Protein AF-A0A9E2R9G7-F1 (afdb_monomer_lite)

Secondary structure (DSSP, 8-state):
-TTT--EEEE----SSHHHHHHHHHHH-TTTS--HHHHHHH--SSTTT---SS-SSTTTT-PPPEEPTT--HHHHTTSSEEE-TTS-SSHHHHHHHHHTTSPPPTTTS-TT--SBPEEEEETTEEEEE-S-TTS-B-EEEEEEEEPPP-S-EEEEETTEEEEE----TTEEEEEEEEEPTT-SSS--EEEEEEEE-SSEEEETT--SEEEEEEEEES-EEEEEEEE-TT-EEEEESSB----EEEEEETTEEEEEEPP-S-TTS-SB--SS---TTPPTT-HHHHHHHHHHHHHHHHHHHTT-HHHHHTTB-TT-B-TT--BHHHHHHHHHHHHHHEEEEEEEEEEEEEE-TTGGGTEEEEEEEEEEEEEE--SSSS----EEEE--SGGGEEEEEEEE-TTS-EEEEEEES-SS-HHHHHHHTS-TTS---GGGG--SGGGGTTTSS-PPP-PPP-

Sequence (457 aa):
VLAQARVAYQLKECKTLHEYDGLLQDLDLEVAHGYLERAAYGVLLPHLMKEMIPDTGGRYYFIPLLPVGTPAAVTRRFARIIRPGECASPEAYRRLLDRYDSPTENTEDPRATNRACVLKCGRAIAVLQSRENLFEKQAYAVDLPRWVTGLRARAGAAGLGLEWERDPEARSFRIWRRIPGATVYPEWQLVKAGVHGSACTLPGVDQGTFGVTAITRATKRLEGTVNFTDYLLFNADESPILEQAVVTRGGSRTEKISWTDESLPAKQEVWRIFEGVQPGSEKDAEQVLARFGGLIRAFEAGDLDRLMAFYDPAYRDSNGYSVEYVRRAWLWWFQRTVIPYVVAQVRTWDTSRAAEGEISLTTWNRFRGTIVWDEPFGDHGRVRIPRHEGDRVTWTWKRNASGEWKVIRTTPALPNFGEMLWIGRGHDVPHTMSEFADTPASRTNHLDLQPEASHVR

pLDDT: mean 85.98, std 14.9, range [32.25, 98.44]

Structure (mmCIF, N/CA/C/O backbone):
data_AF-A0A9E2R9G7-F1
#
_entry.id   AF-A0A9E2R9G7-F1
#
loop_
_atom_site.group_PDB
_atom_site.id
_atom_site.type_symbol
_atom_site.label_atom_id
_atom_site.label_alt_id
_atom_site.label_comp_id
_atom_site.label_asym_id
_atom_site.label_entity_id
_atom_site.label_seq_id
_atom_site.pdbx_PDB_ins_code
_atom_site.Cartn_x
_atom_site.Cartn_y
_atom_site.Cartn_z
_atom_site.occupancy
_atom_site.B_iso_or_equiv
_atom_site.auth_seq_id
_atom_site.auth_comp_id
_atom_site.auth_asym_id
_atom_site.auth_atom_id
_atom_site.pdbx_PDB_model_num
ATOM 1 N N . VAL A 1 1 ? -3.825 -8.658 -20.901 1.00 59.47 1 VAL A N 1
ATOM 2 C CA . VAL A 1 1 ? -4.765 -9.284 -19.938 1.00 59.47 1 VAL A CA 1
ATOM 3 C C . VAL A 1 1 ? -4.887 -10.791 -20.153 1.00 59.47 1 VAL A C 1
ATOM 5 O O . VAL A 1 1 ? -4.186 -11.504 -19.460 1.00 59.47 1 VAL A O 1
ATOM 8 N N . LEU A 1 2 ? -5.649 -11.311 -21.130 1.00 61.84 2 LEU A N 1
ATOM 9 C CA . LEU A 1 2 ? -5.875 -12.773 -21.272 1.00 61.84 2 LEU A CA 1
ATOM 10 C C . LEU A 1 2 ? -4.620 -13.622 -21.546 1.00 61.84 2 LEU A C 1
ATOM 12 O O . LEU A 1 2 ? -4.628 -14.812 -21.274 1.00 61.84 2 LEU A O 1
ATOM 16 N N . ALA A 1 3 ? -3.555 -13.036 -22.097 1.00 69.88 3 ALA A N 1
ATOM 17 C CA . ALA A 1 3 ? -2.278 -13.732 -22.280 1.00 69.88 3 ALA A CA 1
ATOM 18 C C . ALA A 1 3 ? -1.444 -13.832 -20.985 1.00 69.88 3 ALA A C 1
ATOM 20 O O . ALA A 1 3 ? -0.496 -14.604 -20.938 1.00 69.88 3 ALA A O 1
ATOM 21 N N . GLN A 1 4 ? -1.770 -13.032 -19.965 1.00 77.44 4 GLN A N 1
ATOM 22 C CA . GLN A 1 4 ? -1.039 -12.960 -18.694 1.00 77.44 4 GLN A CA 1
ATOM 23 C C . GLN A 1 4 ? -1.837 -13.541 -17.528 1.00 77.44 4 GLN A C 1
ATOM 25 O O . GLN A 1 4 ? -1.252 -14.149 -16.644 1.00 77.44 4 GLN A O 1
ATOM 30 N N . ALA A 1 5 ? -3.165 -13.405 -17.542 1.00 85.06 5 ALA A N 1
ATOM 31 C CA . ALA A 1 5 ? -4.033 -14.009 -16.542 1.00 85.06 5 ALA A CA 1
ATOM 32 C C . ALA A 1 5 ? -4.105 -15.529 -16.756 1.00 85.06 5 ALA A C 1
ATOM 34 O O . ALA A 1 5 ? -4.771 -16.002 -17.679 1.00 85.06 5 ALA A O 1
ATOM 35 N N . ARG A 1 6 ? -3.414 -16.298 -15.910 1.00 91.38 6 ARG A N 1
ATOM 36 C CA . ARG A 1 6 ? -3.430 -17.771 -15.956 1.00 91.38 6 ARG A CA 1
ATOM 37 C C . ARG A 1 6 ? -4.617 -18.364 -15.207 1.00 91.38 6 ARG A C 1
ATOM 39 O O . ARG A 1 6 ? -5.080 -19.450 -15.557 1.00 91.38 6 ARG A O 1
ATOM 46 N N . VAL A 1 7 ? -5.111 -17.647 -14.207 1.00 95.62 7 VAL A N 1
ATOM 47 C CA . VAL A 1 7 ? -6.221 -18.050 -13.348 1.00 95.62 7 VAL A CA 1
ATOM 48 C C . VAL A 1 7 ? -7.381 -17.074 -13.524 1.00 95.62 7 VAL A C 1
ATOM 50 O O . VAL A 1 7 ? -7.169 -15.877 -13.702 1.00 95.62 7 VAL A O 1
ATOM 53 N N . ALA A 1 8 ? -8.606 -17.584 -13.473 1.00 96.38 8 ALA A N 1
ATOM 54 C CA . ALA A 1 8 ? -9.820 -16.781 -13.378 1.00 96.38 8 ALA A CA 1
ATOM 55 C C . ALA A 1 8 ? -10.766 -17.371 -12.333 1.00 96.38 8 ALA A C 1
ATOM 57 O O . ALA A 1 8 ? -10.681 -18.555 -12.009 1.00 96.38 8 ALA A O 1
ATOM 58 N N . TYR A 1 9 ? -11.690 -16.560 -11.835 1.00 96.62 9 TYR A N 1
ATOM 59 C CA . TYR A 1 9 ? -12.744 -16.989 -10.924 1.00 96.62 9 TYR A CA 1
ATOM 60 C C . TYR A 1 9 ? -14.078 -16.970 -11.664 1.00 96.62 9 TYR A C 1
ATOM 62 O O . TYR A 1 9 ? -14.436 -15.949 -12.245 1.00 96.62 9 TYR A O 1
ATOM 70 N N . GLN A 1 10 ? -14.817 -18.080 -11.682 1.00 96.12 10 GLN A N 1
ATOM 71 C CA . GLN A 1 10 ? -16.116 -18.127 -12.357 1.00 96.12 10 GLN A CA 1
ATOM 72 C C . GLN A 1 10 ? -17.256 -18.056 -11.349 1.00 96.12 10 GLN A C 1
ATOM 74 O O . GLN A 1 10 ? -17.409 -18.950 -10.518 1.00 96.12 10 GLN A O 1
ATOM 79 N N . LEU A 1 11 ? -18.085 -17.020 -11.487 1.00 94.88 11 LEU A N 1
ATOM 80 C CA . LEU A 1 11 ? -19.289 -16.821 -10.690 1.00 94.88 11 LEU A CA 1
ATOM 81 C C . LEU A 1 11 ? -20.249 -18.013 -10.849 1.00 94.88 11 LEU A C 1
ATOM 83 O O . LEU A 1 11 ? -20.286 -18.674 -11.894 1.00 94.88 11 LEU A O 1
ATOM 87 N N . LYS A 1 12 ? -21.059 -18.260 -9.819 1.00 92.00 12 LYS A N 1
ATOM 88 C CA . LYS A 1 12 ? -22.131 -19.263 -9.812 1.00 92.00 12 LYS A CA 1
ATOM 89 C C . LYS A 1 12 ? -23.481 -18.551 -9.715 1.00 92.00 12 LYS A C 1
ATOM 91 O O . LYS A 1 12 ? -23.599 -17.532 -9.040 1.00 92.00 12 LYS A O 1
ATOM 96 N N . GLU A 1 13 ? -24.495 -19.087 -10.385 1.00 91.69 13 GLU A N 1
ATOM 97 C CA . GLU A 1 13 ? -25.876 -18.662 -10.159 1.00 91.69 13 GLU A CA 1
ATOM 98 C C . GLU A 1 13 ? -26.283 -19.030 -8.727 1.00 91.69 13 GLU A C 1
ATOM 100 O O . GLU A 1 13 ? -26.163 -20.188 -8.320 1.00 91.69 13 GLU A O 1
ATOM 105 N N . CYS A 1 14 ? -26.722 -18.032 -7.965 1.00 87.00 14 CYS A N 1
ATOM 106 C CA . CYS A 1 14 ? -27.122 -18.192 -6.574 1.00 87.00 14 CYS A CA 1
ATOM 107 C C . CYS A 1 14 ? -28.648 -18.193 -6.510 1.00 87.00 14 CYS A C 1
ATOM 109 O O . CYS A 1 14 ? -29.288 -17.215 -6.889 1.00 87.00 14 CYS A O 1
ATOM 111 N N . LYS A 1 15 ? -29.233 -19.298 -6.049 1.00 85.12 15 LYS A N 1
ATOM 112 C CA . LYS A 1 15 ? -30.684 -19.457 -5.876 1.00 85.12 15 LYS A CA 1
ATOM 113 C C . LYS A 1 15 ? -31.147 -19.067 -4.478 1.00 85.12 15 LYS A C 1
ATOM 115 O O . LYS A 1 15 ? -32.343 -18.932 -4.245 1.00 85.12 15 LYS A O 1
ATOM 120 N N . THR A 1 16 ? -30.211 -18.924 -3.542 1.00 77.62 16 THR A N 1
ATOM 121 C CA . THR A 1 16 ? -30.477 -18.544 -2.154 1.00 77.62 16 THR A CA 1
ATOM 122 C C . THR A 1 16 ? -29.457 -17.518 -1.672 1.00 77.62 16 THR A C 1
ATOM 124 O O . THR A 1 16 ? -28.350 -17.428 -2.208 1.00 77.62 16 THR A O 1
ATOM 127 N N . LEU A 1 17 ? -29.812 -16.778 -0.617 1.00 72.75 17 LEU A N 1
ATOM 128 C CA . LEU A 1 17 ? -28.887 -15.864 0.059 1.00 72.75 17 LEU A CA 1
ATOM 129 C C . LEU A 1 17 ? -27.670 -16.597 0.633 1.00 72.75 17 LEU A C 1
ATOM 131 O O . LEU A 1 17 ? -26.574 -16.062 0.590 1.00 72.75 17 LEU A O 1
ATOM 135 N N . HIS A 1 18 ? -27.833 -17.840 1.096 1.00 72.81 18 HIS A N 1
ATOM 136 C CA . HIS A 1 18 ? -26.716 -18.641 1.598 1.00 72.81 18 HIS A CA 1
ATOM 137 C C . HIS A 1 18 ? -25.705 -18.994 0.494 1.00 72.81 18 HIS A C 1
ATOM 139 O O . HIS A 1 18 ? -24.498 -18.965 0.715 1.00 72.81 18 HIS A O 1
ATOM 145 N N . GLU A 1 19 ? -26.178 -19.286 -0.723 1.00 80.38 19 GLU A N 1
ATOM 146 C CA . GLU A 1 19 ? -25.281 -19.502 -1.865 1.00 80.38 19 GLU A CA 1
ATOM 147 C C . GLU A 1 19 ? -24.558 -18.217 -2.287 1.00 80.38 19 GLU A C 1
ATOM 149 O O . GLU A 1 19 ? -23.400 -18.282 -2.699 1.00 80.38 19 GLU A O 1
ATOM 154 N N . TYR A 1 20 ? -25.227 -17.066 -2.169 1.00 83.88 20 TYR A N 1
ATOM 155 C CA . TYR A 1 20 ? -24.627 -15.758 -2.425 1.00 83.88 20 TYR A CA 1
ATOM 156 C C . TYR A 1 20 ? -23.593 -15.380 -1.357 1.00 83.88 20 TYR A C 1
ATOM 158 O O . TYR A 1 20 ? -22.508 -14.926 -1.701 1.00 83.88 20 TYR A O 1
ATOM 166 N N . ASP A 1 21 ? -23.865 -15.651 -0.080 1.00 79.50 21 ASP A N 1
ATOM 167 C CA . ASP A 1 21 ? -22.902 -15.459 1.008 1.00 79.50 21 ASP A CA 1
ATOM 168 C C . ASP A 1 21 ? -21.611 -16.254 0.755 1.00 79.50 21 ASP A C 1
ATOM 170 O O . ASP A 1 21 ? -20.519 -15.696 0.812 1.00 79.50 21 ASP A O 1
ATOM 174 N N . GLY A 1 22 ? -21.718 -17.517 0.324 1.00 83.06 22 GLY A N 1
ATOM 175 C CA . GLY A 1 22 ? -20.549 -18.322 -0.054 1.00 83.06 22 GLY A CA 1
ATOM 176 C C . GLY A 1 22 ? -19.683 -17.703 -1.164 1.00 83.06 22 GLY A C 1
ATOM 177 O O . GLY A 1 22 ? -18.467 -17.883 -1.159 1.00 83.06 22 GLY A O 1
ATOM 178 N N . LEU A 1 23 ? -20.280 -16.945 -2.093 1.00 89.25 23 LEU A N 1
ATOM 179 C CA . LEU A 1 23 ? -19.554 -16.174 -3.111 1.00 89.25 23 LEU A CA 1
ATOM 180 C C . LEU A 1 23 ? -18.819 -14.974 -2.488 1.00 89.25 23 LEU A C 1
ATOM 182 O O . LEU A 1 23 ? -17.662 -14.714 -2.826 1.00 89.25 23 LEU A O 1
ATOM 186 N N . LEU A 1 24 ? -19.479 -14.257 -1.574 1.00 87.19 24 LEU A N 1
ATOM 187 C CA . LEU A 1 24 ? -18.900 -13.111 -0.869 1.00 87.19 24 LEU A CA 1
ATOM 188 C C . LEU A 1 24 ? -17.716 -13.528 0.010 1.00 87.19 24 LEU A C 1
ATOM 190 O O . LEU A 1 24 ? -16.709 -12.822 0.033 1.00 87.19 24 LEU A O 1
ATOM 194 N N . GLN A 1 25 ? -17.769 -14.704 0.649 1.00 89.19 25 GLN A N 1
ATOM 195 C CA . GLN A 1 25 ? -16.654 -15.219 1.458 1.00 89.19 25 GLN A CA 1
ATOM 196 C C . GLN A 1 25 ? -15.326 -15.281 0.689 1.00 89.19 25 GLN A C 1
ATOM 198 O O . GLN A 1 25 ? -14.260 -15.069 1.273 1.00 89.19 25 GLN A O 1
ATOM 203 N N . ASP A 1 26 ? -15.372 -15.501 -0.625 1.00 92.69 26 ASP A N 1
ATOM 204 C CA . ASP A 1 26 ? -14.184 -15.481 -1.475 1.00 92.69 26 ASP A CA 1
ATOM 205 C C . ASP A 1 26 ? -13.807 -14.074 -1.949 1.00 92.69 26 ASP A C 1
ATOM 207 O O . ASP A 1 26 ? -12.621 -13.731 -1.966 1.00 92.69 26 ASP A O 1
ATOM 211 N N . LEU A 1 27 ? -14.797 -13.295 -2.394 1.00 90.44 27 LEU A N 1
ATOM 212 C CA . LEU A 1 27 ? -14.591 -12.124 -3.252 1.00 90.44 27 LEU A CA 1
ATOM 213 C C . LEU A 1 27 ? -14.709 -10.776 -2.549 1.00 90.44 27 LEU A C 1
ATOM 215 O O . LEU A 1 27 ? -14.307 -9.774 -3.134 1.00 90.44 27 LEU A O 1
ATOM 219 N N . ASP A 1 28 ? -15.287 -10.740 -1.354 1.00 84.31 28 ASP A N 1
ATOM 220 C CA . ASP A 1 28 ? -15.671 -9.495 -0.711 1.00 84.31 28 ASP A CA 1
ATOM 221 C C . ASP A 1 28 ? -14.990 -9.357 0.653 1.00 84.31 28 ASP A C 1
ATOM 223 O O . ASP A 1 28 ? -15.365 -9.988 1.641 1.00 84.31 28 ASP A O 1
ATOM 227 N N . LEU A 1 29 ? -13.949 -8.524 0.705 1.00 77.12 29 LEU A N 1
ATOM 228 C CA . LEU A 1 29 ? -13.285 -8.141 1.956 1.00 77.12 29 LEU A CA 1
ATOM 229 C C . LEU A 1 29 ? -14.146 -7.265 2.862 1.00 77.12 29 LEU A C 1
ATOM 231 O O . LEU A 1 29 ? -13.751 -6.984 3.998 1.00 77.12 29 LEU A O 1
ATOM 235 N N . GLU A 1 30 ? -15.229 -6.708 2.330 1.00 70.38 30 GLU A N 1
ATOM 236 C CA . GLU A 1 30 ? -15.971 -5.647 2.970 1.00 70.38 30 GLU A CA 1
ATOM 237 C C . GLU A 1 30 ? -17.096 -6.125 3.861 1.00 70.38 30 GLU A C 1
ATOM 239 O O . GLU A 1 30 ? -17.249 -5.577 4.960 1.00 70.38 30 GLU A O 1
ATOM 244 N N . VAL A 1 31 ? -17.857 -7.092 3.360 1.00 67.81 31 VAL A N 1
ATOM 245 C CA . VAL A 1 31 ? -19.025 -7.677 4.027 1.00 67.81 31 VAL A CA 1
ATOM 246 C C . VAL A 1 31 ? -18.832 -9.155 4.363 1.00 67.81 31 VAL A C 1
ATOM 248 O O . VAL A 1 31 ? -19.694 -9.752 5.001 1.00 67.81 31 VAL A O 1
ATOM 251 N N . ALA A 1 32 ? -17.697 -9.741 3.975 1.00 79.00 32 ALA A N 1
ATOM 252 C CA . ALA A 1 32 ? -17.361 -11.138 4.212 1.00 79.00 32 ALA A CA 1
ATOM 253 C C . ALA A 1 32 ? -15.846 -11.313 4.450 1.00 79.00 32 ALA A C 1
ATOM 255 O O . ALA A 1 32 ? -15.127 -10.364 4.779 1.00 79.00 32 ALA A O 1
ATOM 256 N N . HIS A 1 33 ? -15.337 -12.544 4.351 1.00 83.62 33 HIS A N 1
ATOM 257 C CA . HIS A 1 33 ? -13.920 -12.808 4.599 1.00 83.62 33 HIS A CA 1
ATOM 258 C C . HIS A 1 33 ? -12.975 -12.371 3.462 1.00 83.62 33 HIS A C 1
ATOM 260 O O . HIS A 1 33 ? -11.805 -12.067 3.742 1.00 83.62 33 HIS A O 1
ATOM 266 N N . GLY A 1 34 ? -13.447 -12.339 2.210 1.00 88.81 34 GLY A N 1
ATOM 267 C CA . GLY A 1 34 ? -12.668 -11.980 1.020 1.00 88.81 34 GLY A CA 1
ATOM 268 C C . GLY A 1 34 ? -11.412 -12.834 0.820 1.00 88.81 34 GLY A C 1
ATOM 269 O O . GLY A 1 34 ? -10.333 -12.305 0.544 1.00 88.81 34 GLY A O 1
ATOM 270 N N . TYR A 1 35 ? -11.504 -14.152 1.028 1.00 93.06 35 TYR A N 1
ATOM 271 C CA . TYR A 1 35 ? -10.334 -15.034 1.087 1.00 93.06 35 TYR A CA 1
ATOM 272 C C . TYR A 1 35 ? -9.442 -14.981 -0.161 1.00 93.06 35 TYR A C 1
ATOM 274 O O . TYR A 1 35 ? -8.214 -14.971 -0.026 1.00 93.06 35 TYR A O 1
ATOM 282 N N . LEU A 1 36 ? -10.027 -14.924 -1.362 1.00 94.25 36 LEU A N 1
ATOM 283 C CA . LEU A 1 36 ? -9.263 -14.834 -2.607 1.00 94.25 36 LEU A CA 1
ATOM 284 C C . LEU A 1 36 ? -8.594 -13.464 -2.743 1.00 94.25 36 LEU A C 1
ATOM 286 O O . LEU A 1 36 ? -7.426 -13.394 -3.122 1.00 94.25 36 LEU A O 1
ATOM 290 N N . GLU A 1 37 ? -9.302 -12.389 -2.393 1.00 89.69 37 GLU A N 1
ATOM 291 C CA . GLU A 1 37 ? -8.773 -11.023 -2.446 1.00 89.69 37 GLU A CA 1
ATOM 292 C C . GLU A 1 37 ? -7.550 -10.876 -1.518 1.00 89.69 37 GLU A C 1
ATOM 294 O O . GLU A 1 37 ? -6.489 -10.420 -1.950 1.00 89.69 37 GLU A O 1
ATOM 299 N N . ARG A 1 38 ? -7.625 -11.393 -0.278 1.00 89.62 38 ARG A N 1
ATOM 300 C CA . ARG A 1 38 ? -6.481 -11.437 0.662 1.00 89.62 38 ARG A CA 1
ATOM 301 C C . ARG A 1 38 ? -5.303 -12.231 0.112 1.00 89.62 38 ARG A C 1
ATOM 303 O O . ARG A 1 38 ? -4.146 -11.844 0.293 1.00 89.62 38 ARG A O 1
ATOM 310 N N . ALA A 1 39 ? -5.587 -13.364 -0.525 1.00 92.25 39 ALA A N 1
ATOM 311 C CA . ALA A 1 39 ? -4.561 -14.241 -1.065 1.00 92.25 39 ALA A CA 1
ATOM 312 C C . ALA A 1 39 ? -3.804 -13.587 -2.227 1.00 92.25 39 ALA A C 1
ATOM 314 O O . ALA A 1 39 ? -2.567 -13.617 -2.223 1.00 92.25 39 ALA A O 1
ATOM 315 N N . ALA A 1 40 ? -4.555 -13.012 -3.172 1.00 91.31 40 ALA A N 1
ATOM 316 C CA . ALA A 1 40 ? -4.078 -12.524 -4.460 1.00 91.31 40 ALA A CA 1
ATOM 317 C C . ALA A 1 40 ? -3.556 -11.088 -4.433 1.00 91.31 40 ALA A C 1
ATOM 319 O O . ALA A 1 40 ? -2.687 -10.770 -5.237 1.00 91.31 40 ALA A O 1
ATOM 320 N N . TYR A 1 41 ? -4.074 -10.233 -3.551 1.00 89.12 41 TYR A N 1
ATOM 321 C CA . TYR A 1 41 ? -3.713 -8.814 -3.540 1.00 89.12 41 TYR A CA 1
ATOM 322 C C . TYR A 1 41 ? -3.092 -8.355 -2.233 1.00 89.12 41 TYR A C 1
ATOM 324 O O . TYR A 1 41 ? -2.438 -7.325 -2.227 1.00 89.12 41 TYR A O 1
ATOM 332 N N . GLY A 1 42 ? -3.208 -9.128 -1.152 1.00 86.38 42 GLY A N 1
ATOM 333 C CA . GLY A 1 42 ? -2.718 -8.695 0.152 1.00 86.38 42 GLY A CA 1
ATOM 334 C C . GLY A 1 42 ? -3.590 -7.578 0.725 1.00 86.38 42 GLY A C 1
ATOM 335 O O . GLY A 1 42 ? -4.158 -6.759 0.014 1.00 86.38 42 GLY A O 1
ATOM 336 N N . VAL A 1 43 ? -3.780 -7.608 2.038 1.00 75.94 43 VAL A N 1
ATOM 337 C CA . VAL A 1 43 ? -4.712 -6.716 2.726 1.00 75.94 43 VAL A CA 1
ATOM 338 C C . VAL A 1 43 ? -4.143 -6.452 4.110 1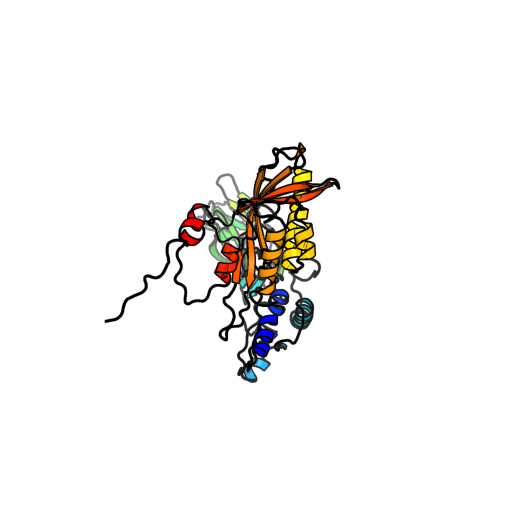.00 75.94 43 VAL A C 1
ATOM 340 O O . VAL A 1 43 ? -4.300 -7.291 4.999 1.00 75.94 43 VAL A O 1
ATOM 343 N N . LEU A 1 44 ? -3.443 -5.328 4.292 1.00 68.81 44 LEU A N 1
ATOM 344 C CA . LEU A 1 44 ? -2.910 -4.967 5.612 1.00 68.81 44 LEU A CA 1
ATOM 345 C C . LEU A 1 44 ? -3.890 -4.153 6.441 1.00 68.81 44 LEU A C 1
ATOM 347 O O . LEU A 1 44 ? -4.095 -4.463 7.611 1.00 68.81 44 LEU A O 1
ATOM 351 N N . LEU A 1 45 ? -4.495 -3.125 5.845 1.00 68.50 45 LEU A N 1
ATOM 352 C CA . LEU A 1 45 ? -5.395 -2.201 6.535 1.00 68.50 45 LEU A CA 1
ATOM 353 C C . LEU A 1 45 ? -6.740 -2.112 5.796 1.00 68.50 45 LEU A C 1
ATOM 355 O O . LEU A 1 45 ? -7.102 -1.028 5.339 1.00 68.50 45 LEU A O 1
ATOM 359 N N . PRO A 1 46 ? -7.500 -3.226 5.697 1.00 58.78 46 PRO A N 1
ATOM 360 C CA . PRO A 1 46 ? -8.663 -3.373 4.806 1.00 58.78 46 PRO A CA 1
ATOM 361 C C . PRO A 1 46 ? -9.720 -2.277 4.924 1.00 58.78 46 PRO A C 1
ATOM 363 O O . PRO A 1 46 ? -10.551 -2.112 4.035 1.00 58.78 46 PRO A O 1
ATOM 366 N N . HIS A 1 47 ? -9.735 -1.562 6.046 1.00 56.41 47 HIS A N 1
ATOM 367 C CA . HIS A 1 47 ? -10.801 -0.640 6.380 1.00 56.41 47 HIS A CA 1
ATOM 368 C C . HIS A 1 47 ? -10.329 0.778 6.738 1.00 56.41 47 HIS A C 1
ATOM 370 O O . HIS A 1 47 ? -11.187 1.632 6.985 1.00 56.41 47 HIS A O 1
ATOM 376 N N . LEU A 1 48 ? -9.007 1.043 6.737 1.00 61.47 48 LEU A N 1
ATOM 377 C CA . LEU A 1 48 ? -8.477 2.416 6.746 1.00 61.47 48 LEU A CA 1
ATOM 378 C C . LEU A 1 48 ? -8.793 3.064 5.396 1.00 61.47 48 LEU A C 1
ATOM 380 O O . LEU A 1 48 ? -9.455 4.096 5.358 1.00 61.47 48 LEU A O 1
ATOM 384 N N . MET A 1 49 ? -8.396 2.389 4.316 1.00 63.00 49 MET A N 1
ATOM 385 C CA . MET A 1 49 ? -8.793 2.623 2.931 1.00 63.00 49 MET A CA 1
ATOM 386 C C . MET A 1 49 ? -8.477 1.358 2.128 1.00 63.00 49 MET A C 1
ATOM 388 O O . MET A 1 49 ? -7.522 0.650 2.442 1.00 63.00 49 MET A O 1
ATOM 392 N N . LYS A 1 50 ? -9.279 1.075 1.099 1.00 66.94 50 LYS A N 1
ATOM 393 C CA . LYS A 1 50 ? -8.977 -0.006 0.161 1.00 66.94 50 LYS A CA 1
ATOM 394 C C . LYS A 1 50 ? -7.765 0.406 -0.675 1.00 66.94 50 LYS A C 1
ATOM 396 O O . LYS A 1 50 ? -7.837 1.400 -1.391 1.00 66.94 50 LYS A O 1
ATOM 401 N N . GLU A 1 51 ? -6.676 -0.343 -0.551 1.00 76.88 51 GLU A N 1
ATOM 402 C CA . GLU A 1 51 ? -5.532 -0.246 -1.460 1.00 76.88 51 GLU A CA 1
ATOM 403 C C . GLU A 1 51 ? -5.964 -0.852 -2.809 1.00 76.88 51 GLU A C 1
ATOM 405 O O . GLU A 1 51 ? -6.515 -1.953 -2.878 1.00 76.88 51 GLU A O 1
ATOM 410 N N . MET A 1 52 ? -5.802 -0.087 -3.882 1.00 83.25 52 MET A N 1
ATOM 411 C CA . MET A 1 52 ? -5.985 -0.507 -5.266 1.00 83.25 52 MET A CA 1
ATOM 412 C C . MET A 1 52 ? -4.764 -1.263 -5.799 1.00 83.25 52 MET A C 1
ATOM 414 O O . MET A 1 52 ? -4.898 -2.077 -6.717 1.00 83.25 52 MET A O 1
ATOM 418 N N . ILE A 1 53 ? -3.575 -0.976 -5.266 1.00 89.50 53 ILE A N 1
ATOM 419 C CA . ILE A 1 53 ? -2.311 -1.551 -5.726 1.00 89.50 53 ILE A CA 1
ATOM 420 C C . ILE A 1 53 ? -2.022 -2.844 -4.943 1.00 89.50 53 ILE A C 1
ATOM 422 O O . ILE A 1 53 ? -1.884 -2.797 -3.723 1.00 89.50 53 ILE A O 1
ATOM 426 N N . PRO A 1 54 ? -1.875 -4.007 -5.614 1.00 89.38 54 PRO A N 1
ATOM 427 C CA . PRO A 1 54 ? -1.608 -5.271 -4.929 1.00 89.38 54 PRO A CA 1
ATOM 428 C C . PRO A 1 54 ? -0.315 -5.260 -4.101 1.00 89.38 54 PRO A C 1
ATOM 430 O O . PRO A 1 54 ? 0.767 -5.008 -4.625 1.00 89.38 54 PRO A O 1
ATOM 433 N N . ASP A 1 55 ? -0.405 -5.664 -2.841 1.00 87.75 55 ASP A N 1
ATOM 434 C CA . ASP A 1 55 ? 0.701 -5.793 -1.888 1.00 87.75 55 ASP A CA 1
ATOM 435 C C . ASP A 1 55 ? 1.403 -7.168 -1.931 1.00 87.75 55 ASP A C 1
ATOM 437 O O . ASP A 1 55 ? 2.289 -7.492 -1.144 1.00 87.75 55 ASP A O 1
ATOM 441 N N . THR A 1 56 ? 1.032 -8.022 -2.881 1.00 88.19 56 THR A N 1
ATOM 442 C CA . THR A 1 56 ? 1.679 -9.324 -3.129 1.00 88.19 56 THR A CA 1
ATOM 443 C C . THR A 1 56 ? 2.746 -9.229 -4.225 1.00 88.19 56 THR A C 1
ATOM 445 O O . THR A 1 56 ? 2.930 -10.158 -5.017 1.00 88.19 56 THR A O 1
ATOM 448 N N . GLY A 1 57 ? 3.404 -8.070 -4.334 1.00 87.50 57 GLY A N 1
ATOM 449 C CA . GLY A 1 57 ? 4.477 -7.812 -5.298 1.00 87.50 57 GLY A CA 1
ATOM 450 C C . GLY A 1 57 ? 4.053 -7.838 -6.772 1.00 87.50 57 GLY A C 1
ATOM 451 O O . GLY A 1 57 ? 4.920 -7.913 -7.641 1.00 87.50 57 GLY A O 1
ATOM 452 N N . GLY A 1 58 ? 2.745 -7.802 -7.063 1.00 88.69 58 GLY A N 1
ATOM 453 C CA . GLY A 1 58 ? 2.183 -7.859 -8.422 1.00 88.69 58 GLY A CA 1
ATOM 454 C C . GLY A 1 58 ? 2.122 -9.256 -9.062 1.00 88.69 58 GLY A C 1
ATOM 455 O O . GLY A 1 58 ? 1.719 -9.375 -10.217 1.00 88.69 58 GLY A O 1
ATOM 456 N N . ARG A 1 59 ? 2.481 -10.323 -8.330 1.00 89.88 59 ARG A N 1
ATOM 457 C CA . ARG A 1 59 ? 2.691 -11.680 -8.882 1.00 89.88 59 ARG A CA 1
ATOM 458 C C . ARG A 1 59 ? 1.500 -12.266 -9.646 1.00 89.88 59 ARG A C 1
ATOM 460 O O . ARG A 1 59 ? 1.696 -12.881 -10.688 1.00 89.88 59 ARG A O 1
ATOM 467 N N . TYR A 1 60 ? 0.288 -12.104 -9.123 1.00 90.44 60 TYR A N 1
ATOM 468 C CA . TYR A 1 60 ? -0.903 -12.779 -9.654 1.00 90.44 60 TYR A CA 1
ATOM 469 C C . TYR A 1 60 ? -1.666 -11.952 -10.695 1.00 90.44 60 TYR A C 1
ATOM 471 O O . TYR A 1 60 ? -2.622 -12.454 -11.286 1.00 90.44 60 TYR A O 1
ATOM 479 N N . TYR A 1 61 ? -1.252 -10.697 -10.935 1.00 89.06 61 TYR A N 1
ATOM 480 C CA . TYR A 1 61 ? -2.038 -9.705 -11.680 1.00 89.06 61 TYR A CA 1
ATOM 481 C C . TYR A 1 61 ? -3.489 -9.622 -11.161 1.00 89.06 61 TYR A C 1
ATOM 483 O O . TYR A 1 61 ? -3.820 -10.158 -10.108 1.00 89.06 61 TYR A O 1
ATOM 491 N N . PHE A 1 62 ? -4.372 -8.930 -11.881 1.00 90.50 62 PHE A N 1
ATOM 492 C CA . PHE A 1 62 ? -5.801 -8.937 -11.573 1.00 90.50 62 PHE A CA 1
ATOM 493 C C . PHE A 1 62 ? -6.459 -10.218 -12.098 1.00 90.50 62 PHE A C 1
ATOM 495 O O . PHE A 1 62 ? -6.471 -10.468 -13.307 1.00 90.50 62 PHE A O 1
ATOM 502 N N . ILE A 1 63 ? -7.027 -11.008 -11.185 1.00 93.69 63 ILE A N 1
ATOM 503 C CA . ILE A 1 63 ? -7.767 -12.238 -11.478 1.00 93.69 63 ILE A CA 1
ATOM 504 C C . ILE A 1 63 ? -9.131 -11.863 -12.078 1.00 93.69 63 ILE A C 1
ATOM 506 O O . ILE A 1 63 ? -9.936 -11.220 -11.401 1.00 93.69 63 ILE A O 1
ATOM 510 N N . PRO A 1 64 ? -9.438 -12.261 -13.326 1.00 94.50 64 PRO A N 1
ATOM 511 C CA . PRO A 1 64 ? -10.718 -11.937 -13.941 1.00 94.50 64 PRO A CA 1
ATOM 512 C C . PRO A 1 64 ? -11.883 -12.665 -13.265 1.00 94.50 64 PRO A C 1
ATOM 514 O O . PRO A 1 64 ? -11.808 -13.873 -13.021 1.00 94.50 64 PRO A O 1
ATOM 517 N N . LEU A 1 65 ? -12.989 -11.946 -13.061 1.00 94.94 65 LEU A N 1
ATOM 518 C CA . LEU A 1 65 ? -14.281 -12.528 -12.704 1.00 94.94 65 LEU A CA 1
ATOM 519 C C . LEU A 1 65 ? -15.052 -12.877 -13.981 1.00 94.94 65 LEU A C 1
ATOM 521 O O . LEU A 1 65 ? -15.316 -12.018 -14.822 1.00 94.94 65 LEU A O 1
ATOM 525 N N . LEU A 1 66 ? -15.399 -14.151 -14.136 1.00 95.25 66 LEU A N 1
ATOM 526 C CA . LEU A 1 66 ? -16.121 -14.673 -15.290 1.00 95.25 66 LEU A CA 1
ATOM 527 C C . LEU A 1 66 ? -17.602 -14.876 -14.942 1.00 95.25 66 LEU A C 1
ATOM 529 O O . LEU A 1 66 ? -17.898 -15.550 -13.951 1.00 95.25 66 LEU A O 1
ATOM 533 N N . PRO A 1 67 ? -18.544 -14.382 -15.764 1.00 95.00 67 PRO A N 1
ATOM 534 C CA . PRO A 1 67 ? -19.968 -14.662 -15.591 1.00 95.00 67 PRO A CA 1
ATOM 535 C C . PRO A 1 67 ? -20.303 -16.163 -15.593 1.00 95.00 67 PRO A C 1
ATOM 537 O O . PRO A 1 67 ? -19.598 -16.972 -16.208 1.00 95.00 67 PRO A O 1
ATOM 540 N N . VAL A 1 68 ? -21.435 -16.532 -14.983 1.00 92.94 68 VAL A N 1
ATOM 541 C CA . VAL A 1 68 ? -21.915 -17.927 -14.886 1.00 92.94 68 VAL A CA 1
ATOM 542 C C . VAL A 1 68 ? -21.946 -18.615 -16.256 1.00 92.94 68 VAL A C 1
ATOM 544 O O . VAL A 1 68 ? -21.408 -19.707 -16.416 1.00 92.94 68 VAL A O 1
ATOM 547 N N . GLY A 1 69 ? -22.485 -17.937 -17.273 1.00 91.94 69 GLY A N 1
ATOM 548 C CA . GLY A 1 69 ? -22.624 -18.450 -18.640 1.00 91.94 69 GLY A CA 1
ATOM 549 C C . GLY A 1 69 ? -21.389 -18.308 -19.534 1.00 91.94 69 GLY A C 1
ATOM 550 O O . GLY A 1 69 ? -21.523 -18.378 -20.753 1.00 91.94 69 GLY A O 1
ATOM 551 N N . THR A 1 70 ? -20.197 -18.061 -18.977 1.00 94.50 70 THR A N 1
ATOM 552 C CA . THR A 1 70 ? -18.986 -17.868 -19.792 1.00 94.50 70 THR A CA 1
ATOM 553 C C . THR A 1 70 ? -18.729 -19.086 -20.695 1.00 94.50 70 THR A C 1
ATOM 555 O O . THR A 1 70 ? -18.578 -20.197 -20.176 1.00 94.50 70 THR A O 1
ATOM 558 N N . PRO A 1 71 ? -18.640 -18.912 -22.033 1.00 94.88 71 PRO A N 1
ATOM 559 C CA . PRO A 1 71 ? -18.490 -20.027 -22.963 1.00 94.88 71 PRO A CA 1
ATOM 560 C C . PRO A 1 71 ? -17.234 -20.862 -22.705 1.00 94.88 71 PRO A C 1
ATOM 562 O O . PRO A 1 71 ? -16.171 -20.328 -22.382 1.00 94.88 71 PRO A O 1
ATOM 565 N N . ALA A 1 72 ? -17.319 -22.168 -22.973 1.00 92.81 72 ALA A N 1
ATOM 566 C CA . ALA A 1 72 ? -16.196 -23.094 -22.808 1.00 92.81 72 ALA A CA 1
ATOM 567 C C . ALA A 1 72 ? -14.944 -22.677 -23.604 1.00 92.81 72 ALA A C 1
ATOM 569 O O . ALA A 1 72 ? -13.819 -22.891 -23.163 1.00 92.81 72 ALA A O 1
ATOM 570 N N . ALA A 1 73 ? -15.126 -22.045 -24.768 1.00 93.19 73 ALA A N 1
ATOM 571 C CA . ALA A 1 73 ? -14.022 -21.520 -25.569 1.00 93.19 73 ALA A CA 1
ATOM 572 C C . ALA A 1 73 ? -13.220 -20.426 -24.837 1.00 93.19 73 ALA A C 1
ATOM 574 O O . ALA A 1 73 ? -12.015 -20.313 -25.044 1.00 93.19 73 ALA A O 1
ATOM 575 N N . VAL A 1 74 ? -13.867 -19.641 -23.969 1.00 91.00 74 VAL A N 1
ATOM 576 C CA . VAL A 1 74 ? -13.215 -18.604 -23.159 1.00 91.00 74 VAL A CA 1
ATOM 577 C C . VAL A 1 74 ? -12.586 -19.219 -21.914 1.00 91.00 74 VAL A C 1
ATOM 579 O O . VAL A 1 74 ? -11.424 -18.940 -21.631 1.00 91.00 74 VAL A O 1
ATOM 582 N N . THR A 1 75 ? -13.298 -20.094 -21.198 1.00 92.38 75 THR A N 1
ATOM 583 C CA . THR A 1 75 ? -12.769 -20.710 -19.967 1.00 92.38 75 THR A CA 1
ATOM 584 C C . THR A 1 75 ? -11.536 -21.578 -20.227 1.00 92.38 75 THR A C 1
ATOM 586 O O . THR A 1 75 ? -10.609 -21.562 -19.424 1.00 92.38 75 THR A O 1
ATOM 589 N N . ARG A 1 76 ? -11.456 -22.249 -21.387 1.00 92.62 76 ARG A N 1
ATOM 590 C CA . ARG A 1 76 ? -10.277 -23.027 -21.823 1.00 92.62 76 ARG A CA 1
ATOM 591 C C . ARG A 1 76 ? -9.009 -22.195 -22.045 1.00 92.62 76 ARG A C 1
ATOM 593 O O . ARG A 1 76 ? -7.942 -22.775 -22.211 1.00 92.62 76 ARG A O 1
ATOM 600 N N . ARG A 1 77 ? -9.104 -20.861 -22.082 1.00 92.25 77 ARG A N 1
ATOM 601 C CA . ARG A 1 77 ? -7.934 -19.973 -22.213 1.00 92.25 77 ARG A CA 1
ATOM 602 C C . ARG A 1 77 ? -7.177 -19.799 -20.900 1.00 92.25 77 ARG A C 1
ATOM 604 O O . ARG A 1 77 ? -6.033 -19.360 -20.932 1.00 92.25 77 ARG A O 1
ATOM 611 N N . PHE A 1 78 ? -7.805 -20.125 -19.774 1.00 94.62 78 PHE A N 1
ATOM 612 C CA . PHE A 1 78 ? -7.190 -20.065 -18.456 1.00 94.62 78 PHE A CA 1
ATOM 613 C C . PHE A 1 78 ? -6.649 -21.442 -18.076 1.00 94.62 78 PHE A C 1
ATOM 615 O O . PHE A 1 78 ? -7.284 -22.465 -18.331 1.00 94.62 78 PHE A O 1
ATOM 622 N N . ALA A 1 79 ? -5.490 -21.469 -17.423 1.00 94.75 79 ALA A N 1
ATOM 623 C CA . ALA A 1 79 ? -4.931 -22.691 -16.855 1.00 94.75 79 ALA A CA 1
ATOM 624 C C . ALA A 1 79 ? -5.776 -23.200 -15.676 1.00 94.75 79 ALA A C 1
ATOM 626 O O . ALA A 1 79 ? -5.839 -24.406 -15.435 1.00 94.75 79 ALA A O 1
ATOM 627 N N . ARG A 1 80 ? -6.450 -22.289 -14.959 1.00 95.94 80 ARG A N 1
ATOM 628 C CA . ARG A 1 80 ? -7.360 -22.626 -13.864 1.00 95.94 80 ARG A CA 1
ATOM 629 C C . ARG A 1 80 ? -8.582 -21.723 -13.828 1.00 95.94 80 ARG A C 1
ATOM 631 O O . ARG A 1 80 ? -8.462 -20.504 -13.870 1.00 95.94 80 ARG A O 1
ATOM 638 N N . ILE A 1 81 ? -9.742 -22.348 -13.646 1.00 96.69 81 ILE A N 1
ATOM 639 C CA . ILE A 1 81 ? -10.976 -21.682 -13.235 1.00 96.69 81 ILE A CA 1
ATOM 640 C C . ILE A 1 81 ? -11.251 -22.049 -11.778 1.00 96.69 81 ILE A C 1
ATOM 642 O O . ILE A 1 81 ? -11.479 -23.219 -11.471 1.00 96.69 81 ILE A O 1
ATOM 646 N N . ILE A 1 82 ? -11.199 -21.059 -10.895 1.00 96.56 82 ILE A N 1
ATOM 647 C CA . ILE A 1 82 ? -11.599 -21.175 -9.493 1.00 96.56 82 ILE A CA 1
ATOM 648 C C . ILE A 1 82 ? -13.126 -21.167 -9.417 1.00 96.56 82 ILE A C 1
ATOM 650 O O . ILE A 1 82 ? -13.791 -20.422 -10.147 1.00 96.56 82 ILE A O 1
ATOM 654 N N . ARG A 1 83 ? -13.672 -22.018 -8.547 1.00 94.19 83 ARG A N 1
ATOM 655 C CA . ARG A 1 83 ? -15.102 -22.058 -8.224 1.00 94.19 83 ARG A CA 1
ATOM 656 C C . ARG A 1 83 ? -15.368 -21.463 -6.840 1.00 94.19 83 ARG A C 1
ATOM 658 O O . ARG A 1 83 ? -14.476 -21.532 -5.997 1.00 94.19 83 ARG A O 1
ATOM 665 N N . PRO A 1 84 ? -16.583 -20.942 -6.593 1.00 92.69 84 PRO A N 1
ATOM 666 C CA . PRO A 1 84 ? -16.932 -20.441 -5.274 1.00 92.69 84 PRO A CA 1
ATOM 667 C C . PRO A 1 84 ? -16.782 -21.488 -4.175 1.00 92.69 84 PRO A C 1
ATOM 669 O O . PRO A 1 84 ? -17.183 -22.639 -4.366 1.00 92.69 84 PRO A O 1
ATOM 672 N N . GLY A 1 85 ? -16.190 -21.082 -3.052 1.00 90.69 85 GLY A N 1
ATOM 673 C CA . GLY A 1 85 ? -15.957 -21.914 -1.873 1.00 90.69 85 GLY A CA 1
ATOM 674 C C . GLY A 1 85 ? -14.901 -23.008 -2.055 1.00 90.69 85 GLY A C 1
ATOM 675 O O . GLY A 1 85 ? -14.820 -23.919 -1.234 1.00 90.69 85 GLY A O 1
ATOM 676 N N . GLU A 1 86 ? -14.091 -22.967 -3.119 1.00 94.31 86 GLU A N 1
ATOM 677 C CA . GLU A 1 86 ? -13.076 -23.999 -3.373 1.00 94.31 86 GLU A CA 1
ATOM 678 C C . GLU A 1 86 ? -11.970 -24.018 -2.302 1.00 94.31 86 GLU A C 1
ATOM 680 O O . GLU A 1 86 ? -11.368 -25.062 -2.043 1.00 94.31 86 GLU A O 1
ATOM 685 N N . CYS A 1 87 ? -11.689 -22.875 -1.676 1.00 95.94 87 CYS A N 1
ATOM 686 C CA . CYS A 1 87 ? -10.740 -22.759 -0.574 1.00 95.94 87 CYS A CA 1
ATOM 687 C C . CYS A 1 87 ? -11.387 -22.035 0.611 1.00 95.94 87 CYS A C 1
ATOM 689 O O . CYS A 1 87 ? -12.048 -21.020 0.440 1.00 95.94 87 CYS A O 1
ATOM 691 N N . ALA A 1 88 ? -11.133 -22.531 1.823 1.00 92.69 88 ALA A N 1
ATOM 692 C CA . ALA A 1 88 ? -11.693 -21.985 3.062 1.00 92.69 88 ALA A CA 1
ATOM 693 C C . ALA A 1 88 ? -10.749 -21.004 3.790 1.00 92.69 88 ALA A C 1
ATOM 695 O O . ALA A 1 88 ? -10.953 -20.705 4.963 1.00 92.69 88 ALA A O 1
ATOM 696 N N . SER A 1 89 ? -9.657 -20.569 3.147 1.00 93.56 89 SER A N 1
ATOM 697 C CA . SER A 1 89 ? -8.727 -19.598 3.737 1.00 93.56 89 SER A CA 1
ATOM 698 C C . SER A 1 89 ? -7.868 -18.881 2.685 1.00 93.56 89 SER A C 1
ATOM 700 O O . SER A 1 89 ? -7.664 -19.417 1.584 1.00 93.56 89 SER A O 1
ATOM 702 N N . PRO A 1 90 ? -7.286 -17.709 3.017 1.00 92.75 90 PRO A N 1
ATOM 703 C CA . PRO A 1 90 ? -6.347 -17.010 2.140 1.00 92.75 90 PRO A CA 1
ATOM 704 C C . PRO A 1 90 ? -5.098 -17.838 1.813 1.00 92.75 90 PRO A C 1
ATOM 706 O O . PRO A 1 90 ? -4.603 -17.813 0.689 1.00 92.75 90 PRO A O 1
ATOM 709 N N . GLU A 1 91 ? -4.582 -18.616 2.765 1.00 94.25 91 GLU A N 1
ATOM 710 C CA . GLU A 1 91 ? -3.391 -19.452 2.575 1.00 94.25 91 GLU A CA 1
ATOM 711 C C . GLU A 1 91 ? -3.669 -20.599 1.601 1.00 94.25 91 GLU A C 1
ATOM 713 O O . GLU A 1 91 ? -2.801 -20.968 0.808 1.00 94.25 91 GLU A O 1
ATOM 718 N N . ALA A 1 92 ? -4.875 -21.171 1.651 1.00 96.25 92 ALA A N 1
ATOM 719 C CA . ALA A 1 92 ? -5.301 -22.200 0.711 1.00 96.25 92 ALA A CA 1
ATOM 720 C C . ALA A 1 92 ? -5.416 -21.638 -0.714 1.00 96.25 92 ALA A C 1
ATOM 722 O O . ALA A 1 92 ? -4.870 -22.242 -1.642 1.00 96.25 92 ALA A O 1
ATOM 723 N N . TYR A 1 93 ? -6.016 -20.454 -0.874 1.00 96.44 93 TYR A N 1
ATOM 724 C CA . TYR A 1 93 ? -6.039 -19.761 -2.162 1.00 96.44 93 TYR A CA 1
ATOM 725 C C . TYR A 1 93 ? -4.637 -19.401 -2.650 1.00 96.44 93 TYR A C 1
ATOM 727 O O . TYR A 1 93 ? -4.325 -19.641 -3.813 1.00 96.44 93 TYR A O 1
ATOM 735 N N . ARG A 1 94 ? -3.752 -18.908 -1.779 1.00 94.06 94 ARG A N 1
ATOM 736 C CA . ARG A 1 94 ? -2.375 -18.566 -2.158 1.00 94.06 94 ARG A CA 1
ATOM 737 C C . ARG A 1 94 ? -1.623 -19.784 -2.689 1.00 94.06 94 ARG A C 1
ATOM 739 O O . ARG A 1 94 ? -1.111 -19.731 -3.801 1.00 94.06 94 ARG A O 1
ATOM 746 N N . ARG A 1 95 ? -1.691 -20.922 -1.985 1.00 94.81 95 ARG A N 1
ATOM 747 C CA . ARG A 1 95 ? -1.134 -22.198 -2.471 1.00 94.81 95 ARG A CA 1
ATOM 748 C C . ARG A 1 95 ? -1.748 -22.658 -3.792 1.00 94.81 95 ARG A C 1
ATOM 750 O O . ARG A 1 95 ? -1.093 -23.377 -4.544 1.00 94.81 95 ARG A O 1
ATOM 757 N N . LEU A 1 96 ? -3.015 -22.334 -4.058 1.00 96.50 96 LEU A N 1
ATOM 758 C CA . LEU A 1 96 ? -3.651 -22.622 -5.342 1.00 96.50 96 LEU A CA 1
ATOM 759 C C . LEU A 1 96 ? -3.062 -21.753 -6.450 1.00 96.50 96 LEU A C 1
ATOM 761 O O . LEU A 1 96 ? -2.672 -22.306 -7.476 1.00 96.50 96 LEU A O 1
ATOM 765 N N . LEU A 1 97 ? -2.974 -20.440 -6.238 1.00 95.25 97 LEU A N 1
ATOM 766 C CA . LEU A 1 97 ? -2.420 -19.486 -7.201 1.00 95.25 97 LEU A CA 1
ATOM 767 C C . LEU A 1 97 ? -0.937 -19.766 -7.486 1.00 95.25 97 LEU A C 1
ATOM 769 O O . LEU A 1 97 ? -0.528 -19.782 -8.644 1.00 95.25 97 LEU A O 1
ATOM 773 N N . ASP A 1 98 ? -0.162 -20.118 -6.457 1.00 93.69 98 ASP A N 1
ATOM 774 C CA . ASP A 1 98 ? 1.258 -20.476 -6.555 1.00 93.69 98 ASP A CA 1
ATOM 775 C C . ASP A 1 98 ? 1.546 -21.602 -7.563 1.00 93.69 98 ASP A C 1
ATOM 777 O O . ASP A 1 98 ? 2.630 -21.648 -8.144 1.00 93.69 98 ASP A O 1
ATOM 781 N N . ARG A 1 99 ? 0.586 -22.512 -7.795 1.00 94.94 99 ARG A N 1
ATOM 782 C CA . ARG A 1 99 ? 0.728 -23.600 -8.782 1.00 94.94 99 ARG A CA 1
ATOM 783 C C . ARG A 1 99 ? 0.675 -23.111 -10.226 1.00 94.94 99 ARG A C 1
ATOM 785 O O . ARG A 1 99 ? 1.141 -23.818 -11.119 1.00 94.94 99 ARG A O 1
ATOM 792 N N . TYR A 1 100 ? 0.068 -21.954 -10.461 1.00 94.06 100 TYR A N 1
ATOM 793 C CA . TYR A 1 100 ? -0.153 -21.414 -11.796 1.00 94.06 100 TYR A CA 1
ATOM 794 C C . TYR A 1 100 ? 0.733 -20.206 -12.068 1.00 94.06 100 TYR A C 1
ATOM 796 O O . TYR A 1 100 ? 1.213 -20.079 -13.186 1.00 94.06 100 TYR A O 1
ATOM 804 N N . ASP A 1 101 ? 1.035 -19.374 -11.079 1.00 90.44 101 ASP A N 1
ATOM 805 C CA . ASP A 1 101 ? 1.847 -18.174 -11.271 1.00 90.44 101 ASP A CA 1
ATOM 806 C C . ASP A 1 101 ? 3.212 -18.342 -10.605 1.00 90.44 101 ASP A C 1
ATOM 808 O O . ASP A 1 101 ? 3.326 -18.379 -9.381 1.00 90.44 101 ASP A O 1
ATOM 812 N N . SER A 1 102 ? 4.270 -18.470 -11.409 1.00 89.06 102 SER A N 1
ATOM 813 C CA . SER A 1 102 ? 5.641 -18.613 -10.906 1.00 89.06 102 SER A CA 1
ATOM 814 C C . SER A 1 102 ? 6.104 -17.350 -10.167 1.00 89.06 102 SER A C 1
ATOM 816 O O . SER A 1 102 ? 5.643 -16.254 -10.498 1.00 89.06 102 SER A O 1
ATOM 818 N N . PRO A 1 103 ? 7.014 -17.470 -9.183 1.00 89.94 103 PRO A N 1
ATOM 819 C CA . PRO A 1 103 ? 7.676 -16.308 -8.604 1.00 89.94 103 PRO A CA 1
ATOM 820 C C . PRO A 1 103 ? 8.337 -15.444 -9.685 1.00 89.94 103 PRO A C 1
ATOM 822 O O . PRO A 1 103 ? 8.891 -15.956 -10.659 1.00 89.94 103 PRO A O 1
ATOM 825 N N . THR A 1 104 ? 8.256 -14.131 -9.505 1.00 89.56 104 THR A N 1
ATOM 826 C CA . THR A 1 104 ? 8.984 -13.126 -10.293 1.00 89.56 104 THR A CA 1
ATOM 827 C C . THR A 1 104 ? 10.276 -12.757 -9.581 1.00 89.56 104 THR A C 1
ATOM 829 O O . THR A 1 104 ? 10.416 -13.041 -8.395 1.00 89.56 104 THR A O 1
ATOM 832 N N . GLU A 1 105 ? 11.172 -12.024 -10.238 1.00 90.50 105 GLU A N 1
ATOM 833 C CA . GLU A 1 105 ? 12.382 -11.504 -9.593 1.00 90.50 105 GLU A CA 1
ATOM 834 C C . GLU A 1 105 ? 12.091 -10.695 -8.312 1.00 90.50 105 GLU A C 1
ATOM 836 O O . GLU A 1 105 ? 12.869 -10.700 -7.364 1.00 90.50 105 GLU A O 1
ATOM 841 N N . ASN A 1 106 ? 10.923 -10.050 -8.256 1.00 92.38 106 ASN A N 1
ATOM 842 C CA . ASN A 1 106 ? 10.458 -9.265 -7.119 1.00 92.38 106 ASN A CA 1
ATOM 843 C C . ASN A 1 106 ? 9.891 -10.123 -5.970 1.00 92.38 106 ASN A C 1
ATOM 845 O O . ASN A 1 106 ? 9.721 -9.637 -4.854 1.00 92.38 106 ASN A O 1
ATOM 849 N N . THR A 1 107 ? 9.562 -11.388 -6.246 1.00 87.88 107 THR A N 1
ATOM 850 C CA . THR A 1 107 ? 8.864 -12.309 -5.331 1.00 87.88 107 THR A CA 1
ATOM 851 C C . THR A 1 107 ? 9.570 -13.663 -5.169 1.00 87.88 107 THR A C 1
ATOM 853 O O . THR A 1 107 ? 8.984 -14.592 -4.618 1.00 87.88 107 THR A O 1
ATOM 856 N N . GLU A 1 108 ? 10.829 -13.780 -5.617 1.00 84.06 108 GLU A N 1
ATOM 857 C CA . GLU A 1 108 ? 11.674 -14.982 -5.487 1.00 84.06 108 GLU A CA 1
ATOM 858 C C . GLU A 1 108 ? 11.843 -15.417 -4.021 1.00 84.06 108 GLU A C 1
ATOM 860 O O . GLU A 1 108 ? 11.836 -16.614 -3.732 1.00 84.06 108 GLU A O 1
ATOM 865 N N . ASP A 1 109 ? 11.961 -14.459 -3.094 1.00 79.69 109 ASP A N 1
ATOM 866 C CA . ASP A 1 109 ? 12.018 -14.728 -1.657 1.00 79.69 109 ASP A CA 1
ATOM 867 C C . ASP A 1 109 ? 10.617 -14.635 -1.023 1.00 79.69 109 ASP A C 1
ATOM 869 O O . ASP A 1 109 ? 10.120 -13.528 -0.795 1.00 79.69 109 ASP A O 1
ATOM 873 N N . PRO A 1 110 ? 9.982 -15.766 -0.663 1.00 70.31 110 PRO A N 1
ATOM 874 C CA . PRO A 1 110 ? 8.665 -15.764 -0.031 1.00 70.31 110 PRO A CA 1
ATOM 875 C C . PRO A 1 110 ? 8.684 -15.210 1.403 1.00 70.31 110 PRO A C 1
ATOM 877 O O . PRO A 1 110 ? 7.619 -14.970 1.970 1.00 70.31 110 PRO A O 1
ATOM 880 N N . ARG A 1 111 ? 9.866 -15.028 2.014 1.00 68.00 111 ARG A N 1
ATOM 881 C CA . ARG A 1 111 ? 10.021 -14.390 3.332 1.00 68.00 111 ARG A CA 1
ATOM 882 C C . ARG A 1 111 ? 10.084 -12.872 3.233 1.00 68.00 111 ARG A C 1
ATOM 884 O O . ARG A 1 111 ? 9.878 -12.203 4.245 1.00 68.00 111 ARG A O 1
ATOM 891 N N . ALA A 1 112 ? 10.368 -12.329 2.050 1.00 68.06 112 ALA A N 1
ATOM 892 C CA . ALA A 1 112 ? 10.417 -10.896 1.841 1.00 68.06 112 ALA A CA 1
ATOM 893 C C . ALA A 1 112 ? 8.993 -10.326 1.834 1.00 68.06 112 ALA A C 1
ATOM 895 O O . ALA A 1 112 ? 8.303 -10.300 0.818 1.00 68.06 112 ALA A O 1
ATOM 896 N N . THR A 1 113 ? 8.551 -9.873 3.002 1.00 72.12 113 THR A N 1
ATOM 897 C CA . THR A 1 113 ? 7.321 -9.095 3.164 1.00 72.12 113 THR A CA 1
ATOM 898 C C . THR A 1 113 ? 7.556 -7.640 2.754 1.00 72.12 113 THR A C 1
ATOM 900 O O . THR A 1 113 ? 8.690 -7.170 2.824 1.00 72.12 113 THR A O 1
ATOM 903 N N . ASN A 1 114 ? 6.494 -6.904 2.406 1.00 84.31 114 ASN A N 1
ATOM 904 C CA . ASN A 1 114 ? 6.556 -5.467 2.096 1.00 84.31 114 ASN A CA 1
ATOM 905 C C . ASN A 1 114 ? 7.382 -5.123 0.834 1.00 84.31 114 ASN A C 1
ATOM 907 O O . ASN A 1 114 ? 8.310 -4.309 0.857 1.00 84.31 114 ASN A O 1
ATOM 911 N N . ARG A 1 115 ? 7.058 -5.789 -0.277 1.00 91.38 115 ARG A N 1
ATOM 912 C CA . ARG A 1 115 ? 7.636 -5.523 -1.601 1.00 91.38 115 ARG A CA 1
ATOM 913 C C . ARG A 1 115 ? 6.720 -4.600 -2.391 1.00 91.38 115 ARG A C 1
ATOM 915 O O . ARG A 1 115 ? 5.505 -4.758 -2.340 1.00 91.38 115 ARG A O 1
ATOM 922 N N . ALA A 1 116 ? 7.314 -3.715 -3.184 1.00 94.62 116 ALA A N 1
ATOM 923 C CA . ALA A 1 116 ? 6.559 -2.896 -4.123 1.00 94.62 116 ALA A CA 1
ATOM 924 C C . ALA A 1 116 ? 5.846 -3.788 -5.148 1.00 94.62 116 ALA A C 1
ATOM 926 O O . ALA A 1 116 ? 6.310 -4.887 -5.465 1.00 94.62 116 ALA A O 1
ATOM 927 N N . CYS A 1 117 ? 4.746 -3.314 -5.714 1.00 94.31 117 CYS A N 1
ATOM 928 C CA . CYS A 1 117 ? 4.055 -4.000 -6.793 1.00 94.31 117 CYS A CA 1
ATOM 929 C C . CYS A 1 117 ? 4.821 -3.824 -8.110 1.00 94.31 117 CYS A C 1
ATOM 931 O O . CYS A 1 117 ? 5.047 -2.697 -8.549 1.00 94.31 117 CYS A O 1
ATOM 933 N N . VAL A 1 118 ? 5.209 -4.929 -8.759 1.00 95.31 118 VAL A N 1
ATOM 934 C CA . VAL A 1 118 ? 5.865 -4.901 -10.075 1.00 95.31 118 VAL A CA 1
ATOM 935 C C . VAL A 1 118 ? 4.966 -5.576 -11.104 1.00 95.31 118 VAL A C 1
ATOM 937 O O . VAL A 1 118 ? 4.711 -6.777 -11.027 1.00 95.31 118 VAL A O 1
ATOM 940 N N . LEU A 1 119 ? 4.505 -4.810 -12.093 1.00 93.44 119 LEU A N 1
ATOM 941 C CA . LEU A 1 119 ? 3.614 -5.279 -13.154 1.00 93.44 119 LEU A CA 1
ATOM 942 C C . LEU A 1 119 ? 4.292 -5.137 -14.516 1.00 93.44 119 LEU A C 1
ATOM 944 O O . LEU A 1 119 ? 4.632 -4.034 -14.940 1.00 93.44 119 LEU A O 1
ATOM 948 N N . LYS A 1 120 ? 4.448 -6.248 -15.240 1.00 91.88 120 LYS A N 1
ATOM 949 C CA . LYS A 1 120 ? 4.953 -6.250 -16.620 1.00 91.88 120 LYS A CA 1
ATOM 950 C C . LYS A 1 120 ? 3.764 -6.367 -17.564 1.00 91.88 120 LYS A C 1
ATOM 952 O O . LYS A 1 120 ? 3.186 -7.436 -17.675 1.00 91.88 120 LYS A O 1
ATOM 957 N N . CYS A 1 121 ? 3.391 -5.302 -18.262 1.00 89.44 121 CYS A N 1
ATOM 958 C CA . CYS A 1 121 ? 2.223 -5.239 -19.143 1.00 89.44 121 CYS A CA 1
ATOM 959 C C . CYS A 1 121 ? 2.657 -5.003 -20.597 1.00 89.44 121 CYS A C 1
ATOM 961 O O . CYS A 1 121 ? 2.795 -3.869 -21.060 1.00 89.44 121 CYS A O 1
ATOM 963 N N . GLY A 1 122 ? 2.871 -6.090 -21.345 1.00 88.81 122 GLY A N 1
ATOM 964 C CA . GLY A 1 122 ? 3.412 -6.001 -22.702 1.00 88.81 122 GLY A CA 1
ATOM 965 C C . GLY A 1 122 ? 4.833 -5.433 -22.683 1.00 88.81 122 GLY A C 1
ATOM 966 O O . GLY A 1 122 ? 5.734 -6.071 -22.152 1.00 88.81 122 GLY A O 1
ATOM 967 N N . ARG A 1 123 ? 5.025 -4.242 -23.262 1.00 92.25 123 ARG A N 1
ATOM 968 C CA . ARG A 1 123 ? 6.317 -3.530 -23.259 1.00 92.25 123 ARG A CA 1
ATOM 969 C C . ARG A 1 123 ? 6.493 -2.569 -22.084 1.00 92.25 123 ARG A C 1
ATOM 971 O O . ARG A 1 123 ? 7.586 -2.049 -21.910 1.00 92.25 123 ARG A O 1
ATOM 978 N N . ALA A 1 124 ? 5.439 -2.300 -21.320 1.00 94.12 124 ALA A N 1
ATOM 979 C CA . ALA A 1 124 ? 5.505 -1.426 -20.158 1.00 94.12 124 ALA A CA 1
ATOM 980 C C . ALA A 1 124 ? 5.809 -2.248 -18.905 1.00 94.12 124 ALA A C 1
ATOM 982 O O . ALA A 1 124 ? 5.251 -3.330 -18.723 1.00 94.12 124 ALA A O 1
ATOM 983 N N . ILE A 1 125 ? 6.666 -1.729 -18.036 1.00 95.56 125 ILE A N 1
ATOM 984 C CA . ILE A 1 125 ? 6.957 -2.322 -16.734 1.00 95.56 125 ILE A CA 1
ATOM 985 C C . ILE A 1 125 ? 6.747 -1.236 -15.686 1.00 95.56 125 ILE A C 1
ATOM 987 O O . ILE A 1 125 ? 7.432 -0.219 -15.720 1.00 95.56 125 ILE A O 1
ATOM 991 N N . ALA A 1 126 ? 5.783 -1.433 -14.793 1.00 95.56 126 ALA A N 1
ATOM 992 C CA . ALA A 1 126 ? 5.459 -0.496 -13.728 1.00 95.56 126 ALA A CA 1
ATOM 993 C C . ALA A 1 126 ? 5.960 -1.035 -12.387 1.00 95.56 126 ALA A C 1
ATOM 995 O O . ALA A 1 126 ? 5.730 -2.203 -12.069 1.00 95.56 126 ALA A O 1
ATOM 996 N N . VAL A 1 127 ? 6.613 -0.176 -11.610 1.00 96.06 127 VAL A N 1
ATOM 997 C CA . VAL A 1 127 ? 6.927 -0.399 -10.198 1.00 96.06 127 VAL A CA 1
ATOM 998 C C . VAL A 1 127 ? 6.125 0.615 -9.401 1.00 96.06 127 VAL A C 1
ATOM 1000 O O . VAL A 1 127 ? 6.228 1.813 -9.651 1.00 96.06 127 VAL A O 1
ATOM 1003 N N . LEU A 1 128 ? 5.308 0.132 -8.478 1.00 94.69 128 LEU A N 1
ATOM 1004 C CA . LEU A 1 128 ? 4.343 0.929 -7.737 1.00 94.69 128 LEU A CA 1
ATOM 1005 C C . LEU A 1 128 ? 4.487 0.626 -6.254 1.00 94.69 128 LEU A C 1
ATOM 1007 O O . LEU A 1 128 ? 4.539 -0.541 -5.864 1.00 94.69 128 LEU A O 1
ATOM 1011 N N . GLN A 1 129 ? 4.514 1.660 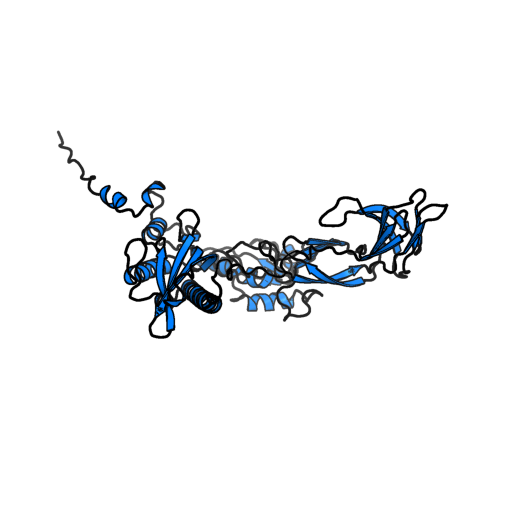-5.428 1.00 93.19 129 GLN A N 1
ATOM 1012 C CA . GLN A 1 129 ? 4.367 1.475 -3.994 1.00 93.19 129 GLN A CA 1
ATOM 1013 C C . GLN A 1 129 ? 2.909 1.078 -3.681 1.00 93.19 129 GLN A C 1
ATOM 1015 O O . GLN A 1 129 ? 1.981 1.647 -4.250 1.00 93.19 129 GLN A O 1
ATOM 1020 N N . SER A 1 130 ? 2.699 0.048 -2.855 1.00 89.81 130 SER A N 1
ATOM 1021 C CA . SER A 1 130 ? 1.364 -0.496 -2.555 1.00 89.81 130 SER A CA 1
ATOM 1022 C C . SER A 1 130 ? 0.664 0.184 -1.372 1.00 89.81 130 SER A C 1
ATOM 1024 O O . SER A 1 130 ? -0.554 0.079 -1.265 1.00 89.81 130 SER A O 1
ATOM 1026 N N . ARG A 1 131 ? 1.375 0.926 -0.502 1.00 87.44 131 ARG A N 1
ATOM 1027 C CA . ARG A 1 131 ? 0.748 1.703 0.593 1.00 87.44 131 ARG A CA 1
ATOM 1028 C C . ARG A 1 131 ? 0.337 3.091 0.152 1.00 87.44 131 ARG A C 1
ATOM 1030 O O . ARG A 1 131 ? 0.950 4.098 0.509 1.00 87.44 131 ARG A O 1
ATOM 1037 N N . GLU A 1 132 ? -0.790 3.145 -0.529 1.00 84.44 132 GLU A N 1
ATOM 1038 C CA . GLU A 1 132 ? -1.317 4.372 -1.131 1.00 84.44 132 GLU A CA 1
ATOM 1039 C C . GLU A 1 132 ? -1.629 5.502 -0.138 1.00 84.44 132 GLU A C 1
ATOM 1041 O O . GLU A 1 132 ? -1.860 6.631 -0.556 1.00 84.44 132 GLU A O 1
ATOM 1046 N N . ASN A 1 133 ? -1.639 5.226 1.170 1.00 80.94 133 ASN A N 1
ATOM 1047 C CA . ASN A 1 133 ? -2.059 6.176 2.203 1.00 80.94 133 ASN A CA 1
ATOM 1048 C C . ASN A 1 133 ? -1.013 6.421 3.294 1.00 80.94 133 ASN A C 1
ATOM 1050 O O . ASN A 1 133 ? -1.297 7.137 4.254 1.00 80.94 133 ASN A O 1
ATOM 1054 N N . LEU A 1 134 ? 0.161 5.794 3.198 1.00 84.12 134 LEU A N 1
ATOM 1055 C CA . LEU A 1 134 ? 1.180 5.840 4.241 1.00 84.12 134 LEU A CA 1
ATOM 1056 C C . LEU A 1 134 ? 2.569 5.918 3.630 1.00 84.12 134 LEU A C 1
ATOM 1058 O O . LEU A 1 134 ? 2.853 5.284 2.614 1.00 84.12 134 LEU A O 1
ATOM 1062 N N . PHE A 1 135 ? 3.464 6.622 4.320 1.00 88.12 135 PHE A N 1
ATOM 1063 C CA . PHE A 1 135 ? 4.886 6.436 4.079 1.00 88.12 135 PHE A CA 1
ATOM 1064 C C . PHE A 1 135 ? 5.261 4.999 4.427 1.00 88.12 135 PHE A C 1
ATOM 1066 O O . PHE A 1 135 ? 5.138 4.564 5.570 1.00 88.12 135 PHE A O 1
ATOM 1073 N N . GLU A 1 136 ? 5.711 4.254 3.434 1.00 89.88 136 GLU A N 1
ATOM 1074 C CA . GLU A 1 136 ? 6.297 2.938 3.614 1.00 89.88 136 GLU A CA 1
ATOM 1075 C C . GLU A 1 136 ? 7.228 2.699 2.439 1.00 89.88 136 GLU A C 1
ATOM 1077 O O . GLU A 1 136 ? 6.798 2.573 1.290 1.00 89.88 136 GLU A O 1
ATOM 1082 N N . LYS A 1 137 ? 8.522 2.672 2.749 1.00 92.81 137 LYS A N 1
ATOM 1083 C CA . LYS A 1 137 ? 9.581 2.397 1.795 1.00 92.81 137 LYS A CA 1
ATOM 1084 C C . LYS A 1 137 ? 9.555 0.910 1.470 1.00 92.81 137 LYS A C 1
ATOM 1086 O O . LYS A 1 137 ? 9.796 0.071 2.338 1.00 92.81 137 LYS A O 1
ATOM 1091 N N . GLN A 1 138 ? 9.281 0.594 0.213 1.00 93.31 138 GLN A N 1
ATOM 1092 C CA . GLN A 1 138 ? 9.157 -0.769 -0.276 1.00 93.31 138 GLN A CA 1
ATOM 1093 C C . GLN A 1 138 ? 10.264 -1.083 -1.263 1.00 93.31 138 GLN A C 1
ATOM 1095 O O . GLN A 1 138 ? 10.509 -0.332 -2.207 1.00 93.31 138 GLN A O 1
ATOM 1100 N N . ALA A 1 139 ? 10.933 -2.210 -1.046 1.00 94.38 139 ALA A N 1
ATOM 1101 C CA . ALA A 1 139 ? 11.962 -2.680 -1.957 1.00 94.38 139 ALA A CA 1
ATOM 1102 C C . ALA A 1 139 ? 11.337 -3.285 -3.217 1.00 94.38 139 ALA A C 1
ATOM 1104 O O . A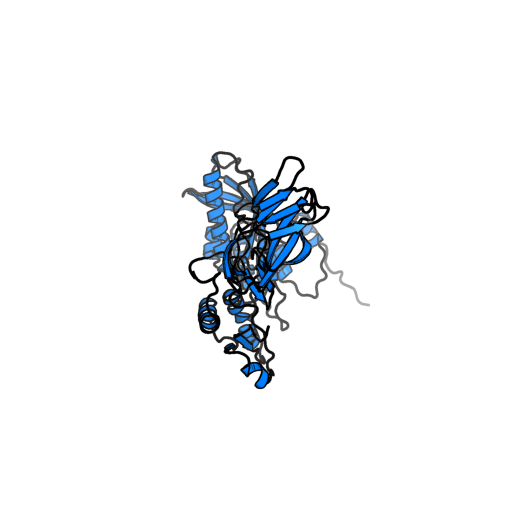LA A 1 139 ? 10.306 -3.959 -3.145 1.00 94.38 139 ALA A O 1
ATOM 1105 N N . TYR A 1 140 ? 12.014 -3.113 -4.349 1.00 95.38 140 TYR A N 1
ATOM 1106 C CA . TYR A 1 140 ? 11.688 -3.784 -5.599 1.00 95.38 140 TYR A CA 1
ATOM 1107 C C . TYR A 1 140 ? 12.928 -4.412 -6.233 1.00 95.38 140 TYR A C 1
ATOM 1109 O O . TYR A 1 140 ? 14.049 -3.934 -6.050 1.00 95.38 140 TYR A O 1
ATOM 1117 N N . ALA A 1 141 ? 12.704 -5.467 -7.009 1.00 95.38 141 ALA A N 1
ATOM 1118 C CA . ALA A 1 141 ? 13.668 -6.002 -7.961 1.00 95.38 141 ALA A CA 1
ATOM 1119 C C . ALA A 1 141 ? 12.977 -6.177 -9.316 1.00 95.38 141 ALA A C 1
ATOM 1121 O O . ALA A 1 141 ? 11.836 -6.638 -9.376 1.00 95.38 141 ALA A O 1
ATOM 1122 N N . VAL A 1 142 ? 13.643 -5.777 -10.398 1.00 96.00 142 VAL A N 1
ATOM 1123 C CA . VAL A 1 142 ? 13.099 -5.875 -11.756 1.00 96.00 142 VAL A CA 1
ATOM 1124 C C . VAL A 1 142 ? 14.209 -6.065 -12.786 1.00 96.00 142 VAL A C 1
ATOM 1126 O O . VAL A 1 142 ? 15.216 -5.359 -12.777 1.00 96.00 142 VAL A O 1
ATOM 1129 N N . ASP A 1 143 ? 14.025 -7.008 -13.704 1.00 96.12 143 ASP A N 1
ATOM 1130 C CA . ASP A 1 143 ? 14.931 -7.197 -14.834 1.00 96.12 143 ASP A CA 1
ATOM 1131 C C . ASP A 1 143 ? 14.536 -6.245 -15.973 1.00 96.12 143 ASP A C 1
ATOM 1133 O O . ASP A 1 143 ? 13.437 -6.336 -16.530 1.00 96.12 143 ASP A O 1
ATOM 1137 N N . LEU A 1 144 ? 15.438 -5.324 -16.321 1.00 97.06 144 LEU A N 1
ATOM 1138 C CA . LEU A 1 144 ? 15.238 -4.289 -17.343 1.00 97.06 144 LEU A CA 1
ATOM 1139 C C . LEU A 1 144 ? 16.276 -4.414 -18.459 1.00 97.06 144 LEU A C 1
ATOM 1141 O O . LEU A 1 144 ? 17.317 -5.040 -18.242 1.00 97.06 144 LEU A O 1
ATOM 1145 N N . PRO A 1 145 ? 16.060 -3.799 -19.637 1.00 97.62 145 PRO A N 1
ATOM 1146 C CA . PRO A 1 145 ? 17.108 -3.697 -20.645 1.00 97.62 145 PRO A CA 1
ATOM 1147 C C . PRO A 1 145 ? 18.367 -3.059 -20.052 1.00 97.62 145 PRO A C 1
ATOM 1149 O O . PRO A 1 145 ? 18.296 -2.064 -19.324 1.00 97.62 145 PRO A O 1
ATOM 1152 N N . ARG A 1 146 ? 19.522 -3.658 -20.348 1.00 96.81 146 ARG A N 1
ATOM 1153 C CA . ARG A 1 146 ? 20.823 -3.264 -19.807 1.00 96.81 146 ARG A CA 1
ATOM 1154 C C . ARG A 1 146 ? 21.067 -1.787 -20.111 1.00 96.81 146 ARG A C 1
ATOM 1156 O O . ARG A 1 146 ? 21.069 -1.369 -21.266 1.00 96.81 146 ARG A O 1
ATOM 1163 N N . TRP A 1 147 ? 21.241 -1.000 -19.057 1.00 95.75 147 TRP A N 1
ATOM 1164 C CA . TRP A 1 147 ? 21.449 0.438 -19.167 1.00 95.75 147 TRP A CA 1
ATOM 1165 C C . TRP A 1 147 ? 22.885 0.797 -19.502 1.00 95.75 147 TRP A C 1
ATOM 1167 O O . TRP A 1 147 ? 23.824 0.050 -19.226 1.00 95.75 147 TRP A O 1
ATOM 1177 N N . VAL A 1 148 ? 23.021 1.978 -20.095 1.00 96.56 148 VAL A N 1
ATOM 1178 C CA . VAL A 1 148 ? 24.301 2.569 -20.467 1.00 96.56 148 VAL A CA 1
ATOM 1179 C C . VAL A 1 148 ? 25.039 3.047 -19.216 1.00 96.56 148 VAL A C 1
ATOM 1181 O O . VAL A 1 148 ? 24.438 3.647 -18.324 1.00 96.56 148 VAL A O 1
ATOM 1184 N N . THR A 1 149 ? 26.343 2.788 -19.175 1.00 95.56 149 THR A N 1
ATOM 1185 C CA . THR A 1 149 ? 27.266 3.191 -18.106 1.00 95.56 149 THR A CA 1
ATOM 1186 C C . THR A 1 149 ? 28.495 3.893 -18.675 1.00 95.56 149 THR A C 1
ATOM 1188 O O . THR A 1 149 ? 28.764 3.852 -19.881 1.00 95.56 149 THR A O 1
ATOM 1191 N N . GLY A 1 150 ? 29.239 4.575 -17.804 1.00 95.75 150 GLY A N 1
ATOM 1192 C CA . GLY A 1 150 ? 30.483 5.252 -18.163 1.00 95.75 150 GLY A CA 1
ATOM 1193 C C . GLY A 1 150 ? 30.265 6.449 -19.085 1.00 95.75 150 GLY A C 1
ATOM 1194 O O . GLY A 1 150 ? 31.136 6.755 -19.901 1.00 95.75 150 GLY A O 1
ATOM 1195 N N . LEU A 1 151 ? 29.111 7.117 -18.971 1.00 96.88 151 LEU A N 1
ATOM 1196 C CA . LEU A 1 151 ? 28.775 8.273 -19.797 1.00 96.88 151 LEU A CA 1
ATOM 1197 C C . LEU A 1 151 ? 29.743 9.431 -19.516 1.00 96.88 151 LEU A C 1
ATOM 1199 O O . LEU A 1 151 ? 29.933 9.833 -18.369 1.00 96.88 151 LEU A O 1
ATOM 1203 N N . ARG A 1 152 ? 30.339 9.990 -20.568 1.00 96.38 152 ARG A N 1
ATOM 1204 C CA . ARG A 1 152 ? 31.285 11.110 -20.528 1.00 96.38 152 ARG A CA 1
ATOM 1205 C C . ARG A 1 152 ? 30.899 12.158 -21.555 1.00 96.38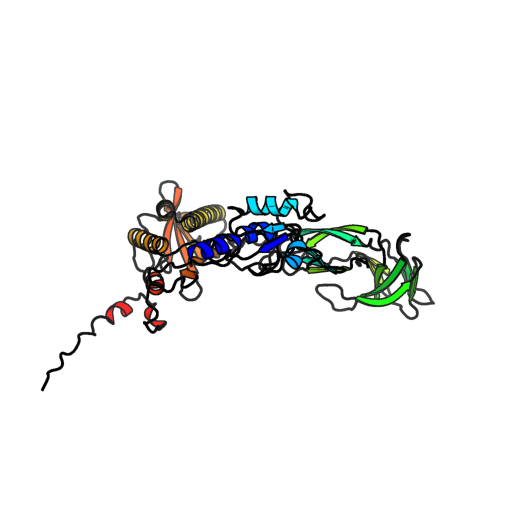 152 ARG A C 1
ATOM 1207 O O . ARG A 1 152 ? 30.394 11.842 -22.629 1.00 96.38 152 ARG A O 1
ATOM 1214 N N . ALA A 1 153 ? 31.181 13.412 -21.227 1.00 95.50 153 ALA A N 1
ATOM 1215 C CA . ALA A 1 153 ? 30.903 14.550 -22.086 1.00 95.50 153 ALA A CA 1
ATOM 1216 C C . ALA A 1 153 ? 32.142 15.419 -22.266 1.00 95.50 153 ALA A C 1
ATOM 1218 O O . ALA A 1 153 ? 32.850 15.698 -21.299 1.00 95.50 153 ALA A O 1
ATOM 1219 N N . ARG A 1 154 ? 32.377 15.896 -23.488 1.00 91.69 154 ARG A N 1
ATOM 1220 C CA . ARG A 1 154 ? 33.489 16.785 -23.817 1.00 91.69 154 ARG A CA 1
ATOM 1221 C C . ARG A 1 154 ? 33.025 17.872 -24.774 1.00 91.69 154 ARG A C 1
ATOM 1223 O O . ARG A 1 154 ? 32.611 17.582 -25.893 1.00 91.69 154 ARG A O 1
ATOM 1230 N N . ALA A 1 155 ? 33.106 19.124 -24.338 1.00 87.06 155 ALA A N 1
ATOM 1231 C CA . ALA A 1 155 ? 32.903 20.257 -25.229 1.00 87.06 155 ALA A CA 1
ATOM 1232 C C . ALA A 1 155 ? 34.078 20.350 -26.217 1.00 87.06 155 ALA A C 1
ATOM 1234 O O . ALA A 1 155 ? 35.238 20.195 -25.827 1.00 87.06 155 ALA A O 1
ATOM 1235 N N . GLY A 1 156 ? 33.782 20.591 -27.492 1.00 81.56 156 GLY A N 1
ATOM 1236 C CA . GLY A 1 156 ? 34.777 20.788 -28.540 1.00 81.56 156 GLY A CA 1
ATOM 1237 C C . GLY A 1 156 ? 34.311 21.809 -29.575 1.00 81.56 156 GLY A C 1
ATOM 1238 O O . GLY A 1 156 ? 33.166 22.253 -29.562 1.00 81.56 156 GLY A O 1
ATOM 1239 N N . ALA A 1 157 ? 35.200 22.165 -30.505 1.00 80.88 157 ALA A N 1
ATOM 1240 C CA . ALA A 1 157 ? 34.919 23.171 -31.535 1.00 80.88 157 ALA A CA 1
ATOM 1241 C C . ALA A 1 157 ? 33.725 22.809 -32.446 1.00 80.88 157 ALA A C 1
ATOM 1243 O O . ALA A 1 157 ? 33.064 23.696 -32.974 1.00 80.88 157 ALA A O 1
ATOM 1244 N N . ALA A 1 158 ? 33.425 21.515 -32.604 1.00 83.38 158 ALA A N 1
ATOM 1245 C CA . ALA A 1 158 ? 32.311 21.006 -33.409 1.00 83.38 158 ALA A CA 1
ATOM 1246 C C . ALA A 1 158 ? 30.989 20.833 -32.622 1.00 83.38 158 ALA A C 1
ATOM 1248 O O . ALA A 1 158 ? 29.999 20.363 -33.185 1.00 83.38 158 ALA A O 1
ATOM 1249 N N . GLY A 1 159 ? 30.966 21.182 -31.331 1.00 91.25 159 GLY A N 1
ATOM 1250 C CA . GLY A 1 159 ? 29.842 20.962 -30.416 1.00 91.25 159 GLY A CA 1
ATOM 1251 C C . GLY A 1 159 ? 30.179 19.989 -29.284 1.00 91.25 159 GLY A C 1
ATOM 1252 O O . GLY A 1 159 ? 31.347 19.741 -28.975 1.00 91.25 159 GLY A O 1
ATOM 1253 N N . LEU A 1 160 ? 29.147 19.432 -28.653 1.00 94.62 160 LEU A N 1
ATOM 1254 C CA . LEU A 1 160 ? 29.291 18.535 -27.510 1.00 94.62 160 LEU A CA 1
ATOM 1255 C C . LEU A 1 160 ? 29.503 17.085 -27.963 1.00 94.62 160 LEU A C 1
ATOM 1257 O O . LEU A 1 160 ? 28.615 16.486 -28.566 1.00 94.62 160 LEU A O 1
ATOM 1261 N N . GLY A 1 161 ? 30.658 16.504 -27.647 1.00 95.62 161 GLY A N 1
ATOM 1262 C CA . GLY A 1 161 ? 30.910 15.070 -27.774 1.00 95.62 161 GLY A CA 1
ATOM 1263 C C . GLY A 1 161 ? 30.414 14.310 -26.546 1.00 95.62 161 GLY A C 1
ATOM 1264 O O . GLY A 1 161 ? 30.727 14.689 -25.419 1.00 95.62 161 GLY A O 1
ATOM 1265 N N . LEU A 1 162 ? 29.657 13.239 -26.764 1.00 97.31 162 LEU A N 1
ATOM 1266 C CA . LEU A 1 162 ? 29.235 12.275 -25.752 1.00 97.31 162 LEU A CA 1
ATOM 1267 C C . LEU A 1 162 ? 29.842 10.911 -26.079 1.00 97.31 162 LEU A C 1
ATOM 1269 O O . LEU A 1 162 ? 29.802 10.490 -27.233 1.00 97.31 162 LEU A O 1
ATOM 1273 N N . GLU A 1 163 ? 30.359 10.222 -25.068 1.00 97.69 163 GLU A N 1
ATOM 1274 C CA . GLU A 1 163 ? 30.935 8.876 -25.161 1.00 97.69 163 GLU A CA 1
ATOM 1275 C C . GLU A 1 163 ? 30.424 8.020 -24.002 1.00 97.69 163 GLU A C 1
ATOM 1277 O O .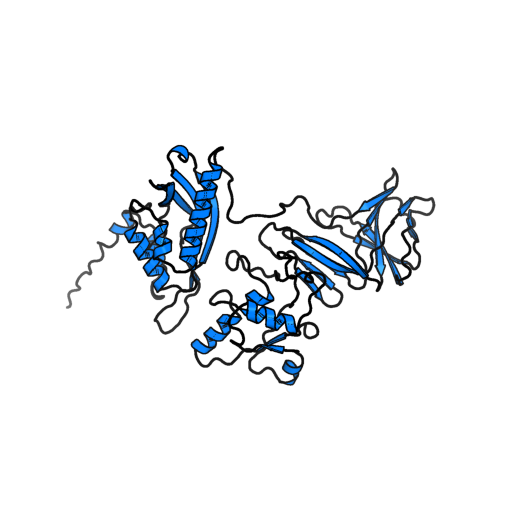 GLU A 1 163 ? 30.167 8.542 -22.919 1.00 97.69 163 GLU A O 1
ATOM 1282 N N . TRP A 1 164 ? 30.263 6.719 -24.212 1.00 97.75 164 TRP A N 1
ATOM 1283 C CA . TRP A 1 164 ? 29.814 5.780 -23.181 1.00 97.75 164 TRP A CA 1
ATOM 1284 C C . TRP A 1 164 ? 30.432 4.396 -23.377 1.00 97.75 164 TRP A C 1
ATOM 1286 O O . TRP A 1 164 ? 31.092 4.127 -24.384 1.00 97.75 164 TRP A O 1
ATOM 1296 N N . GLU A 1 165 ? 30.240 3.501 -22.408 1.00 96.44 165 GLU A N 1
ATOM 1297 C CA . GLU A 1 165 ? 30.700 2.120 -22.527 1.00 96.44 165 GLU A CA 1
ATOM 1298 C C . GLU A 1 165 ? 29.938 1.378 -23.627 1.00 96.44 165 GLU A C 1
ATOM 1300 O O . GLU A 1 165 ? 28.716 1.467 -23.763 1.00 96.44 165 GLU A O 1
ATOM 1305 N N . ARG A 1 166 ? 30.675 0.625 -24.444 1.00 90.88 166 ARG A N 1
ATOM 1306 C CA . ARG A 1 166 ? 30.093 -0.136 -25.545 1.00 90.88 166 ARG A CA 1
ATOM 1307 C C . ARG A 1 166 ? 29.319 -1.339 -25.007 1.00 90.88 166 ARG A C 1
ATOM 1309 O O . ARG A 1 166 ? 29.911 -2.223 -24.398 1.00 90.88 166 ARG A O 1
ATOM 1316 N N . ASP A 1 167 ? 28.037 -1.425 -25.351 1.00 90.50 167 ASP A N 1
ATOM 1317 C CA . ASP A 1 167 ? 27.244 -2.648 -25.204 1.00 90.50 167 ASP A CA 1
ATOM 1318 C C . ASP A 1 167 ? 27.182 -3.384 -26.556 1.00 90.50 167 ASP A C 1
ATOM 1320 O O . ASP A 1 167 ? 26.575 -2.865 -27.497 1.00 90.50 167 ASP A O 1
ATOM 1324 N N . PRO A 1 168 ? 27.822 -4.560 -26.706 1.00 90.62 168 PRO A N 1
ATOM 1325 C CA . PRO A 1 168 ? 27.816 -5.304 -27.965 1.00 90.62 168 PRO A CA 1
ATOM 1326 C C . PRO A 1 168 ? 26.430 -5.852 -28.337 1.00 90.62 168 PRO A C 1
ATOM 1328 O O . PRO A 1 168 ? 26.209 -6.181 -29.500 1.00 90.62 168 PRO A O 1
ATOM 1331 N N . GLU A 1 169 ? 25.504 -5.950 -27.380 1.00 94.31 169 GLU A N 1
ATOM 1332 C CA . GLU A 1 169 ? 24.147 -6.462 -27.602 1.00 94.31 169 GLU A CA 1
ATOM 1333 C C . GLU A 1 169 ? 23.137 -5.346 -27.936 1.00 94.31 169 GLU A C 1
ATOM 1335 O O . GLU A 1 169 ? 22.007 -5.625 -28.358 1.00 94.31 169 GLU A O 1
ATOM 1340 N N . ALA A 1 170 ? 23.540 -4.078 -27.792 1.00 96.44 170 ALA A N 1
ATOM 1341 C CA . ALA A 1 170 ? 22.709 -2.931 -28.130 1.00 96.44 170 ALA A CA 1
ATOM 1342 C C . ALA A 1 170 ? 22.591 -2.758 -29.651 1.00 96.44 170 ALA A C 1
ATOM 1344 O O . ALA A 1 170 ? 23.575 -2.694 -30.386 1.00 96.44 170 ALA A O 1
ATOM 1345 N N . ARG A 1 171 ? 21.352 -2.628 -30.134 1.00 96.75 171 ARG A N 1
ATOM 1346 C CA . ARG A 1 171 ? 21.046 -2.416 -31.561 1.00 96.75 171 ARG A CA 1
ATOM 1347 C C . ARG A 1 171 ? 21.256 -0.967 -31.983 1.00 96.75 171 ARG A C 1
ATOM 1349 O O . ARG A 1 171 ? 21.677 -0.685 -33.104 1.00 96.75 171 ARG A O 1
ATOM 1356 N N . SER A 1 172 ? 20.901 -0.050 -31.091 1.00 97.56 172 SER A N 1
ATOM 1357 C CA . SER A 1 172 ? 21.039 1.390 -31.278 1.00 97.56 172 SER A CA 1
ATOM 1358 C C . SER A 1 172 ? 20.914 2.108 -29.942 1.00 97.56 172 SER A C 1
ATOM 1360 O O . SER A 1 172 ? 20.273 1.593 -29.028 1.00 97.56 172 SER A O 1
ATOM 1362 N N . PHE A 1 173 ? 21.413 3.334 -29.876 1.00 98.25 173 PHE A N 1
ATOM 1363 C CA . PHE A 1 173 ? 21.279 4.224 -28.732 1.00 98.25 173 PHE A CA 1
ATOM 1364 C C . PHE A 1 173 ? 20.404 5.434 -29.069 1.00 98.25 173 PHE A C 1
ATOM 1366 O O . PHE A 1 173 ? 20.299 5.855 -30.233 1.00 98.25 173 PHE A O 1
ATOM 1373 N N . ARG A 1 174 ? 19.787 6.003 -28.034 1.00 98.25 174 ARG A N 1
ATOM 1374 C CA . ARG A 1 174 ? 19.075 7.282 -28.082 1.00 98.25 174 ARG A CA 1
ATOM 1375 C C . ARG A 1 174 ? 19.693 8.242 -27.079 1.00 98.25 174 ARG A C 1
ATOM 1377 O O . ARG A 1 174 ? 20.066 7.850 -25.978 1.00 98.25 174 ARG A O 1
ATOM 1384 N N . ILE A 1 175 ? 19.812 9.497 -27.489 1.00 97.94 175 ILE A N 1
ATOM 1385 C CA . ILE A 1 175 ? 20.378 10.576 -26.690 1.00 97.94 175 ILE A CA 1
ATOM 1386 C C . ILE A 1 175 ? 19.247 11.498 -26.288 1.00 97.94 175 ILE A C 1
ATOM 1388 O O . ILE A 1 175 ? 18.491 11.987 -27.132 1.00 97.94 175 ILE A O 1
ATOM 1392 N N . TRP A 1 176 ? 19.184 11.754 -24.994 1.00 97.50 176 TRP A N 1
ATOM 1393 C CA . TRP A 1 176 ? 18.148 12.531 -24.352 1.00 97.50 176 TRP A CA 1
ATOM 1394 C C . TRP A 1 176 ? 18.760 13.756 -23.692 1.00 97.50 176 TRP A C 1
ATOM 1396 O O . TRP A 1 176 ? 19.852 13.686 -23.130 1.00 97.50 176 TRP A O 1
ATOM 1406 N N . ARG A 1 177 ? 18.049 14.878 -23.735 1.00 96.00 177 ARG A N 1
ATOM 1407 C CA . ARG A 1 177 ? 18.372 16.086 -22.976 1.00 96.00 177 ARG A CA 1
ATOM 1408 C C . ARG A 1 177 ? 17.362 16.232 -21.853 1.00 96.00 177 ARG A C 1
ATOM 1410 O O . ARG A 1 177 ? 16.162 16.157 -22.102 1.00 96.00 177 ARG A O 1
ATOM 1417 N N . ARG A 1 178 ? 17.842 16.453 -20.633 1.00 93.62 178 ARG A N 1
ATOM 1418 C CA . ARG A 1 178 ? 16.974 16.705 -19.485 1.00 93.62 178 ARG A CA 1
ATOM 1419 C C . ARG A 1 178 ? 16.259 18.042 -19.666 1.00 93.62 178 ARG A C 1
ATOM 1421 O O . ARG A 1 178 ? 16.903 19.046 -19.981 1.00 93.62 178 ARG A O 1
ATOM 1428 N N . ILE A 1 179 ? 14.951 18.048 -19.449 1.00 91.56 179 ILE A N 1
ATOM 1429 C CA . ILE A 1 179 ? 14.126 19.255 -19.433 1.00 91.56 179 ILE A CA 1
ATOM 1430 C C . ILE A 1 179 ? 14.343 19.952 -18.074 1.00 91.56 179 ILE A C 1
ATOM 1432 O O . ILE A 1 179 ? 14.187 19.313 -17.028 1.00 91.56 179 ILE A O 1
ATOM 1436 N N . PRO A 1 180 ? 14.772 21.230 -18.043 1.00 86.12 180 PRO A N 1
ATOM 1437 C CA . PRO A 1 180 ? 14.964 21.961 -16.791 1.00 86.12 180 PRO A CA 1
ATOM 1438 C C . PRO A 1 180 ? 13.647 22.176 -16.033 1.00 86.12 180 PRO A C 1
ATOM 1440 O O . PRO A 1 180 ? 12.605 22.365 -16.649 1.00 86.12 180 PRO A O 1
ATOM 1443 N N . GLY A 1 181 ? 13.711 22.231 -14.700 1.00 78.56 181 GLY A N 1
ATOM 1444 C CA . GLY A 1 181 ? 12.573 22.618 -13.852 1.00 78.56 181 GLY A CA 1
ATOM 1445 C C . GLY A 1 181 ? 11.702 21.470 -13.335 1.00 78.56 181 GLY A C 1
ATOM 1446 O O . GLY A 1 181 ? 10.855 21.715 -12.484 1.00 78.56 181 GLY A O 1
ATOM 1447 N N . ALA A 1 182 ? 11.931 20.228 -13.771 1.00 69.88 182 ALA A N 1
ATOM 1448 C CA . ALA A 1 182 ? 11.252 19.069 -13.196 1.00 69.88 182 ALA A CA 1
ATOM 1449 C C . ALA A 1 182 ? 11.764 18.795 -11.767 1.00 69.88 182 ALA A C 1
ATOM 1451 O O . ALA A 1 182 ? 12.967 18.602 -11.559 1.00 69.88 182 ALA A O 1
ATOM 1452 N N . THR A 1 183 ? 10.855 18.822 -10.790 1.00 60.94 183 THR A N 1
ATOM 1453 C CA . THR A 1 183 ? 11.174 18.793 -9.353 1.00 60.94 183 THR A CA 1
ATOM 1454 C C . THR A 1 183 ? 11.166 17.394 -8.742 1.00 60.94 183 THR A C 1
ATOM 1456 O O . THR A 1 183 ? 11.922 17.167 -7.805 1.00 60.94 183 THR A O 1
ATOM 1459 N N . VAL A 1 184 ? 10.360 16.467 -9.274 1.00 60.50 184 VAL A N 1
ATOM 1460 C CA . VAL A 1 184 ? 10.188 15.116 -8.699 1.00 60.50 184 VAL A CA 1
ATOM 1461 C C . VAL A 1 184 ? 10.858 14.045 -9.565 1.00 60.50 184 VAL A C 1
ATOM 1463 O O . VAL A 1 184 ? 11.764 13.361 -9.101 1.00 60.50 184 VAL A O 1
ATOM 1466 N N . TYR A 1 185 ? 10.508 13.956 -10.853 1.00 72.00 185 TYR A N 1
ATOM 1467 C CA . TYR A 1 185 ? 11.123 13.012 -11.795 1.00 72.00 185 TYR A CA 1
ATOM 1468 C C . TYR A 1 185 ? 11.839 13.756 -12.925 1.00 72.00 185 TYR A C 1
ATOM 1470 O O . TYR A 1 185 ? 11.300 14.735 -13.441 1.00 72.00 185 TYR A O 1
ATOM 1478 N N . PRO A 1 186 ? 13.039 13.329 -13.358 1.00 81.56 186 PRO A N 1
ATOM 1479 C CA . PRO A 1 186 ? 13.685 13.927 -14.518 1.00 81.56 186 PRO A CA 1
ATOM 1480 C C . PRO A 1 186 ? 12.845 13.708 -15.780 1.00 81.56 186 PRO A C 1
ATOM 1482 O O . PRO A 1 186 ? 12.608 12.572 -16.187 1.00 81.56 186 PRO A O 1
ATOM 1485 N N . GLU A 1 187 ? 12.452 14.796 -16.432 1.00 88.75 187 GLU A N 1
ATOM 1486 C CA . GLU A 1 187 ? 11.837 14.745 -17.754 1.00 88.75 187 GLU A CA 1
ATOM 1487 C C . GLU A 1 187 ? 12.899 14.840 -18.851 1.00 88.75 187 GLU A C 1
ATOM 1489 O O . GLU A 1 187 ? 13.918 15.525 -18.706 1.00 88.75 187 GLU A O 1
ATOM 1494 N N . TRP A 1 188 ? 12.662 14.155 -19.969 1.00 92.88 188 TRP A N 1
ATOM 1495 C CA . TRP A 1 188 ? 13.646 13.976 -21.031 1.00 92.88 188 TRP A CA 1
ATOM 1496 C C . TRP A 1 188 ? 13.056 14.292 -22.400 1.00 92.88 188 TRP A C 1
ATOM 1498 O O . TRP A 1 188 ? 12.000 13.791 -22.775 1.00 92.88 188 TRP A O 1
ATOM 1508 N N . GLN A 1 189 ? 13.791 15.071 -23.185 1.00 95.38 189 GLN A N 1
ATOM 1509 C CA . GLN A 1 189 ? 13.499 15.328 -24.587 1.00 95.38 189 GLN A CA 1
ATOM 1510 C C . GLN A 1 189 ? 14.464 14.535 -25.469 1.00 95.38 189 GLN A C 1
ATOM 1512 O O . GLN A 1 189 ? 15.682 14.608 -25.290 1.00 95.38 189 GLN A O 1
ATOM 1517 N N . LEU A 1 190 ? 13.931 13.793 -26.442 1.00 96.94 190 LEU A N 1
ATOM 1518 C CA . LEU A 1 190 ? 14.752 13.070 -27.410 1.00 96.94 190 LEU A CA 1
ATOM 1519 C C . LEU A 1 190 ? 15.508 14.068 -28.296 1.00 96.94 190 LEU A C 1
ATOM 1521 O O . LEU A 1 190 ? 14.895 14.895 -28.967 1.00 96.94 190 LEU A O 1
ATOM 1525 N N . VAL A 1 191 ? 16.836 13.965 -28.323 1.00 96.69 191 VAL A N 1
ATOM 1526 C CA . VAL A 1 191 ? 17.711 14.797 -29.167 1.00 96.69 191 VAL A CA 1
ATOM 1527 C C . VAL A 1 191 ? 18.117 14.049 -30.426 1.00 96.69 191 VAL A C 1
ATOM 1529 O O . VAL A 1 191 ? 18.158 14.619 -31.514 1.00 96.69 191 VAL A O 1
ATOM 1532 N N . LYS A 1 192 ? 18.454 12.765 -30.283 1.00 96.56 192 LYS A N 1
ATOM 1533 C CA . LYS A 1 192 ? 18.934 11.940 -31.392 1.00 96.56 192 LYS A CA 1
ATOM 1534 C C . LYS A 1 192 ? 18.602 10.476 -31.159 1.00 96.56 192 LYS A C 1
ATOM 1536 O O . LYS A 1 192 ? 18.737 9.979 -30.047 1.00 96.56 192 LYS A O 1
ATOM 1541 N N . ALA A 1 193 ? 18.220 9.776 -32.220 1.00 96.81 193 ALA A N 1
ATOM 1542 C CA . ALA A 1 193 ? 17.952 8.343 -32.206 1.00 96.81 193 ALA A CA 1
ATOM 1543 C C . ALA A 1 193 ? 18.782 7.618 -33.272 1.00 96.81 193 ALA A C 1
ATOM 1545 O O . ALA A 1 193 ? 19.314 8.251 -34.183 1.00 96.81 193 ALA A O 1
ATOM 1546 N N . GLY A 1 194 ? 18.876 6.290 -33.158 1.00 94.75 194 GLY A N 1
ATOM 1547 C CA . GLY A 1 194 ? 19.525 5.451 -34.170 1.00 94.75 194 GLY A CA 1
ATOM 1548 C C . GLY A 1 194 ? 21.050 5.563 -34.182 1.00 94.75 194 GLY A C 1
ATOM 1549 O O . GLY A 1 194 ? 21.671 5.403 -35.226 1.00 94.75 194 GLY A O 1
ATOM 1550 N N . VAL A 1 195 ? 21.678 5.874 -33.044 1.00 96.50 195 VAL A N 1
ATOM 1551 C CA . VAL A 1 195 ? 23.144 5.894 -32.955 1.00 96.50 195 VAL A CA 1
ATOM 1552 C C . VAL A 1 195 ? 23.647 4.454 -32.841 1.00 96.50 195 VAL A C 1
ATOM 1554 O O . VAL A 1 195 ? 23.216 3.734 -31.950 1.00 96.50 195 VAL A O 1
ATOM 1557 N N . HIS A 1 196 ? 24.545 4.022 -33.727 1.00 93.94 196 HIS A N 1
ATOM 1558 C CA . HIS A 1 196 ? 25.042 2.634 -33.765 1.00 93.94 196 HIS A CA 1
ATOM 1559 C C . HIS A 1 196 ? 26.444 2.447 -33.152 1.00 93.94 196 HIS A C 1
ATOM 1561 O O . HIS A 1 196 ? 26.946 1.329 -33.088 1.00 93.94 196 HIS A O 1
ATOM 1567 N N . GLY A 1 197 ? 27.080 3.530 -32.695 1.00 92.81 197 GLY A N 1
ATOM 1568 C CA . GLY A 1 197 ? 28.361 3.511 -31.982 1.00 92.81 197 GLY A CA 1
ATOM 1569 C C . GLY A 1 197 ? 28.217 3.937 -30.521 1.00 92.81 197 GLY A C 1
ATOM 1570 O O . GLY A 1 197 ? 27.144 4.356 -30.099 1.00 92.81 197 GLY A O 1
ATOM 1571 N N . SER A 1 198 ? 29.310 3.871 -29.762 1.00 95.31 198 SER A N 1
ATOM 1572 C CA . SER A 1 198 ? 29.371 4.282 -28.350 1.00 95.31 198 SER A CA 1
ATOM 1573 C C . SER A 1 198 ? 29.788 5.748 -28.156 1.00 95.31 198 SER A C 1
ATOM 1575 O O . SER A 1 198 ? 30.326 6.124 -27.117 1.00 95.31 198 SER A O 1
ATOM 1577 N N . ALA A 1 199 ? 29.604 6.562 -29.196 1.00 95.88 199 ALA A N 1
ATOM 1578 C CA . ALA A 1 199 ? 29.948 7.973 -29.206 1.00 95.88 199 ALA A CA 1
ATOM 1579 C C . ALA A 1 199 ? 29.033 8.752 -30.155 1.00 95.88 199 ALA A C 1
ATOM 1581 O O . ALA A 1 199 ? 28.551 8.223 -31.163 1.00 95.88 199 ALA A O 1
ATOM 1582 N N . CYS A 1 200 ? 28.811 10.028 -29.855 1.00 95.44 200 CYS A N 1
ATOM 1583 C CA . CYS A 1 200 ? 28.060 10.938 -30.707 1.00 95.44 200 CYS A CA 1
ATOM 1584 C C . CYS A 1 200 ? 28.456 12.396 -30.467 1.00 95.44 200 CYS A C 1
ATOM 1586 O O . CYS A 1 200 ? 28.623 12.821 -29.331 1.00 95.44 200 CYS A O 1
ATOM 1588 N N . THR A 1 201 ? 28.491 13.193 -31.534 1.00 95.38 201 THR A N 1
ATOM 1589 C CA . THR A 1 201 ? 28.606 14.655 -31.451 1.00 95.38 201 THR A CA 1
ATOM 1590 C C . THR A 1 201 ? 27.239 15.312 -31.639 1.00 95.38 201 THR A C 1
ATOM 1592 O O . THR A 1 201 ? 26.482 14.932 -32.537 1.00 95.38 201 THR A O 1
ATOM 1595 N N . LEU A 1 202 ? 26.927 16.291 -30.789 1.00 95.06 202 LEU A N 1
ATOM 1596 C CA . LEU A 1 202 ? 25.744 17.147 -30.847 1.00 95.06 202 LEU A CA 1
ATOM 1597 C C . LEU A 1 202 ? 26.164 18.553 -31.327 1.00 95.06 202 LEU A C 1
ATOM 1599 O O . LEU A 1 202 ? 26.736 19.316 -30.541 1.00 95.06 202 LEU A O 1
ATOM 1603 N N . PRO A 1 203 ? 25.925 18.905 -32.605 1.00 92.75 203 PRO A N 1
ATOM 1604 C CA . PRO A 1 203 ? 26.351 20.187 -33.166 1.00 92.75 203 PRO A CA 1
ATOM 1605 C C . PRO A 1 203 ? 25.620 21.360 -32.512 1.00 92.75 203 PRO A C 1
ATOM 1607 O O . PRO A 1 203 ? 24.422 21.272 -32.249 1.00 92.75 203 PRO A O 1
ATOM 1610 N N . GLY A 1 204 ? 26.328 22.466 -32.273 1.00 88.25 204 GLY A N 1
ATOM 1611 C CA . GLY A 1 204 ? 25.730 23.698 -31.734 1.00 88.25 204 GLY A CA 1
ATOM 1612 C C . GLY A 1 204 ? 25.260 23.611 -30.276 1.00 88.25 204 GLY A C 1
ATOM 1613 O O . GLY A 1 204 ? 24.622 24.539 -29.789 1.00 88.25 204 GLY A O 1
ATOM 1614 N N . VAL A 1 205 ? 25.571 22.517 -29.578 1.00 91.50 205 VAL A N 1
ATOM 1615 C CA . VAL A 1 205 ? 25.297 22.335 -28.150 1.00 91.50 205 VAL A CA 1
ATOM 1616 C C . VAL A 1 205 ? 26.590 22.553 -27.374 1.00 91.50 205 VAL A C 1
ATOM 1618 O O . VAL A 1 205 ? 27.573 21.855 -27.609 1.00 91.50 205 VAL A O 1
ATOM 1621 N N . ASP A 1 206 ? 26.584 23.500 -26.441 1.00 87.69 206 ASP A N 1
ATOM 1622 C CA . ASP A 1 206 ? 27.720 23.822 -25.570 1.00 87.69 206 ASP A CA 1
ATOM 1623 C C . ASP A 1 206 ? 27.479 23.406 -24.108 1.00 87.69 206 ASP A C 1
ATOM 1625 O O . ASP A 1 206 ? 28.428 23.109 -23.384 1.00 87.69 206 ASP A O 1
ATOM 1629 N N . GLN A 1 207 ? 26.216 23.364 -23.668 1.00 91.62 207 GLN A N 1
ATOM 1630 C CA . GLN A 1 207 ? 25.816 23.111 -22.281 1.00 91.62 207 GLN A CA 1
ATOM 1631 C C . GLN A 1 207 ? 24.500 22.327 -22.183 1.00 91.62 207 GLN A C 1
ATOM 1633 O O . GLN A 1 207 ? 23.656 22.337 -23.084 1.00 91.62 207 GLN A O 1
ATOM 1638 N N . GLY A 1 208 ? 24.289 21.680 -21.037 1.00 93.38 208 GLY A N 1
ATOM 1639 C CA . GLY A 1 208 ? 23.055 20.965 -20.724 1.00 93.38 208 GLY A CA 1
ATOM 1640 C C . GLY A 1 208 ? 23.293 19.699 -19.914 1.00 93.38 208 GLY A C 1
ATOM 1641 O O . GLY A 1 208 ? 24.420 19.367 -19.564 1.00 93.38 208 GLY A O 1
ATOM 1642 N N . THR A 1 209 ? 22.209 18.987 -19.621 1.00 95.44 209 THR A N 1
ATOM 1643 C CA . THR A 1 209 ? 22.258 17.674 -18.971 1.00 95.44 209 THR A CA 1
ATOM 1644 C C . THR A 1 209 ? 21.740 16.624 -19.940 1.00 95.44 209 THR A C 1
ATOM 1646 O O . THR A 1 209 ? 20.659 16.800 -20.505 1.00 95.44 209 THR A O 1
ATOM 1649 N N . PHE A 1 210 ? 22.510 15.559 -20.150 1.00 96.44 210 PHE A N 1
ATOM 1650 C CA . PHE A 1 210 ? 22.245 14.552 -21.175 1.00 96.44 210 PHE A CA 1
ATOM 1651 C C . PHE A 1 210 ? 22.269 13.143 -20.599 1.00 96.44 210 PHE A C 1
ATOM 1653 O O . PHE A 1 210 ? 23.080 12.844 -19.730 1.00 96.44 210 PHE A O 1
ATOM 1660 N N . GLY A 1 211 ? 21.404 12.282 -21.119 1.00 96.75 211 GLY A N 1
ATOM 1661 C CA . GLY A 1 211 ? 21.336 10.862 -20.799 1.00 96.75 211 GLY A CA 1
ATOM 1662 C C . GLY A 1 211 ? 21.336 10.030 -22.075 1.00 96.75 211 GLY A C 1
ATOM 1663 O O . GLY A 1 211 ? 21.005 10.528 -23.156 1.00 96.75 211 GLY A O 1
ATOM 1664 N N . VAL A 1 212 ? 21.716 8.761 -21.959 1.00 97.75 212 VAL A N 1
ATOM 1665 C CA . VAL A 1 212 ? 21.735 7.821 -23.083 1.00 97.75 212 VAL A CA 1
ATOM 1666 C C . VAL A 1 212 ? 20.981 6.562 -22.688 1.00 97.75 212 VAL A C 1
ATOM 1668 O O . VAL A 1 212 ? 21.203 6.013 -21.612 1.00 97.75 212 VAL A O 1
ATOM 1671 N N . THR A 1 213 ? 20.102 6.100 -23.570 1.00 97.75 213 THR A N 1
ATOM 1672 C CA . THR A 1 213 ? 19.418 4.809 -23.447 1.00 97.75 213 THR A CA 1
ATOM 1673 C C . THR A 1 213 ? 19.867 3.871 -24.561 1.00 97.75 213 THR A C 1
ATOM 1675 O O . THR A 1 213 ? 20.242 4.306 -25.657 1.00 97.75 213 THR A O 1
ATOM 1678 N N . ALA A 1 214 ? 19.827 2.570 -24.290 1.00 98.00 214 ALA A N 1
ATOM 1679 C CA . ALA A 1 214 ? 20.111 1.518 -25.252 1.00 98.00 214 ALA A CA 1
ATOM 1680 C C . ALA A 1 214 ? 18.820 0.797 -25.650 1.00 98.00 214 ALA A C 1
ATOM 1682 O O . ALA A 1 214 ? 18.022 0.414 -24.797 1.00 98.00 214 ALA A O 1
ATOM 1683 N N . ILE A 1 215 ? 18.645 0.558 -26.950 1.00 97.81 215 ILE A N 1
ATOM 1684 C CA . ILE A 1 215 ? 17.670 -0.406 -27.464 1.00 97.81 215 ILE A CA 1
ATOM 1685 C C . ILE A 1 215 ? 18.362 -1.764 -27.510 1.00 97.81 215 ILE A C 1
ATOM 1687 O O . ILE A 1 215 ? 19.186 -2.018 -28.395 1.00 97.81 215 ILE A O 1
ATOM 1691 N N . THR A 1 216 ? 18.060 -2.627 -26.547 1.00 96.12 216 THR A N 1
ATOM 1692 C CA . THR A 1 216 ? 18.786 -3.883 -26.329 1.00 96.12 216 THR A CA 1
ATOM 1693 C C . THR A 1 216 ? 17.851 -4.982 -25.838 1.00 96.12 216 THR A C 1
ATOM 1695 O O . THR A 1 216 ? 16.820 -4.712 -25.231 1.00 96.12 216 THR A O 1
ATOM 1698 N N . ARG A 1 217 ? 18.205 -6.237 -26.135 1.00 94.12 217 ARG A N 1
ATOM 1699 C CA . ARG A 1 217 ? 17.551 -7.422 -25.550 1.00 94.12 217 ARG A CA 1
ATOM 1700 C C . ARG A 1 217 ? 18.297 -7.950 -24.331 1.00 94.12 217 ARG A C 1
ATOM 1702 O O . ARG A 1 217 ? 17.746 -8.774 -23.609 1.00 94.12 217 ARG A O 1
ATOM 1709 N N . ALA A 1 218 ? 19.539 -7.513 -24.133 1.00 96.00 218 ALA A N 1
ATOM 1710 C CA . ALA A 1 218 ? 20.299 -7.858 -22.950 1.00 96.00 218 ALA A CA 1
ATOM 1711 C C . ALA A 1 218 ? 19.613 -7.239 -21.740 1.00 96.00 218 ALA A C 1
ATOM 1713 O O . ALA A 1 218 ? 19.296 -6.050 -21.757 1.00 96.00 218 ALA A O 1
ATOM 1714 N N . THR A 1 219 ? 19.398 -8.023 -20.693 1.00 96.44 219 THR A N 1
ATOM 1715 C CA . THR A 1 219 ? 18.795 -7.530 -19.458 1.00 96.44 219 THR A CA 1
ATOM 1716 C C . THR A 1 219 ? 19.828 -7.413 -18.348 1.00 96.44 219 THR A C 1
ATOM 1718 O O . THR A 1 219 ? 20.902 -8.024 -18.379 1.00 96.44 219 THR A O 1
ATOM 1721 N N . LYS A 1 220 ? 19.516 -6.575 -17.365 1.00 96.19 220 LYS A N 1
ATOM 1722 C CA . LYS A 1 220 ? 20.246 -6.442 -16.110 1.00 96.19 220 LYS A CA 1
ATOM 1723 C C . LYS A 1 220 ? 19.240 -6.193 -14.992 1.00 96.19 220 LYS A C 1
ATOM 1725 O O . LYS A 1 220 ? 18.298 -5.420 -15.170 1.00 96.19 220 LYS A O 1
ATOM 1730 N N . ARG A 1 221 ? 19.455 -6.846 -13.850 1.00 96.50 221 ARG A N 1
ATOM 1731 C CA . ARG A 1 221 ? 18.617 -6.672 -12.664 1.00 96.50 221 ARG A CA 1
ATOM 1732 C C . ARG A 1 221 ? 18.848 -5.294 -12.057 1.00 96.50 221 ARG A C 1
ATOM 1734 O O . ARG A 1 221 ? 19.990 -4.926 -11.776 1.00 96.50 221 ARG A O 1
ATOM 1741 N N . LEU A 1 222 ? 17.765 -4.550 -11.881 1.00 95.44 222 LEU A N 1
ATOM 1742 C CA . LEU A 1 222 ? 17.708 -3.303 -11.137 1.00 95.44 222 LEU A CA 1
ATOM 1743 C C . LEU A 1 222 ? 17.016 -3.564 -9.800 1.00 95.44 222 LEU A C 1
ATOM 1745 O O . LEU A 1 222 ? 15.922 -4.126 -9.758 1.00 95.44 222 LEU A O 1
ATOM 1749 N N . GLU A 1 223 ? 17.647 -3.111 -8.727 1.00 95.12 223 GLU A N 1
ATOM 1750 C CA . GLU A 1 223 ? 17.091 -3.140 -7.379 1.00 95.12 223 GLU A CA 1
ATOM 1751 C C . GLU A 1 223 ? 17.031 -1.721 -6.835 1.00 95.12 223 GLU A C 1
ATOM 1753 O O . GLU A 1 223 ? 17.911 -0.896 -7.100 1.00 95.12 223 GLU A O 1
ATOM 1758 N N . GLY A 1 224 ? 15.986 -1.440 -6.073 1.00 93.50 224 GLY A N 1
ATOM 1759 C CA . GLY A 1 224 ? 15.790 -0.135 -5.477 1.00 93.50 224 GLY A CA 1
ATOM 1760 C C . GLY A 1 224 ? 14.625 -0.137 -4.510 1.00 93.50 224 GLY A C 1
ATOM 1761 O O . GLY A 1 224 ? 14.137 -1.183 -4.076 1.00 93.50 224 GLY A O 1
ATOM 1762 N N . THR A 1 225 ? 14.177 1.062 -4.174 1.00 94.25 225 THR A N 1
ATOM 1763 C CA . THR A 1 225 ? 13.034 1.280 -3.296 1.00 94.25 225 THR A CA 1
ATOM 1764 C C . THR A 1 225 ? 12.105 2.314 -3.895 1.00 94.25 225 THR A C 1
ATOM 1766 O O . THR A 1 225 ? 12.572 3.168 -4.637 1.00 94.25 225 THR A O 1
ATOM 1769 N N . VAL A 1 226 ? 10.826 2.242 -3.552 1.00 94.00 226 VAL A N 1
ATOM 1770 C CA . VAL A 1 226 ? 9.800 3.265 -3.802 1.00 94.00 226 VAL A CA 1
ATOM 1771 C C . VAL A 1 226 ? 9.118 3.602 -2.479 1.00 94.00 226 VAL A C 1
ATOM 1773 O O . VAL A 1 226 ? 9.067 2.750 -1.589 1.00 94.00 226 VAL A O 1
ATOM 1776 N N . ASN A 1 227 ? 8.639 4.831 -2.311 1.00 93.00 227 ASN A N 1
ATOM 1777 C CA . ASN A 1 227 ? 7.903 5.268 -1.124 1.00 93.00 227 ASN A CA 1
ATOM 1778 C C . ASN A 1 227 ? 6.533 5.858 -1.512 1.00 93.00 227 ASN A C 1
ATOM 1780 O O . ASN A 1 227 ? 6.059 5.671 -2.629 1.00 93.00 227 ASN A O 1
ATOM 1784 N N . PHE A 1 228 ? 5.853 6.506 -0.570 1.00 89.44 228 PHE A N 1
ATOM 1785 C CA . PHE A 1 228 ? 4.536 7.104 -0.755 1.00 89.44 228 PHE A CA 1
ATOM 1786 C C . PHE A 1 228 ? 4.449 7.911 -2.052 1.00 89.44 228 PHE A C 1
ATOM 1788 O O . PHE A 1 228 ? 5.266 8.798 -2.289 1.00 89.44 228 PHE A O 1
ATOM 1795 N N . THR A 1 229 ? 3.434 7.611 -2.865 1.00 86.38 229 THR A N 1
ATOM 1796 C CA . THR A 1 229 ? 3.163 8.215 -4.186 1.00 86.38 229 THR A CA 1
ATOM 1797 C C . THR A 1 229 ? 4.211 7.970 -5.273 1.00 86.38 229 THR A C 1
ATOM 1799 O O . THR A 1 229 ? 3.992 8.390 -6.410 1.00 86.38 229 THR A O 1
ATOM 1802 N N . ASP A 1 230 ? 5.293 7.242 -4.981 1.00 90.38 230 ASP A N 1
ATOM 1803 C CA . ASP A 1 230 ? 6.270 6.886 -6.001 1.00 90.38 230 ASP A CA 1
ATOM 1804 C C . ASP A 1 230 ? 5.713 5.843 -6.972 1.00 90.38 230 ASP A C 1
ATOM 1806 O O . ASP A 1 230 ? 5.180 4.794 -6.590 1.00 90.38 230 ASP A O 1
ATOM 1810 N N . TYR A 1 231 ? 5.945 6.100 -8.256 1.00 91.06 231 TYR A N 1
ATOM 1811 C CA . TYR A 1 231 ? 5.791 5.116 -9.314 1.00 91.06 231 TYR A CA 1
ATOM 1812 C C . TYR A 1 231 ? 6.915 5.255 -10.336 1.00 91.06 231 TYR A C 1
ATOM 1814 O O . TYR A 1 231 ? 7.302 6.356 -10.723 1.00 91.06 231 TYR A O 1
ATOM 1822 N N . LEU A 1 232 ? 7.428 4.121 -10.805 1.00 93.44 232 LEU A N 1
ATOM 1823 C CA . LEU A 1 232 ? 8.445 4.062 -11.850 1.00 93.44 232 LEU A CA 1
ATOM 1824 C C . LEU A 1 232 ? 7.873 3.334 -13.060 1.00 93.44 232 LEU A C 1
ATOM 1826 O O . LEU A 1 232 ? 7.255 2.276 -12.926 1.00 93.44 232 LEU A O 1
ATOM 1830 N N . LEU A 1 233 ? 8.101 3.887 -14.248 1.00 93.88 233 LEU A N 1
ATOM 1831 C CA . LEU A 1 233 ? 7.671 3.294 -15.507 1.00 93.88 233 LEU A CA 1
ATOM 1832 C C . LEU A 1 233 ? 8.881 3.041 -16.403 1.00 93.88 233 LEU A C 1
ATOM 1834 O O . LEU A 1 233 ? 9.633 3.956 -16.733 1.00 93.88 233 LEU A O 1
ATOM 1838 N N . PHE A 1 234 ? 9.030 1.795 -16.837 1.00 95.25 234 PHE A N 1
ATOM 1839 C CA . PHE A 1 234 ? 10.107 1.350 -17.708 1.00 95.25 234 PHE A CA 1
ATOM 1840 C C . PHE A 1 234 ? 9.573 0.733 -18.998 1.00 95.25 234 PHE A C 1
ATOM 1842 O O . PHE A 1 234 ? 8.414 0.318 -19.101 1.00 95.25 234 PHE A O 1
ATOM 1849 N N . ASN A 1 235 ? 10.461 0.648 -19.985 1.00 94.88 235 ASN A N 1
ATOM 1850 C CA . ASN A 1 235 ? 10.215 -0.002 -21.260 1.00 94.88 235 ASN A CA 1
ATOM 1851 C C . ASN A 1 235 ? 11.002 -1.321 -21.328 1.00 94.88 235 ASN A C 1
ATOM 1853 O O . ASN A 1 235 ? 12.164 -1.379 -20.943 1.00 94.88 235 ASN A O 1
ATOM 1857 N N . ALA A 1 236 ? 10.376 -2.379 -21.834 1.00 95.12 236 ALA A N 1
ATOM 1858 C CA . ALA A 1 236 ? 10.995 -3.691 -22.000 1.00 95.12 236 ALA A CA 1
ATOM 1859 C C . ALA A 1 236 ? 11.992 -3.767 -23.173 1.00 95.12 236 ALA A C 1
ATOM 1861 O O . ALA A 1 236 ? 12.737 -4.738 -23.263 1.00 95.12 236 ALA A O 1
ATOM 1862 N N . ASP A 1 237 ? 12.002 -2.773 -24.068 1.00 95.94 237 ASP A N 1
ATOM 1863 C CA . ASP A 1 237 ? 12.882 -2.719 -25.243 1.00 95.94 237 ASP A CA 1
ATOM 1864 C C . ASP A 1 237 ? 13.960 -1.620 -25.145 1.00 95.94 237 ASP A C 1
ATOM 1866 O O . ASP A 1 237 ? 14.900 -1.605 -25.942 1.00 95.94 237 ASP A O 1
ATOM 1870 N N . GLU A 1 238 ? 13.821 -0.680 -24.205 1.00 97.00 238 GLU A N 1
ATOM 1871 C CA . GLU A 1 238 ? 14.702 0.480 -24.043 1.00 97.00 238 GLU A CA 1
ATOM 1872 C C . GLU A 1 238 ? 15.154 0.621 -22.591 1.00 97.00 238 GLU A C 1
ATOM 1874 O O . GLU A 1 238 ? 14.334 0.639 -21.674 1.00 97.00 238 GLU A O 1
ATOM 1879 N N . SER A 1 239 ? 16.464 0.732 -22.383 1.00 96.88 239 SER A N 1
ATOM 1880 C CA . SER A 1 239 ? 17.036 0.826 -21.045 1.00 96.88 239 SER A CA 1
ATOM 1881 C C . SER A 1 239 ? 16.661 2.135 -20.344 1.00 96.88 239 SER A C 1
ATOM 1883 O O . SER A 1 239 ? 16.536 3.164 -21.010 1.00 96.88 239 SER A O 1
ATOM 1885 N N . PRO A 1 240 ? 16.581 2.158 -19.004 1.00 95.69 240 PRO A N 1
ATOM 1886 C CA . PRO A 1 240 ? 16.435 3.410 -18.271 1.00 95.69 240 PRO A CA 1
ATOM 1887 C C . PRO A 1 240 ? 17.703 4.277 -18.355 1.00 95.69 240 PRO A C 1
ATOM 1889 O O . PRO A 1 240 ? 18.790 3.788 -18.680 1.00 95.69 240 PRO A O 1
ATOM 1892 N N . ILE A 1 241 ? 17.569 5.562 -18.013 1.00 95.00 241 ILE A N 1
ATOM 1893 C CA . ILE A 1 241 ? 18.696 6.489 -17.836 1.00 95.00 241 ILE A CA 1
ATOM 1894 C C . ILE A 1 241 ? 19.077 6.506 -16.355 1.00 95.00 241 ILE A C 1
ATOM 1896 O O . ILE A 1 241 ? 18.355 7.078 -15.543 1.00 95.00 241 ILE A O 1
ATOM 1900 N N . LEU A 1 242 ? 20.209 5.891 -16.014 1.00 93.50 242 LEU A N 1
ATOM 1901 C CA . LEU A 1 242 ? 20.731 5.824 -14.639 1.00 93.50 242 LEU A CA 1
ATOM 1902 C C . LEU A 1 242 ? 21.939 6.734 -14.387 1.00 93.50 242 LEU A C 1
ATOM 1904 O O . LEU A 1 242 ? 22.260 7.048 -13.240 1.00 93.50 242 LEU A O 1
ATOM 1908 N N . GLU A 1 243 ? 22.579 7.190 -15.461 1.00 94.81 243 GLU A N 1
ATOM 1909 C CA . GLU A 1 243 ? 23.673 8.155 -15.446 1.00 94.81 243 GLU A CA 1
ATOM 1910 C C . GLU A 1 243 ? 23.329 9.333 -16.359 1.00 94.81 243 GLU A C 1
ATOM 1912 O O . GLU A 1 243 ? 22.762 9.155 -17.441 1.00 94.81 243 GLU A O 1
ATOM 1917 N N . GLN A 1 244 ? 23.703 10.538 -15.936 1.00 95.31 244 GLN A N 1
ATOM 1918 C CA . GLN A 1 244 ? 23.590 11.753 -16.733 1.00 95.31 244 GLN A CA 1
ATOM 1919 C C . GLN A 1 244 ? 24.933 12.481 -16.806 1.00 95.31 244 GLN A C 1
ATOM 1921 O O . GLN A 1 244 ? 25.657 12.581 -15.817 1.00 95.31 244 GLN A O 1
ATOM 1926 N N . ALA A 1 245 ? 25.255 13.032 -17.972 1.00 96.38 245 ALA A N 1
ATOM 1927 C CA . ALA A 1 245 ? 26.354 13.968 -18.135 1.00 96.38 245 ALA A CA 1
ATOM 1928 C C . ALA A 1 245 ? 25.838 15.396 -17.960 1.00 96.38 245 ALA A C 1
ATOM 1930 O O . ALA A 1 245 ? 24.997 15.853 -18.736 1.00 96.38 245 ALA A O 1
ATOM 1931 N N . VAL A 1 246 ? 26.365 16.108 -16.967 1.00 95.00 246 VAL A N 1
ATOM 1932 C CA . VAL A 1 246 ? 26.085 17.523 -16.717 1.00 95.00 246 VAL A CA 1
ATOM 1933 C C . VAL A 1 246 ? 27.222 18.350 -17.292 1.00 95.00 246 VAL A C 1
ATOM 1935 O O . VAL A 1 246 ? 28.375 18.207 -16.886 1.00 95.00 246 VAL A O 1
ATOM 1938 N N . VAL A 1 247 ? 26.893 19.216 -18.244 1.00 94.81 247 VAL A N 1
ATOM 1939 C CA . VAL A 1 247 ? 27.839 20.051 -18.983 1.00 94.81 247 VAL A CA 1
ATOM 1940 C C . VAL A 1 247 ? 27.531 21.512 -18.708 1.00 94.81 247 VAL A C 1
ATOM 1942 O O . VAL A 1 247 ? 26.435 22.001 -18.987 1.00 94.81 247 VAL A O 1
ATOM 1945 N N . THR A 1 248 ? 28.524 22.209 -18.171 1.00 92.31 248 THR A N 1
ATOM 1946 C CA . THR A 1 248 ? 28.476 23.633 -17.836 1.00 92.31 248 THR A CA 1
ATOM 1947 C C . THR A 1 248 ? 29.656 24.351 -18.485 1.00 92.31 248 THR A C 1
ATOM 1949 O O . THR A 1 248 ? 30.587 23.715 -18.979 1.00 92.31 248 THR A O 1
ATOM 1952 N N . ARG A 1 249 ? 29.683 25.687 -18.418 1.00 86.69 249 ARG A N 1
ATOM 1953 C CA . ARG A 1 249 ? 30.858 26.468 -18.852 1.00 86.69 249 ARG A CA 1
ATOM 1954 C C . ARG A 1 249 ? 32.146 26.096 -18.110 1.00 86.69 249 ARG A C 1
ATOM 1956 O O . ARG A 1 249 ? 33.223 26.251 -18.668 1.00 86.69 249 ARG A O 1
ATOM 1963 N N . GLY A 1 250 ? 32.034 25.621 -16.867 1.00 85.81 250 GLY A N 1
ATOM 1964 C CA . GLY A 1 250 ? 33.174 25.249 -16.024 1.00 85.81 250 GLY A CA 1
ATOM 1965 C C . GLY A 1 250 ? 33.705 23.834 -16.263 1.00 85.81 250 GLY A C 1
ATOM 1966 O O . GLY A 1 250 ? 34.671 23.440 -15.618 1.00 85.81 250 GLY A O 1
ATOM 1967 N N . GLY A 1 251 ? 33.080 23.062 -17.156 1.00 91.44 251 GLY A N 1
ATOM 1968 C CA . GLY A 1 251 ? 33.448 21.679 -17.437 1.00 91.44 251 GLY A CA 1
ATOM 1969 C C . GLY A 1 251 ? 32.253 20.734 -17.416 1.00 91.44 251 GLY A C 1
ATOM 1970 O O . GLY A 1 251 ? 31.090 21.150 -17.362 1.00 91.44 251 GLY A O 1
ATOM 1971 N N . SER A 1 252 ? 32.559 19.441 -17.460 1.00 94.00 252 SER A N 1
ATOM 1972 C CA . SER A 1 252 ? 31.579 18.363 -17.466 1.00 94.00 252 SER A CA 1
ATOM 1973 C C . SER A 1 252 ? 31.814 17.391 -16.313 1.00 94.00 252 SER A C 1
ATOM 1975 O O . SER A 1 252 ? 32.937 17.216 -15.838 1.00 94.00 252 SER A O 1
ATOM 1977 N N . ARG A 1 253 ? 30.738 16.759 -15.849 1.00 95.12 253 ARG A N 1
ATOM 1978 C CA . ARG A 1 253 ? 30.787 15.671 -14.869 1.00 95.12 253 ARG A CA 1
ATOM 1979 C C . ARG A 1 253 ? 29.661 14.679 -15.116 1.00 95.12 253 ARG A C 1
ATOM 1981 O O . ARG A 1 253 ? 28.665 15.019 -15.753 1.00 95.12 253 ARG A O 1
ATOM 1988 N N . THR A 1 254 ? 29.816 13.483 -14.571 1.00 95.94 254 THR A N 1
ATOM 1989 C CA . THR A 1 254 ? 28.798 12.432 -14.619 1.00 95.94 254 THR A CA 1
ATOM 1990 C C . THR A 1 254 ? 28.135 12.319 -13.257 1.00 95.94 254 THR A C 1
ATOM 1992 O O . THR A 1 254 ? 28.813 12.298 -12.232 1.00 95.94 254 THR A O 1
ATOM 1995 N N . GLU A 1 255 ? 26.811 12.255 -13.245 1.00 93.81 255 GLU A N 1
ATOM 1996 C CA . GLU A 1 255 ? 26.000 12.120 -12.041 1.00 93.81 255 GLU A CA 1
ATOM 1997 C C . GLU A 1 255 ? 25.106 10.886 -12.157 1.00 93.81 255 GLU A C 1
ATOM 1999 O O . GLU A 1 255 ? 24.626 10.554 -13.243 1.00 93.81 255 GLU A O 1
ATOM 2004 N N . LYS A 1 256 ? 24.860 10.219 -11.028 1.00 91.62 256 LYS A N 1
ATOM 2005 C CA . LYS A 1 256 ? 23.825 9.187 -10.936 1.00 91.62 256 LYS A CA 1
ATOM 2006 C C . LYS A 1 256 ? 22.470 9.845 -10.730 1.00 91.62 256 LYS A C 1
ATOM 2008 O O . LYS A 1 256 ? 22.370 10.850 -10.029 1.00 91.62 256 LYS A O 1
ATOM 2013 N N . ILE A 1 257 ? 21.437 9.261 -11.319 1.00 87.75 257 ILE A N 1
ATOM 2014 C CA . ILE A 1 257 ? 20.067 9.737 -11.147 1.00 87.75 257 ILE A CA 1
ATOM 2015 C C . ILE A 1 257 ? 19.428 9.009 -9.963 1.00 87.75 257 ILE A C 1
ATOM 2017 O O . ILE A 1 257 ? 19.468 7.782 -9.897 1.00 87.75 257 ILE A O 1
ATOM 2021 N N . SER A 1 258 ? 18.826 9.775 -9.051 1.00 81.88 258 SER A N 1
ATOM 2022 C CA . SER A 1 258 ? 17.821 9.257 -8.120 1.00 81.88 258 SER A CA 1
ATOM 2023 C C . SER A 1 258 ? 16.441 9.474 -8.727 1.00 81.88 258 SER A C 1
ATOM 2025 O O . SER A 1 258 ? 16.173 10.552 -9.264 1.00 81.88 258 SER A O 1
ATOM 2027 N N . TRP A 1 259 ? 15.582 8.460 -8.655 1.00 81.56 259 TRP A N 1
ATOM 2028 C CA . TRP A 1 259 ? 14.186 8.554 -9.089 1.00 81.56 259 TRP A CA 1
ATOM 2029 C C . TRP A 1 259 ? 13.206 8.625 -7.927 1.00 81.56 259 TRP A C 1
ATOM 2031 O O . TRP A 1 259 ? 12.017 8.729 -8.172 1.00 81.56 259 TRP A O 1
ATOM 2041 N N . THR A 1 260 ? 13.678 8.542 -6.689 1.00 81.12 260 THR A N 1
ATOM 2042 C CA . THR A 1 260 ? 12.824 8.541 -5.503 1.00 81.12 260 THR A CA 1
ATOM 2043 C C . THR A 1 260 ? 13.154 9.701 -4.592 1.00 81.12 260 THR A C 1
ATOM 2045 O O . THR A 1 260 ? 14.307 10.150 -4.516 1.00 81.12 260 THR A O 1
ATOM 2048 N N . ASP A 1 261 ? 12.124 10.184 -3.901 1.00 81.06 261 ASP A N 1
ATOM 2049 C CA . ASP A 1 261 ? 12.268 11.198 -2.870 1.00 81.06 261 ASP A CA 1
ATOM 2050 C C . ASP A 1 261 ? 12.734 10.551 -1.559 1.00 81.06 261 ASP A C 1
ATOM 2052 O O . ASP A 1 261 ? 11.957 10.049 -0.744 1.00 81.06 261 ASP A O 1
ATOM 2056 N N . GLU A 1 262 ? 14.048 10.566 -1.356 1.00 82.88 262 GLU A N 1
ATOM 2057 C CA . GLU A 1 262 ? 14.689 10.050 -0.145 1.00 82.88 262 GLU A CA 1
ATOM 2058 C C . GLU A 1 262 ? 14.454 10.936 1.095 1.00 82.88 262 GLU A C 1
ATOM 2060 O O . GLU A 1 262 ? 14.878 10.563 2.188 1.00 82.88 262 GLU A O 1
ATOM 2065 N N . SER A 1 263 ? 13.797 12.098 0.959 1.00 84.50 263 SER A N 1
ATOM 2066 C CA . SER A 1 263 ? 13.443 12.948 2.105 1.00 84.50 263 SER A CA 1
ATOM 2067 C C . SER A 1 263 ? 12.211 12.448 2.867 1.00 84.50 263 SER A C 1
ATOM 2069 O O . SER A 1 263 ? 12.001 12.832 4.021 1.00 84.50 263 SER A O 1
ATOM 2071 N N . LEU A 1 264 ? 11.413 11.569 2.250 1.00 86.12 264 LEU A N 1
ATOM 2072 C CA . LEU A 1 264 ? 10.212 11.016 2.862 1.00 86.12 264 LEU A CA 1
ATOM 2073 C C . LEU A 1 264 ? 10.551 10.026 3.994 1.00 86.12 264 LEU A C 1
ATOM 2075 O O . LEU A 1 264 ? 11.522 9.268 3.890 1.00 86.12 264 LEU A O 1
ATOM 2079 N N . PRO A 1 265 ? 9.730 9.953 5.062 1.00 87.25 265 PRO A N 1
ATOM 2080 C CA . PRO A 1 265 ? 9.906 8.959 6.117 1.00 87.25 265 PRO A CA 1
ATOM 2081 C C . PRO A 1 265 ? 9.938 7.531 5.562 1.00 87.25 265 PRO A C 1
ATOM 2083 O O . PRO A 1 265 ? 9.142 7.174 4.699 1.00 87.25 265 PRO A O 1
ATOM 2086 N N . ALA A 1 266 ? 10.811 6.669 6.086 1.00 88.62 266 ALA A N 1
ATOM 2087 C CA . ALA A 1 266 ? 10.884 5.279 5.624 1.00 88.62 266 ALA A CA 1
ATOM 2088 C C . ALA A 1 266 ? 9.635 4.453 5.987 1.00 88.62 266 ALA A C 1
ATOM 2090 O O . ALA A 1 266 ? 9.332 3.462 5.328 1.00 88.62 266 ALA A O 1
ATOM 2091 N N . LYS A 1 267 ? 8.931 4.838 7.054 1.00 87.06 267 LYS A N 1
ATOM 2092 C CA . LYS A 1 267 ? 7.710 4.191 7.532 1.00 87.06 267 LYS A CA 1
ATOM 2093 C C . LYS A 1 267 ? 6.880 5.195 8.327 1.00 87.06 267 LYS A C 1
ATOM 2095 O O . LYS A 1 267 ? 7.435 5.979 9.096 1.00 87.06 267 LYS A O 1
ATOM 2100 N N . GLN A 1 268 ? 5.565 5.113 8.203 1.00 80.62 268 GLN A N 1
ATOM 2101 C CA . GLN A 1 268 ? 4.594 5.801 9.036 1.00 80.62 268 GLN A CA 1
ATOM 2102 C C . GLN A 1 268 ? 3.757 4.770 9.785 1.00 80.62 268 GLN A C 1
ATOM 2104 O O . GLN A 1 268 ? 3.131 3.895 9.190 1.00 80.62 268 GLN A O 1
ATOM 2109 N N . GLU A 1 269 ? 3.722 4.877 11.111 1.00 74.00 269 GLU A N 1
ATOM 2110 C CA . GLU A 1 269 ? 2.799 4.086 11.919 1.00 74.00 269 GLU A CA 1
ATOM 2111 C C . GLU A 1 269 ? 1.490 4.858 12.084 1.00 74.00 269 GLU A C 1
ATOM 2113 O O . GLU A 1 269 ? 1.481 6.004 12.529 1.00 74.00 269 GLU A O 1
ATOM 2118 N N . VAL A 1 270 ? 0.368 4.232 11.728 1.00 67.88 270 VAL A N 1
ATOM 2119 C CA . VAL A 1 270 ? -0.955 4.884 11.763 1.00 67.88 270 VAL A CA 1
ATOM 2120 C C . VAL A 1 270 ? -1.384 5.215 13.195 1.00 67.88 270 VAL A C 1
ATOM 2122 O O . VAL A 1 270 ? -2.047 6.222 13.433 1.00 67.88 270 VAL A O 1
ATOM 2125 N N . TRP A 1 271 ? -0.995 4.368 14.151 1.00 72.62 271 TRP A N 1
ATOM 2126 C CA . TRP A 1 271 ? -1.523 4.357 15.517 1.00 72.62 271 TRP A CA 1
ATOM 2127 C C . TRP A 1 271 ? -0.511 4.730 16.609 1.00 72.62 271 TRP A C 1
ATOM 2129 O O . TRP A 1 271 ? -0.928 5.160 17.681 1.00 72.62 271 TRP A O 1
ATOM 2139 N N . ARG A 1 272 ? 0.802 4.585 16.378 1.00 74.56 272 ARG A N 1
ATOM 2140 C CA . ARG A 1 272 ? 1.847 4.790 17.402 1.00 74.56 272 ARG A CA 1
ATOM 2141 C C . ARG A 1 272 ? 2.449 6.192 17.300 1.00 74.56 272 ARG A C 1
ATOM 2143 O O . ARG A 1 272 ? 3.613 6.370 16.959 1.00 74.56 272 ARG A O 1
ATOM 2150 N N . ILE A 1 273 ? 1.623 7.194 17.571 1.00 81.38 273 ILE A N 1
ATOM 2151 C CA . ILE A 1 273 ? 2.024 8.604 17.567 1.00 81.38 273 ILE A CA 1
ATOM 2152 C C . ILE A 1 273 ? 2.264 9.018 19.018 1.00 81.38 273 ILE A C 1
ATOM 2154 O O . ILE A 1 273 ? 1.337 8.936 19.817 1.00 81.38 273 ILE A O 1
ATOM 2158 N N . PHE A 1 274 ? 3.484 9.443 19.358 1.00 85.38 274 PHE A N 1
ATOM 2159 C CA . PHE A 1 274 ? 3.859 9.941 20.697 1.00 85.38 274 PHE A CA 1
ATOM 2160 C C . PHE A 1 274 ? 4.092 11.454 20.737 1.00 85.38 274 PHE A C 1
ATOM 2162 O O . PHE A 1 274 ? 4.579 11.987 21.731 1.00 85.38 274 PHE A O 1
ATOM 2169 N N . GLU A 1 275 ? 3.749 12.158 19.660 1.00 83.88 275 GLU A N 1
ATOM 2170 C CA . GLU A 1 275 ? 3.782 13.615 19.650 1.00 83.88 275 GLU A CA 1
ATOM 2171 C C . GLU A 1 275 ? 2.908 14.165 20.792 1.00 83.88 275 GLU A C 1
ATOM 2173 O O . GLU A 1 275 ? 1.749 13.775 20.952 1.00 83.88 275 GLU A O 1
ATOM 2178 N N . GLY A 1 276 ? 3.494 15.029 21.626 1.00 83.69 276 GLY A N 1
ATOM 2179 C CA . GLY A 1 276 ? 2.837 15.602 22.804 1.00 83.69 276 GLY A CA 1
ATOM 2180 C C . GLY A 1 276 ? 2.945 14.784 24.099 1.00 83.69 276 GLY A C 1
ATOM 2181 O O . GLY A 1 276 ? 2.455 15.247 25.126 1.00 83.69 276 GLY A O 1
ATOM 2182 N N . VAL A 1 277 ? 3.596 13.613 24.102 1.00 91.31 277 VAL A N 1
ATOM 2183 C CA . VAL A 1 277 ? 3.926 12.909 25.356 1.00 91.31 277 VAL A CA 1
ATOM 2184 C C . VAL A 1 277 ? 4.999 13.681 26.121 1.00 91.31 277 VAL A C 1
ATOM 2186 O O . VAL A 1 277 ? 6.029 14.050 25.557 1.00 91.31 277 VAL A O 1
ATOM 2189 N N . GLN A 1 278 ? 4.766 13.932 27.412 1.00 92.19 278 GLN A N 1
ATOM 2190 C CA . GLN A 1 278 ? 5.746 14.620 28.253 1.00 92.19 278 GLN A CA 1
ATOM 2191 C C . GLN A 1 278 ? 6.975 13.729 28.513 1.00 92.19 278 GLN A C 1
ATOM 2193 O O . GLN A 1 278 ? 6.803 12.525 28.740 1.00 92.19 278 GLN A O 1
ATOM 2198 N N . PRO A 1 279 ? 8.193 14.306 28.553 1.00 91.81 279 PRO A N 1
ATOM 2199 C CA . PRO A 1 279 ? 9.412 13.556 28.836 1.00 91.81 279 PRO A CA 1
ATOM 2200 C C . PRO A 1 279 ? 9.305 12.713 30.112 1.00 91.81 279 PRO A C 1
ATOM 2202 O O . PRO A 1 279 ? 8.887 13.209 31.159 1.00 91.81 279 PRO A O 1
ATOM 2205 N N . GLY A 1 280 ? 9.691 11.441 30.030 1.00 92.44 280 GLY A N 1
ATOM 2206 C CA . GLY A 1 280 ? 9.628 10.478 31.134 1.00 92.44 280 GLY A CA 1
ATOM 2207 C C . GLY A 1 280 ? 8.324 9.675 31.217 1.00 92.44 280 GLY A C 1
ATOM 2208 O O . GLY A 1 280 ? 8.251 8.732 32.006 1.00 92.44 280 GLY A O 1
ATOM 2209 N N . SER A 1 281 ? 7.310 10.001 30.407 1.00 94.31 281 SER A N 1
ATOM 2210 C CA . SER A 1 281 ? 6.030 9.271 30.349 1.00 94.31 281 SER A CA 1
ATOM 2211 C C . SER A 1 281 ? 5.925 8.302 29.163 1.00 94.31 281 SER A C 1
ATOM 2213 O O . SER A 1 281 ? 4.895 7.651 28.984 1.00 94.31 281 SER A O 1
ATOM 2215 N N . GLU A 1 282 ? 6.972 8.163 28.347 1.00 93.94 282 GLU A N 1
ATOM 2216 C CA . GLU A 1 282 ? 6.959 7.394 27.095 1.00 93.94 282 GLU A CA 1
ATOM 2217 C C . GLU A 1 282 ? 6.649 5.916 27.340 1.00 93.94 282 GLU A C 1
ATOM 2219 O O . GLU A 1 282 ? 5.813 5.327 26.657 1.00 93.94 282 GLU A O 1
ATOM 2224 N N . LYS A 1 283 ? 7.257 5.328 28.376 1.00 93.81 283 LYS A N 1
ATOM 2225 C CA . LYS A 1 283 ? 7.033 3.923 28.745 1.00 93.81 283 LYS A CA 1
ATOM 2226 C C . LYS A 1 283 ? 5.588 3.660 29.173 1.00 93.81 283 LYS A C 1
ATOM 2228 O O . LYS A 1 283 ? 5.060 2.566 28.961 1.00 93.81 283 LYS A O 1
ATOM 2233 N N . ASP A 1 284 ? 4.950 4.633 29.811 1.00 94.75 284 ASP A N 1
ATOM 2234 C CA . ASP A 1 284 ? 3.565 4.507 30.249 1.00 94.75 284 ASP A CA 1
ATOM 2235 C C . ASP A 1 284 ? 2.601 4.701 29.075 1.00 94.75 284 ASP A C 1
ATOM 2237 O O . ASP A 1 284 ? 1.678 3.903 28.911 1.00 94.75 284 ASP A O 1
ATOM 2241 N N . ALA A 1 285 ? 2.877 5.664 28.190 1.00 94.56 285 ALA A N 1
ATOM 2242 C CA . ALA A 1 285 ? 2.156 5.824 26.931 1.00 94.56 285 ALA A CA 1
ATOM 2243 C C . ALA A 1 285 ? 2.238 4.553 26.059 1.00 94.56 285 ALA A C 1
ATOM 2245 O O . ALA A 1 285 ? 1.223 4.096 25.532 1.00 94.56 285 ALA A O 1
ATOM 2246 N N . GLU A 1 286 ? 3.411 3.918 25.960 1.00 93.81 286 GLU A N 1
ATOM 2247 C CA . GLU A 1 286 ? 3.594 2.634 25.266 1.00 93.81 286 GLU A CA 1
ATOM 2248 C C . GLU A 1 286 ? 2.729 1.514 25.850 1.00 93.81 286 GLU A C 1
ATOM 2250 O O . GLU A 1 286 ? 2.069 0.781 25.107 1.00 93.81 286 GLU A O 1
ATOM 2255 N N . GLN A 1 287 ? 2.694 1.386 27.178 1.00 94.81 287 GLN A N 1
ATOM 2256 C CA . GLN A 1 287 ? 1.856 0.392 27.848 1.00 94.81 287 GLN A CA 1
ATOM 2257 C C . GLN A 1 287 ? 0.369 0.652 27.600 1.00 94.81 287 GLN A C 1
ATOM 2259 O O . GLN A 1 287 ? -0.375 -0.287 27.311 1.00 94.81 287 GLN A O 1
ATOM 2264 N N . VAL A 1 288 ? -0.069 1.912 27.670 1.00 95.56 288 VAL A N 1
ATOM 2265 C CA . VAL A 1 288 ? -1.455 2.288 27.378 1.00 95.56 288 VAL A CA 1
ATOM 2266 C C . VAL A 1 288 ? -1.812 1.963 25.924 1.00 95.56 288 VAL A C 1
ATOM 2268 O O . VAL A 1 288 ? -2.854 1.353 25.689 1.00 95.56 288 VAL A O 1
ATOM 2271 N N . LEU A 1 289 ? -0.943 2.259 24.949 1.00 93.62 289 LEU A N 1
ATOM 2272 C CA . LEU A 1 289 ? -1.172 1.865 23.553 1.00 93.62 289 LEU A CA 1
ATOM 2273 C C . LEU A 1 289 ? -1.261 0.351 23.378 1.00 93.62 289 LEU A C 1
ATOM 2275 O O . LEU A 1 289 ? -2.146 -0.132 22.671 1.00 93.62 289 LEU A O 1
ATOM 2279 N N . ALA A 1 290 ? -0.391 -0.417 24.036 1.00 93.00 290 ALA A N 1
ATOM 2280 C CA . ALA A 1 290 ? -0.448 -1.875 23.987 1.00 93.00 290 ALA A CA 1
ATOM 2281 C C . ALA A 1 290 ? -1.782 -2.411 24.542 1.00 93.00 290 ALA A C 1
ATOM 2283 O O . ALA A 1 290 ? -2.363 -3.345 23.976 1.00 93.00 290 ALA A O 1
ATOM 2284 N N . ARG A 1 291 ? -2.300 -1.795 25.615 1.00 96.12 291 ARG A N 1
ATOM 2285 C CA . ARG A 1 291 ? -3.607 -2.124 26.206 1.00 96.12 291 ARG A CA 1
ATOM 2286 C C . ARG A 1 291 ? -4.764 -1.706 25.306 1.00 96.12 291 ARG A C 1
ATOM 2288 O O . ARG A 1 291 ? -5.662 -2.518 25.102 1.00 96.12 291 ARG A O 1
ATOM 2295 N N . PHE A 1 292 ? -4.713 -0.525 24.697 1.00 94.94 292 PHE A N 1
ATOM 2296 C CA . PHE A 1 292 ? -5.714 -0.082 23.726 1.00 94.94 292 PHE A CA 1
ATOM 2297 C C . PHE A 1 292 ? -5.753 -0.985 22.484 1.00 94.94 292 PHE A C 1
ATOM 2299 O O . PHE A 1 292 ? -6.826 -1.397 22.055 1.00 94.94 292 PHE A O 1
ATOM 2306 N N . GLY A 1 293 ? -4.596 -1.413 21.968 1.00 92.69 293 GLY A N 1
ATOM 2307 C CA . GLY A 1 293 ? -4.531 -2.420 20.905 1.00 92.69 293 GLY A CA 1
ATOM 2308 C C . GLY A 1 293 ? -5.094 -3.783 21.333 1.00 92.69 293 GLY A C 1
ATOM 2309 O O . GLY A 1 293 ? -5.673 -4.502 20.523 1.00 92.69 293 GLY A O 1
ATOM 2310 N N . GLY A 1 294 ? -4.958 -4.147 22.612 1.00 94.50 294 GLY A N 1
ATOM 2311 C CA . GLY A 1 294 ? -5.618 -5.319 23.192 1.00 94.50 294 GLY A CA 1
ATOM 2312 C C . GLY A 1 294 ? -7.142 -5.191 23.240 1.00 94.50 294 GLY A C 1
ATOM 2313 O O . GLY A 1 294 ? -7.826 -6.155 22.904 1.00 94.50 294 GLY A O 1
ATOM 2314 N N . LEU A 1 295 ? -7.649 -4.012 23.614 1.00 96.50 295 LEU A N 1
ATOM 2315 C CA . LEU A 1 295 ? -9.075 -3.674 23.614 1.00 96.50 295 LEU A CA 1
ATOM 2316 C C . LEU A 1 295 ? -9.650 -3.795 22.203 1.00 96.50 295 LEU A C 1
ATOM 2318 O O . LEU A 1 295 ? -10.659 -4.471 22.023 1.00 96.50 295 LEU A O 1
ATOM 2322 N N . ILE A 1 296 ? -8.967 -3.220 21.206 1.00 93.62 296 ILE A N 1
ATOM 2323 C CA . ILE A 1 296 ? -9.337 -3.350 19.791 1.00 93.62 296 ILE A CA 1
ATOM 2324 C C . ILE A 1 296 ? -9.425 -4.828 19.411 1.00 93.62 296 ILE A C 1
ATOM 2326 O O . ILE A 1 296 ? -10.501 -5.278 19.052 1.00 93.62 296 ILE A O 1
ATOM 2330 N N . ARG A 1 297 ? -8.362 -5.623 19.599 1.00 92.25 297 ARG A N 1
ATOM 2331 C CA . ARG A 1 297 ? -8.385 -7.058 19.249 1.00 92.25 297 ARG A CA 1
ATOM 2332 C C . ARG A 1 297 ? -9.508 -7.843 19.934 1.00 92.25 297 ARG A C 1
ATOM 2334 O O . ARG A 1 297 ? -10.027 -8.779 19.341 1.00 92.25 297 ARG A O 1
ATOM 2341 N N . ALA A 1 298 ? -9.860 -7.503 21.175 1.00 96.56 298 ALA A N 1
ATOM 2342 C CA . ALA A 1 298 ? -10.989 -8.129 21.862 1.00 96.56 298 ALA A CA 1
ATOM 2343 C C . ALA A 1 298 ? -12.327 -7.754 21.208 1.00 96.56 298 ALA A C 1
ATOM 2345 O O . ALA A 1 298 ? -13.172 -8.623 21.012 1.00 96.56 298 ALA A O 1
ATOM 2346 N N . PHE A 1 299 ? -12.484 -6.487 20.812 1.00 95.31 299 PHE A N 1
ATOM 2347 C CA . PHE A 1 299 ? -13.641 -6.036 20.049 1.00 95.31 299 PHE A CA 1
ATOM 2348 C C . PHE A 1 299 ? -13.742 -6.728 18.682 1.00 95.31 299 PHE A C 1
ATOM 2350 O O . PHE A 1 299 ? -14.800 -7.255 18.355 1.00 95.31 299 PHE A O 1
ATOM 2357 N N . GLU A 1 300 ? -12.651 -6.791 17.913 1.00 91.56 300 GLU A N 1
ATOM 2358 C CA . GLU A 1 300 ? -12.637 -7.422 16.578 1.00 91.56 300 GLU A CA 1
ATOM 2359 C C . GLU A 1 300 ? -12.849 -8.944 16.629 1.00 91.56 300 GLU A C 1
ATOM 2361 O O . GLU A 1 300 ? -13.290 -9.555 15.659 1.00 91.56 300 GLU A O 1
ATOM 2366 N N . ALA A 1 301 ? -12.569 -9.571 17.773 1.00 91.38 301 ALA A N 1
ATOM 2367 C CA . ALA A 1 301 ? -12.878 -10.976 18.017 1.00 91.38 301 ALA A CA 1
ATOM 2368 C C . ALA A 1 301 ? -14.335 -11.215 18.463 1.00 91.38 301 ALA A C 1
ATOM 2370 O O . ALA A 1 301 ? -14.729 -12.369 18.621 1.00 91.38 301 ALA A O 1
ATOM 2371 N N . GLY A 1 302 ? -15.120 -10.159 18.720 1.00 93.75 302 GLY A N 1
ATOM 2372 C CA . GLY A 1 302 ? -16.453 -10.273 19.325 1.00 93.75 302 GLY A CA 1
ATOM 2373 C C . GLY A 1 302 ? -16.435 -10.821 20.760 1.00 93.75 302 GLY A C 1
ATOM 2374 O O . GLY A 1 302 ? -17.451 -11.307 21.255 1.00 93.75 302 GLY A O 1
ATOM 2375 N N . ASP A 1 303 ? -15.285 -10.775 21.438 1.00 97.06 303 ASP A N 1
ATOM 2376 C CA . ASP A 1 303 ? -15.088 -11.348 22.770 1.00 97.06 303 ASP A CA 1
ATOM 2377 C C . ASP A 1 303 ? -15.456 -10.314 23.841 1.00 97.06 303 ASP A C 1
ATOM 2379 O O . ASP A 1 303 ? -14.630 -9.508 24.285 1.00 97.06 303 ASP A O 1
ATOM 2383 N N . LEU A 1 304 ? -16.733 -10.319 24.237 1.00 97.38 304 LEU A N 1
ATOM 2384 C CA . LEU A 1 304 ? -17.274 -9.363 25.203 1.00 97.38 304 LEU A CA 1
ATOM 2385 C C . LEU A 1 304 ? -16.561 -9.431 26.559 1.00 97.38 304 LEU A C 1
ATOM 2387 O O . LEU A 1 304 ? -16.306 -8.392 27.164 1.00 97.38 304 LEU A O 1
ATOM 2391 N N . ASP A 1 305 ? -16.238 -10.622 27.058 1.00 98.00 305 ASP A N 1
ATOM 2392 C CA . ASP A 1 305 ? -15.630 -10.763 28.383 1.00 98.00 305 ASP A CA 1
ATOM 2393 C C . ASP A 1 305 ? -14.199 -10.237 28.392 1.00 98.00 305 ASP A C 1
ATOM 2395 O O . ASP A 1 305 ? -13.820 -9.461 29.278 1.00 98.00 305 ASP A O 1
ATOM 2399 N N . ARG A 1 306 ? -13.425 -10.557 27.352 1.00 98.12 306 ARG A N 1
ATOM 2400 C CA . ARG A 1 306 ? -12.090 -9.991 27.178 1.00 98.12 306 ARG A CA 1
ATOM 2401 C C . ARG A 1 306 ? -12.132 -8.485 26.947 1.00 98.12 306 ARG A C 1
ATOM 2403 O O . ARG A 1 306 ? -11.263 -7.785 27.463 1.00 98.12 306 ARG A O 1
ATOM 2410 N N . LEU A 1 307 ? -13.125 -7.975 26.216 1.00 98.12 307 LEU A N 1
ATOM 2411 C CA . LEU A 1 307 ? -13.312 -6.538 26.007 1.00 98.12 307 LEU A CA 1
ATOM 2412 C C . LEU A 1 307 ? -13.593 -5.821 27.334 1.00 98.12 307 LEU A C 1
ATOM 2414 O O . LEU A 1 307 ? -12.964 -4.808 27.647 1.00 98.12 307 LEU A O 1
ATOM 2418 N N . MET A 1 308 ? -14.479 -6.380 28.160 1.00 98.31 308 MET A N 1
ATOM 2419 C CA . MET A 1 308 ? -14.811 -5.803 29.462 1.00 98.31 308 MET A CA 1
ATOM 2420 C C . MET A 1 308 ? -13.648 -5.850 30.458 1.00 98.31 308 MET A C 1
ATOM 2422 O O . MET A 1 308 ? -13.564 -4.975 31.316 1.00 98.31 308 MET A O 1
ATOM 2426 N N . ALA A 1 309 ? -12.695 -6.775 30.312 1.00 97.81 309 ALA A N 1
ATOM 2427 C CA . ALA A 1 309 ? -11.493 -6.829 31.151 1.00 97.81 309 ALA A CA 1
ATOM 2428 C C . ALA A 1 309 ? -10.563 -5.603 31.003 1.00 97.81 309 ALA A C 1
ATOM 2430 O O . ALA A 1 309 ? -9.630 -5.433 31.801 1.00 97.81 309 ALA A O 1
ATOM 2431 N N . PHE A 1 310 ? -10.777 -4.750 29.996 1.00 98.31 310 PHE A N 1
ATOM 2432 C CA . PHE A 1 310 ? -10.061 -3.480 29.850 1.00 98.31 310 PHE A CA 1
ATOM 2433 C C . PHE A 1 310 ? -10.693 -2.329 30.631 1.00 98.31 310 PHE A C 1
ATOM 2435 O O . PHE A 1 310 ? -9.994 -1.354 30.892 1.00 98.31 310 PHE A O 1
ATOM 2442 N N . TYR A 1 311 ? -11.960 -2.430 31.028 1.00 98.25 311 TYR A N 1
ATOM 2443 C CA . TYR A 1 311 ? -12.651 -1.386 31.780 1.00 98.25 311 TYR A CA 1
ATOM 2444 C C . TYR A 1 311 ? -12.442 -1.570 33.284 1.00 98.25 311 TYR A C 1
ATOM 2446 O O . TYR A 1 311 ? -12.421 -2.688 33.799 1.00 98.25 311 TYR A O 1
ATOM 2454 N N . ASP A 1 312 ? -12.275 -0.460 33.995 1.00 97.88 312 ASP A N 1
ATOM 2455 C CA . ASP A 1 312 ? -12.224 -0.461 35.452 1.00 97.88 312 ASP A CA 1
ATOM 2456 C C . ASP A 1 312 ? -13.649 -0.559 36.039 1.00 97.88 312 ASP A C 1
ATOM 2458 O O . ASP A 1 312 ? -14.570 0.060 35.495 1.00 97.88 312 ASP A O 1
ATOM 2462 N N . PRO A 1 313 ? -13.875 -1.268 37.161 1.00 96.81 313 PRO A N 1
ATOM 2463 C CA . PRO A 1 313 ? -15.175 -1.270 37.840 1.00 96.81 313 PRO A CA 1
ATOM 2464 C C . PRO A 1 313 ? -15.686 0.133 38.219 1.00 96.81 313 PRO A C 1
ATOM 2466 O O . PRO A 1 313 ? -16.897 0.375 38.255 1.00 96.81 313 PRO A O 1
ATOM 2469 N N . ALA A 1 314 ? -14.778 1.081 38.468 1.00 96.69 314 ALA A N 1
ATOM 2470 C CA . ALA A 1 314 ? -15.096 2.473 38.763 1.00 96.69 314 ALA A CA 1
ATOM 2471 C C . ALA A 1 314 ? -15.311 3.342 37.508 1.00 96.69 314 ALA A C 1
ATOM 2473 O O . ALA A 1 314 ? -15.486 4.553 37.645 1.00 96.69 314 ALA A O 1
ATOM 2474 N N . TYR A 1 315 ? -15.325 2.762 36.301 1.00 98.12 315 TYR A N 1
ATOM 2475 C CA . TYR A 1 315 ? -15.513 3.500 35.051 1.00 98.12 315 TYR A CA 1
ATOM 2476 C C . TYR A 1 315 ? -16.757 4.394 35.082 1.00 98.12 315 TYR A C 1
ATOM 2478 O O . TYR A 1 315 ? -17.843 3.926 35.440 1.00 98.12 315 TYR A O 1
ATOM 2486 N N . ARG A 1 316 ? -16.608 5.658 34.669 1.00 97.25 316 ARG A N 1
ATOM 2487 C CA . ARG A 1 316 ? -17.709 6.608 34.449 1.00 97.25 316 ARG A CA 1
ATOM 2488 C C . ARG A 1 316 ? -17.433 7.467 33.217 1.00 97.25 316 ARG A C 1
ATOM 2490 O O . ARG A 1 316 ? -16.407 8.151 33.170 1.00 97.25 316 ARG A O 1
ATOM 2497 N N . ASP A 1 317 ? -18.340 7.442 32.245 1.00 93.19 317 ASP A N 1
ATOM 2498 C CA . ASP A 1 317 ? -18.247 8.265 31.032 1.00 93.19 317 ASP A CA 1
ATOM 2499 C C . ASP A 1 317 ? -18.740 9.709 31.234 1.00 93.19 317 ASP A C 1
ATOM 2501 O O . ASP A 1 317 ? -19.136 10.106 32.333 1.00 93.19 317 ASP A O 1
ATOM 2505 N N . SER A 1 318 ? -18.702 10.509 30.163 1.00 89.06 318 SER A N 1
ATOM 2506 C CA . SER A 1 318 ? -19.164 11.904 30.170 1.00 89.06 318 SER A CA 1
ATOM 2507 C C . SER A 1 318 ? -20.647 12.085 30.515 1.00 89.06 318 SER A C 1
ATOM 2509 O O . SER A 1 318 ? -21.033 13.173 30.933 1.00 89.06 318 SER A O 1
ATOM 2511 N N . ASN A 1 319 ? -21.467 11.043 30.361 1.00 88.06 319 ASN A N 1
ATOM 2512 C CA . ASN A 1 319 ? -22.906 11.060 30.631 1.00 88.06 319 ASN A CA 1
ATOM 2513 C C . ASN A 1 319 ? -23.231 10.462 32.015 1.00 88.06 319 ASN A C 1
ATOM 2515 O O . ASN A 1 319 ? -24.394 10.418 32.420 1.00 88.06 319 ASN A O 1
ATOM 2519 N N . GLY A 1 320 ? -22.209 10.022 32.758 1.00 91.69 320 GLY A N 1
ATOM 2520 C CA . GLY A 1 320 ? -22.331 9.412 34.079 1.00 91.69 320 GLY A CA 1
ATOM 2521 C C . GLY A 1 320 ? -22.620 7.910 34.055 1.00 91.69 320 GLY A C 1
ATOM 2522 O O . GLY A 1 320 ? -22.857 7.329 35.118 1.00 91.69 320 GLY A O 1
ATOM 2523 N N . TYR A 1 321 ? -22.587 7.258 32.890 1.00 93.12 321 TYR A N 1
ATOM 2524 C CA . TYR A 1 321 ? -22.855 5.827 32.793 1.00 93.12 321 TYR A CA 1
ATOM 2525 C C . TYR A 1 321 ? -21.683 4.984 33.298 1.00 93.12 321 TYR A C 1
ATOM 2527 O O . TYR A 1 321 ? -20.514 5.347 33.178 1.00 93.12 321 TYR A O 1
ATOM 2535 N N . SER A 1 322 ? -22.015 3.842 33.904 1.00 96.81 322 SER A N 1
ATOM 2536 C CA . SER A 1 322 ? -21.063 2.927 34.533 1.00 96.81 322 SER A CA 1
ATOM 2537 C C . SER A 1 322 ? -20.579 1.824 33.584 1.00 96.81 322 SER A C 1
ATOM 2539 O O . SER A 1 322 ? -21.057 1.673 32.460 1.00 96.81 322 SER A O 1
ATOM 2541 N N . VAL A 1 323 ? -19.659 0.985 34.066 1.00 96.75 323 VAL A N 1
ATOM 2542 C CA . VAL A 1 323 ? -19.181 -0.206 33.343 1.00 96.75 323 VAL A CA 1
ATOM 2543 C C . VAL A 1 323 ? -20.309 -1.177 32.946 1.00 96.75 323 VAL A C 1
ATOM 2545 O O . VAL A 1 323 ? -20.211 -1.866 31.932 1.00 96.75 323 VAL A O 1
ATOM 2548 N N . GLU A 1 324 ? -21.413 -1.213 33.702 1.00 96.56 324 GLU A N 1
ATOM 2549 C CA . GLU A 1 324 ? -22.578 -2.048 33.378 1.00 96.56 324 GLU A CA 1
ATOM 2550 C C . GLU A 1 324 ? -23.264 -1.593 32.089 1.00 96.56 324 GLU A C 1
ATOM 2552 O O . GLU A 1 324 ? -23.667 -2.422 31.271 1.00 96.56 324 GLU A O 1
ATOM 2557 N N . TYR A 1 325 ? -23.368 -0.277 31.891 1.00 95.25 325 TYR A N 1
ATOM 2558 C CA . TYR A 1 325 ? -23.905 0.302 30.664 1.00 95.25 325 TYR A CA 1
ATOM 2559 C C . TYR A 1 325 ? -23.029 -0.065 29.468 1.00 95.25 325 TYR A C 1
ATOM 2561 O O . TYR A 1 325 ? -23.542 -0.565 28.469 1.00 95.25 325 TYR A O 1
ATOM 2569 N N . VAL A 1 326 ? -21.708 0.091 29.606 1.00 95.81 326 VAL A N 1
ATOM 2570 C CA . VAL A 1 326 ? -20.731 -0.277 28.572 1.00 95.81 326 VAL A CA 1
ATOM 2571 C C . VAL A 1 326 ? -20.893 -1.736 28.153 1.00 95.81 326 VAL A C 1
ATOM 2573 O O . VAL A 1 326 ? -20.982 -2.025 26.960 1.00 95.81 326 VAL A O 1
ATOM 2576 N N . ARG A 1 327 ? -20.992 -2.659 29.122 1.00 97.06 327 ARG A N 1
ATOM 2577 C CA . ARG A 1 327 ? -21.182 -4.088 28.831 1.00 97.06 327 ARG A CA 1
ATOM 2578 C C . ARG A 1 327 ? -22.461 -4.339 28.042 1.00 97.06 327 ARG A C 1
ATOM 2580 O O . ARG A 1 327 ? -22.436 -5.096 27.076 1.00 97.06 327 ARG A O 1
ATOM 2587 N N . ARG A 1 328 ? -23.573 -3.713 28.441 1.00 95.38 328 ARG A N 1
ATOM 2588 C CA . ARG A 1 328 ? -24.857 -3.852 27.737 1.00 95.38 328 ARG A CA 1
ATOM 2589 C C . ARG A 1 328 ? -24.783 -3.286 26.320 1.00 95.38 328 ARG A C 1
ATOM 2591 O O . ARG A 1 328 ? -25.314 -3.911 25.409 1.00 95.38 328 ARG A O 1
ATOM 2598 N N . ALA A 1 329 ? -24.116 -2.152 26.129 1.00 93.75 329 ALA A N 1
ATOM 2599 C CA . ALA A 1 329 ? -23.980 -1.512 24.825 1.00 93.75 329 ALA A CA 1
ATOM 2600 C C . ALA A 1 329 ? -23.139 -2.364 23.864 1.00 93.75 329 ALA A C 1
ATOM 2602 O O . ALA A 1 329 ? -23.567 -2.632 22.744 1.00 93.75 329 ALA A O 1
ATOM 2603 N N . TRP A 1 330 ? -21.994 -2.885 24.315 1.00 95.44 330 TRP A N 1
ATOM 2604 C CA . TRP A 1 330 ? -21.201 -3.804 23.496 1.00 95.44 330 TRP A CA 1
ATOM 2605 C C . TRP A 1 330 ? -21.912 -5.127 23.218 1.00 95.44 330 TRP A C 1
ATOM 2607 O O . TRP A 1 330 ? -21.839 -5.626 22.099 1.00 95.44 330 TRP A O 1
ATOM 2617 N N . LEU A 1 331 ? -22.647 -5.672 24.191 1.00 94.44 331 LEU A N 1
ATOM 2618 C CA . LEU A 1 331 ? -23.475 -6.856 23.962 1.00 94.44 331 LEU A CA 1
ATOM 2619 C C . LEU A 1 331 ? -24.525 -6.596 22.875 1.00 94.44 331 LEU A C 1
ATOM 2621 O O . LEU A 1 331 ? -24.664 -7.401 21.959 1.00 94.44 331 LEU A O 1
ATOM 2625 N N . TRP A 1 332 ? -25.230 -5.464 22.950 1.00 90.69 332 TRP A N 1
ATOM 2626 C CA . TRP A 1 332 ? -26.212 -5.073 21.938 1.00 90.69 332 TRP A CA 1
ATOM 2627 C C . TRP A 1 332 ? -25.571 -4.959 20.553 1.00 90.69 332 TRP A C 1
ATOM 2629 O O . TRP A 1 332 ? -26.138 -5.451 19.577 1.00 90.69 332 TRP A O 1
ATOM 2639 N N . TRP A 1 333 ? -24.380 -4.357 20.481 1.00 90.62 333 TRP A N 1
ATOM 2640 C CA . TRP A 1 333 ? -23.614 -4.214 19.246 1.00 90.62 333 TRP A CA 1
ATOM 2641 C C . TRP A 1 333 ? -23.241 -5.568 18.640 1.00 90.62 333 TRP A C 1
ATOM 2643 O O . TRP A 1 333 ? -23.533 -5.814 17.472 1.00 90.62 333 TRP A O 1
ATOM 2653 N N . PHE A 1 334 ? -22.643 -6.469 19.423 1.00 91.19 334 PHE A N 1
ATOM 2654 C CA . PHE A 1 334 ? -22.236 -7.791 18.935 1.00 91.19 334 PHE A CA 1
ATOM 2655 C C . PHE A 1 334 ? -23.411 -8.700 18.575 1.00 91.19 334 PHE A C 1
ATOM 2657 O O . PHE A 1 334 ? -23.262 -9.573 17.732 1.00 91.19 334 PHE A O 1
ATOM 2664 N N . GLN A 1 335 ? -24.588 -8.495 19.168 1.00 87.94 335 GLN A N 1
ATOM 2665 C CA . GLN A 1 335 ? -25.792 -9.238 18.786 1.00 87.94 335 GLN A CA 1
ATOM 2666 C C . GLN A 1 335 ? -26.368 -8.812 17.432 1.00 87.94 335 GLN A C 1
ATOM 2668 O O . GLN A 1 335 ? -27.123 -9.575 16.841 1.00 87.94 335 GLN A O 1
ATOM 2673 N N . ARG A 1 336 ? -26.063 -7.597 16.963 1.00 83.69 336 ARG A N 1
ATOM 2674 C CA . ARG A 1 336 ? -26.673 -7.007 15.757 1.00 83.69 336 ARG A CA 1
ATOM 2675 C C . ARG A 1 336 ? -25.694 -6.730 14.638 1.00 83.69 336 ARG A C 1
ATOM 2677 O O . ARG A 1 336 ? -26.114 -6.349 13.552 1.00 83.69 336 ARG A O 1
ATOM 2684 N N . THR A 1 337 ? -24.403 -6.882 14.898 1.00 84.31 337 THR A N 1
ATOM 2685 C CA . THR A 1 337 ? -23.372 -6.653 13.897 1.00 84.31 337 THR A CA 1
ATOM 2686 C C . THR A 1 337 ? -22.508 -7.883 13.710 1.00 84.31 337 THR A C 1
ATOM 2688 O O . THR A 1 337 ? -22.190 -8.593 14.662 1.00 84.31 337 THR A O 1
ATOM 2691 N N . VAL A 1 338 ? -22.105 -8.110 12.467 1.00 79.38 338 VAL A N 1
ATOM 2692 C CA . VAL A 1 338 ? -21.099 -9.099 12.091 1.00 79.38 338 VAL A CA 1
ATOM 2693 C C . VAL A 1 338 ? -19.827 -8.390 11.638 1.00 79.38 338 VAL A C 1
ATOM 2695 O O . VAL A 1 338 ? -19.861 -7.227 11.232 1.00 79.38 338 VAL A O 1
ATOM 2698 N N . ILE A 1 339 ? -18.701 -9.104 11.722 1.00 79.62 339 ILE A N 1
ATOM 2699 C CA . ILE A 1 339 ? -17.375 -8.629 11.295 1.00 79.62 339 ILE A CA 1
ATOM 2700 C C . ILE A 1 339 ? -16.990 -7.324 12.027 1.00 79.62 339 ILE A C 1
ATOM 2702 O O . ILE A 1 339 ? -16.863 -6.266 11.404 1.00 79.62 339 ILE A O 1
ATOM 2706 N N . PRO A 1 340 ? -16.844 -7.356 13.366 1.00 86.81 340 PRO A N 1
ATOM 2707 C CA . PRO A 1 340 ? -16.427 -6.177 14.110 1.00 86.81 340 PRO A CA 1
ATOM 2708 C C . PRO A 1 340 ? -14.984 -5.805 13.755 1.00 86.81 340 PRO A C 1
ATOM 2710 O O . PRO A 1 340 ? -14.104 -6.662 13.697 1.00 86.81 340 PRO A O 1
ATOM 2713 N N . TYR A 1 341 ? -14.726 -4.516 13.543 1.00 86.19 341 TYR A N 1
ATOM 2714 C CA . TYR A 1 341 ? -13.371 -4.004 13.331 1.00 86.19 341 TYR A CA 1
ATOM 2715 C C . TYR A 1 341 ? -13.208 -2.562 13.816 1.00 86.19 341 TYR A C 1
ATOM 2717 O O . TYR A 1 341 ? -14.190 -1.822 13.940 1.00 86.19 341 TYR A O 1
ATOM 2725 N N . VAL A 1 342 ? -11.971 -2.130 14.069 1.00 87.44 342 VAL A N 1
ATOM 2726 C CA . VAL A 1 342 ? -11.688 -0.757 14.511 1.00 87.44 342 VAL A CA 1
ATOM 2727 C C . VAL A 1 342 ? -10.648 -0.096 13.622 1.00 87.44 342 VAL A C 1
ATOM 2729 O O . VAL A 1 342 ? -9.565 -0.622 13.393 1.00 87.44 342 VAL A O 1
ATOM 2732 N N . VAL A 1 343 ? -10.941 1.126 13.185 1.00 84.25 343 VAL A N 1
ATOM 2733 C CA . VAL A 1 343 ? -9.915 2.038 12.666 1.00 84.25 343 VAL A CA 1
ATOM 2734 C C . VAL A 1 343 ? -9.628 3.064 13.745 1.00 84.25 343 VAL A C 1
ATOM 2736 O O . VAL A 1 343 ? -10.559 3.706 14.219 1.00 84.25 343 VAL A O 1
ATOM 2739 N N . ALA A 1 344 ? -8.370 3.230 14.148 1.00 86.31 344 ALA A N 1
ATOM 2740 C CA . ALA A 1 344 ? -7.999 4.214 15.158 1.00 86.31 344 ALA A CA 1
ATOM 2741 C C . ALA A 1 344 ? -6.649 4.873 14.857 1.00 86.31 344 ALA A C 1
ATOM 2743 O O . ALA A 1 344 ? -5.709 4.225 14.403 1.00 86.31 344 ALA A O 1
ATOM 2744 N N . GLN A 1 345 ? -6.557 6.165 15.163 1.00 86.31 345 GLN A N 1
ATOM 2745 C CA . GLN A 1 345 ? -5.338 6.962 15.110 1.00 86.31 345 GLN A CA 1
ATOM 2746 C C . GLN A 1 345 ? -5.286 7.884 16.327 1.00 86.31 345 GLN A C 1
ATOM 2748 O O . GLN A 1 345 ? -6.234 8.627 16.594 1.00 86.31 345 GLN A O 1
ATOM 2753 N N . VAL A 1 346 ? -4.166 7.863 17.047 1.00 89.75 346 VAL A N 1
ATOM 2754 C CA . VAL A 1 346 ? -3.914 8.791 18.153 1.00 89.75 346 VAL A CA 1
ATOM 2755 C C . VAL A 1 346 ? -3.722 10.198 17.594 1.00 89.75 346 VAL A C 1
ATOM 2757 O O . VAL A 1 346 ? -3.032 10.394 16.599 1.00 89.75 346 VAL A O 1
ATOM 2760 N N . ARG A 1 347 ? -4.376 11.179 18.212 1.00 89.00 347 ARG A N 1
ATOM 2761 C CA . ARG A 1 347 ? -4.305 12.594 17.836 1.00 89.00 347 ARG A CA 1
ATOM 2762 C C . ARG A 1 347 ? -3.520 13.403 18.848 1.00 89.00 347 ARG A C 1
ATOM 2764 O O . ARG A 1 347 ? -2.732 14.245 18.448 1.00 89.00 347 ARG A O 1
ATOM 2771 N N . THR A 1 348 ? -3.751 13.158 20.132 1.00 91.81 348 THR A N 1
ATOM 2772 C CA . THR A 1 348 ? -3.090 13.878 21.220 1.00 91.81 348 THR A CA 1
ATOM 2773 C C . THR A 1 348 ? -2.965 12.998 22.454 1.00 91.81 348 THR A C 1
ATOM 2775 O O . THR A 1 348 ? -3.748 12.061 22.653 1.00 91.81 348 THR A O 1
ATOM 2778 N N . TRP A 1 349 ? -2.001 13.353 23.296 1.00 95.75 349 TRP A N 1
ATOM 2779 C CA . TRP A 1 349 ? -1.794 12.791 24.622 1.00 95.75 349 TRP A CA 1
ATOM 2780 C C . TRP A 1 349 ? -2.014 13.848 25.696 1.00 95.75 349 TRP A C 1
ATOM 2782 O O . TRP A 1 349 ? -1.689 15.017 25.502 1.00 95.75 349 TRP A O 1
ATOM 2792 N N . ASP A 1 350 ? -2.513 13.408 26.843 1.00 95.88 350 ASP A N 1
ATOM 2793 C CA . ASP A 1 350 ? -2.398 14.116 28.109 1.00 95.88 350 ASP A CA 1
ATOM 2794 C C . ASP A 1 350 ? -1.760 13.164 29.123 1.00 95.88 350 ASP A C 1
ATOM 2796 O O . ASP A 1 350 ? -2.385 12.224 29.624 1.00 95.88 350 ASP A O 1
ATOM 2800 N N . THR A 1 351 ? -0.476 13.399 29.380 1.00 96.19 351 THR A N 1
ATOM 2801 C CA . THR A 1 351 ? 0.327 12.658 30.358 1.00 96.19 351 THR A CA 1
ATOM 2802 C C . THR A 1 351 ? 0.620 13.485 31.607 1.00 96.19 351 THR A C 1
ATOM 2804 O O . THR A 1 351 ? 1.466 13.089 32.404 1.00 96.19 351 THR A O 1
ATOM 2807 N N . SER A 1 352 ? -0.073 14.612 31.813 1.00 94.38 352 SER A N 1
ATOM 2808 C CA . SER A 1 352 ? 0.173 15.513 32.952 1.00 94.38 352 SER A CA 1
ATOM 2809 C C . SER A 1 352 ? -0.009 14.835 34.315 1.00 94.38 352 SER A C 1
ATOM 2811 O O . SER A 1 352 ? 0.607 15.240 35.298 1.00 94.38 352 SER A O 1
ATOM 2813 N N . ARG A 1 353 ? -0.816 13.768 34.363 1.00 94.94 353 ARG A N 1
ATOM 2814 C CA . ARG A 1 353 ? -1.112 12.969 35.560 1.00 94.94 353 ARG A CA 1
ATOM 2815 C C . ARG A 1 353 ? -0.494 11.567 35.520 1.00 94.94 353 ARG A C 1
ATOM 2817 O O . ARG A 1 353 ? -0.862 10.707 36.321 1.00 94.94 353 ARG A O 1
ATOM 2824 N N . ALA A 1 354 ? 0.482 11.329 34.638 1.00 92.94 354 ALA A N 1
ATOM 2825 C CA . ALA A 1 354 ? 1.120 10.017 34.501 1.00 92.94 354 ALA A CA 1
ATOM 2826 C C . ALA A 1 354 ? 1.766 9.544 35.816 1.00 92.94 354 ALA A C 1
ATOM 2828 O O . ALA A 1 354 ? 1.645 8.373 36.174 1.00 92.94 354 ALA A O 1
ATOM 2829 N N . ALA A 1 355 ? 2.359 10.465 36.587 1.00 90.31 355 ALA A N 1
ATOM 2830 C CA . ALA A 1 355 ? 2.931 10.183 37.908 1.00 90.31 355 ALA A CA 1
ATOM 2831 C C . ALA A 1 355 ? 1.887 9.717 38.944 1.00 90.31 355 ALA A C 1
ATOM 2833 O O . ALA A 1 355 ? 2.214 8.959 39.854 1.00 90.31 355 ALA A O 1
ATOM 2834 N N . GLU A 1 356 ? 0.624 10.122 38.786 1.00 93.38 356 GLU A N 1
ATOM 2835 C CA . GLU A 1 356 ? -0.512 9.658 39.596 1.00 93.38 356 GLU A CA 1
ATOM 2836 C C . GLU A 1 356 ? -1.092 8.329 39.074 1.00 93.38 356 GLU A C 1
ATOM 2838 O O . GLU A 1 356 ? -2.080 7.814 39.604 1.00 93.38 356 GLU A O 1
ATOM 2843 N N . GLY A 1 357 ? -0.492 7.767 38.021 1.00 95.00 357 GLY A N 1
ATOM 2844 C CA . GLY A 1 357 ? -0.966 6.568 37.350 1.00 95.00 357 GLY A CA 1
ATOM 2845 C C . GLY A 1 357 ? -2.187 6.814 36.469 1.00 95.00 357 GLY A C 1
ATOM 2846 O O . GLY A 1 357 ? -2.976 5.886 36.300 1.00 95.00 357 GLY A O 1
ATOM 2847 N N . GLU A 1 358 ? -2.367 8.021 35.922 1.00 97.31 358 GLU A N 1
ATOM 2848 C CA . GLU A 1 358 ? -3.465 8.362 35.010 1.00 97.31 358 GLU A CA 1
ATOM 2849 C C . GLU A 1 358 ? -2.940 8.987 33.709 1.00 97.31 358 GLU A C 1
ATOM 2851 O O . GLU A 1 358 ? -2.133 9.911 33.728 1.00 97.31 358 GLU A O 1
ATOM 2856 N N . ILE A 1 359 ? -3.398 8.486 32.563 1.00 97.38 359 ILE A N 1
ATOM 2857 C CA . ILE A 1 359 ? -3.038 9.011 31.240 1.00 97.38 359 ILE A CA 1
ATOM 2858 C C . ILE A 1 359 ? -4.290 9.068 30.380 1.00 97.38 359 ILE A C 1
ATOM 2860 O O . ILE A 1 359 ? -5.072 8.118 30.357 1.00 97.38 359 ILE A O 1
ATOM 2864 N N . SER A 1 360 ? -4.452 10.148 29.622 1.00 97.00 360 SER A N 1
ATOM 2865 C CA . SER A 1 360 ? -5.471 10.221 28.580 1.00 97.00 360 SER A CA 1
ATOM 2866 C C . SER A 1 360 ? -4.841 10.255 27.195 1.00 97.00 360 SER A C 1
ATOM 2868 O O . SER A 1 360 ? -3.811 10.885 26.970 1.00 97.00 360 SER A O 1
ATOM 2870 N N . LEU A 1 361 ? -5.492 9.595 26.244 1.00 95.50 361 LEU A N 1
ATOM 2871 C CA . LEU A 1 361 ? -5.184 9.733 24.825 1.00 95.50 361 LEU A CA 1
ATOM 2872 C C . LEU A 1 361 ? -6.461 10.038 24.063 1.00 95.50 361 LEU A C 1
ATOM 2874 O O . LEU A 1 361 ? -7.498 9.423 24.305 1.00 95.50 361 LEU A O 1
ATOM 2878 N N . THR A 1 362 ? -6.390 10.980 23.131 1.00 94.56 362 THR A N 1
ATOM 2879 C CA . THR A 1 362 ? -7.495 11.255 22.213 1.00 94.56 362 THR A CA 1
ATOM 2880 C C . THR A 1 362 ? -7.223 10.560 20.902 1.00 94.56 362 THR A C 1
ATOM 2882 O O . THR A 1 362 ? -6.207 10.809 20.256 1.00 94.56 362 THR A O 1
ATOM 2885 N N . THR A 1 363 ? -8.145 9.702 20.486 1.00 92.25 363 THR A N 1
ATOM 2886 C CA . THR A 1 363 ? -8.081 9.013 19.198 1.00 92.25 363 THR A CA 1
ATOM 2887 C C . THR A 1 363 ? -9.167 9.510 18.280 1.00 92.25 363 THR A C 1
ATOM 2889 O O . THR A 1 363 ? -10.311 9.616 18.705 1.00 92.25 363 THR A O 1
ATOM 2892 N N . TRP A 1 364 ? -8.833 9.704 17.009 1.00 90.94 364 TRP A N 1
ATOM 2893 C CA . TRP A 1 364 ? -9.817 9.525 15.952 1.00 90.94 364 TRP A CA 1
ATOM 2894 C C . TRP A 1 364 ? -10.057 8.026 15.814 1.00 90.94 364 TRP A C 1
ATOM 2896 O O . TRP A 1 364 ? -9.104 7.299 15.533 1.00 90.94 364 TRP A O 1
ATOM 2906 N N . ASN A 1 365 ? -11.269 7.547 16.074 1.00 89.56 365 ASN A N 1
ATOM 2907 C CA . ASN A 1 365 ? -11.573 6.126 16.005 1.00 89.56 365 ASN A CA 1
ATOM 2908 C C . ASN A 1 365 ? -12.948 5.848 15.393 1.00 89.56 365 ASN A C 1
ATOM 2910 O O . ASN A 1 365 ? -13.845 6.681 15.392 1.00 89.56 365 ASN A O 1
ATOM 2914 N N . ARG A 1 366 ? -13.088 4.661 14.809 1.00 88.38 366 ARG A N 1
ATOM 2915 C CA . ARG A 1 366 ? -14.324 4.151 14.225 1.00 88.38 366 ARG A CA 1
ATOM 2916 C C . ARG A 1 366 ? -14.402 2.664 14.523 1.00 88.38 366 ARG A C 1
ATOM 2918 O O . ARG A 1 366 ? -13.741 1.871 13.859 1.00 88.38 366 ARG A O 1
ATOM 2925 N N . PHE A 1 367 ? -15.207 2.315 15.513 1.00 90.88 367 PHE A N 1
ATOM 2926 C CA . PHE A 1 367 ? -15.657 0.954 15.770 1.00 90.88 367 PHE A CA 1
ATOM 2927 C C . PHE A 1 367 ? -16.772 0.666 14.780 1.00 90.88 367 PHE A C 1
ATOM 2929 O O . PHE A 1 367 ? -17.742 1.419 14.698 1.00 90.88 367 PHE A O 1
ATOM 2936 N N . ARG A 1 368 ? -16.595 -0.366 13.968 1.00 87.38 368 ARG A N 1
ATOM 2937 C CA . ARG A 1 368 ? -17.453 -0.671 12.832 1.00 87.38 368 ARG A CA 1
ATOM 2938 C C . ARG A 1 368 ? -17.888 -2.125 12.845 1.00 87.38 368 ARG A C 1
ATOM 2940 O O . ARG A 1 368 ? -17.286 -2.962 13.512 1.00 87.38 368 ARG A O 1
ATOM 2947 N N . GLY A 1 369 ? -18.967 -2.374 12.123 1.00 85.44 369 GLY A N 1
ATOM 2948 C CA . GLY A 1 369 ? -19.562 -3.683 11.912 1.00 85.44 369 GLY A CA 1
ATOM 2949 C C . GLY A 1 369 ? -20.634 -3.578 10.835 1.00 85.44 369 GLY A C 1
ATOM 2950 O O . GLY A 1 369 ? -21.073 -2.475 10.492 1.00 85.44 369 GLY A O 1
ATOM 2951 N N . THR A 1 370 ? -21.037 -4.711 10.286 1.00 78.88 370 THR A N 1
ATOM 2952 C CA . THR A 1 370 ? -22.128 -4.803 9.308 1.00 78.88 370 THR A CA 1
ATOM 2953 C C . THR A 1 370 ? -23.399 -5.199 10.043 1.00 78.88 370 THR A C 1
ATOM 2955 O O . THR A 1 370 ? -23.361 -6.182 10.780 1.00 78.88 370 THR A O 1
ATOM 2958 N N . ILE A 1 371 ? -24.497 -4.446 9.905 1.00 77.94 371 ILE A N 1
ATOM 2959 C CA . ILE A 1 371 ? -25.744 -4.798 10.608 1.00 77.94 371 ILE A CA 1
ATOM 2960 C C . ILE A 1 371 ? -26.392 -6.014 9.953 1.00 77.94 371 ILE A C 1
ATOM 2962 O O . ILE A 1 371 ? -26.550 -6.052 8.735 1.00 77.94 371 ILE A O 1
ATOM 2966 N N . VAL A 1 372 ? -26.874 -6.941 10.774 1.00 68.75 372 VAL A N 1
ATOM 2967 C CA . VAL A 1 372 ? -27.784 -8.006 10.346 1.00 68.75 372 VAL A CA 1
ATOM 2968 C C . VAL A 1 372 ? -29.174 -7.716 10.915 1.00 68.75 372 VAL A C 1
ATOM 2970 O O . VAL A 1 372 ? -29.320 -7.547 12.125 1.00 68.75 372 VAL A O 1
ATOM 2973 N N . TRP A 1 373 ? -30.176 -7.614 10.039 1.00 64.06 373 TRP A N 1
ATOM 2974 C CA . TRP A 1 373 ? -31.581 -7.391 10.395 1.00 64.06 373 TRP A CA 1
ATOM 2975 C C . TRP A 1 373 ? -32.426 -8.644 10.167 1.00 64.06 373 TRP A C 1
ATOM 2977 O O . TRP A 1 373 ? -32.153 -9.419 9.252 1.00 64.06 373 TRP A O 1
ATOM 2987 N N . ASP A 1 374 ? -33.490 -8.775 10.963 1.00 54.62 374 ASP A N 1
ATOM 2988 C CA . ASP A 1 374 ? -34.467 -9.871 10.886 1.00 54.62 374 ASP A CA 1
ATOM 2989 C C . ASP A 1 374 ? -35.638 -9.572 9.912 1.00 54.62 374 ASP A C 1
ATOM 2991 O O . ASP A 1 374 ? -36.536 -10.397 9.742 1.00 54.62 374 ASP A O 1
ATOM 2995 N N . GLU A 1 375 ? -35.658 -8.399 9.264 1.00 52.78 375 GLU A N 1
ATOM 2996 C CA . GLU A 1 375 ? -36.688 -7.993 8.290 1.00 52.78 375 GLU A CA 1
ATOM 2997 C C . GLU A 1 375 ? -36.356 -8.478 6.859 1.00 52.78 375 GLU A C 1
ATOM 2999 O O . GLU A 1 375 ? -35.184 -8.643 6.520 1.00 52.78 375 GLU A O 1
ATOM 3004 N N . PRO A 1 376 ? -37.353 -8.723 5.976 1.00 46.00 376 PRO A N 1
ATOM 3005 C CA . PRO A 1 376 ? -37.175 -9.520 4.751 1.00 46.00 376 PRO A CA 1
ATOM 3006 C C . PRO A 1 376 ? -36.330 -8.863 3.640 1.00 46.00 376 PRO A C 1
ATOM 3008 O O . PRO A 1 376 ? -36.203 -9.428 2.553 1.00 46.00 376 PRO A O 1
ATOM 3011 N N . PHE A 1 377 ? -35.726 -7.702 3.897 1.00 44.44 377 PHE A N 1
ATOM 3012 C CA . PHE A 1 377 ? -34.855 -6.979 2.975 1.00 44.44 377 PHE A CA 1
ATOM 3013 C C . PHE A 1 377 ? -33.514 -6.722 3.675 1.00 44.44 377 PHE A C 1
ATOM 3015 O O . PHE A 1 377 ? -33.389 -5.789 4.457 1.00 44.44 377 PHE A O 1
ATOM 3022 N N . GLY A 1 378 ? -32.553 -7.620 3.442 1.00 47.91 378 GLY A N 1
ATOM 3023 C CA . GLY A 1 378 ? -31.291 -7.716 4.177 1.00 47.91 378 GLY A CA 1
ATOM 3024 C C . GLY A 1 378 ? -30.354 -6.501 4.139 1.00 47.91 378 GLY A C 1
ATOM 3025 O O . GLY A 1 378 ? -30.647 -5.475 3.541 1.00 47.91 378 GLY A O 1
ATOM 3026 N N . ASP A 1 379 ? -29.216 -6.690 4.816 1.00 52.09 379 ASP A N 1
ATOM 3027 C CA . ASP A 1 379 ? -28.005 -5.853 4.887 1.00 52.09 379 ASP A CA 1
ATOM 3028 C C . ASP A 1 379 ? -28.201 -4.331 4.680 1.00 52.09 379 ASP A C 1
ATOM 3030 O O . ASP A 1 379 ? -28.286 -3.827 3.560 1.00 52.09 379 ASP A O 1
ATOM 3034 N N . HIS A 1 380 ? -28.194 -3.558 5.776 1.00 55.25 380 HIS A N 1
ATOM 3035 C CA . HIS A 1 380 ? -28.154 -2.082 5.722 1.00 55.25 380 HIS A CA 1
ATOM 3036 C C . HIS A 1 380 ? -26.737 -1.506 5.661 1.00 55.25 380 HIS A C 1
ATOM 3038 O O . HIS A 1 380 ? -26.531 -0.300 5.820 1.00 55.25 380 HIS A O 1
ATOM 3044 N N . GLY A 1 381 ? -25.760 -2.357 5.367 1.00 65.19 381 GLY A N 1
ATOM 3045 C CA . GLY A 1 381 ? -24.384 -1.979 5.170 1.00 65.19 381 GLY A CA 1
ATOM 3046 C C . GLY A 1 381 ? -23.651 -1.715 6.478 1.00 65.19 381 GLY A C 1
ATOM 3047 O O . GLY A 1 381 ? -24.065 -2.055 7.591 1.00 65.19 381 GLY A O 1
ATOM 3048 N N . ARG A 1 382 ? -22.478 -1.109 6.319 1.00 73.44 382 ARG A N 1
ATOM 3049 C CA . ARG A 1 382 ? -21.551 -0.850 7.415 1.00 73.44 382 ARG A CA 1
ATOM 3050 C C . ARG A 1 382 ? -22.035 0.299 8.277 1.00 73.44 382 ARG A C 1
ATOM 3052 O O . ARG A 1 382 ? -22.235 1.418 7.804 1.00 73.44 382 ARG A O 1
ATOM 3059 N N . VAL A 1 383 ? -22.059 0.052 9.574 1.00 81.88 383 VAL A N 1
ATOM 3060 C CA . VAL A 1 383 ? -22.274 1.078 10.583 1.00 81.88 383 VAL A CA 1
ATOM 3061 C C . VAL A 1 383 ? -21.032 1.328 11.401 1.00 81.88 383 VAL A C 1
ATOM 3063 O O . VAL A 1 383 ? -20.059 0.572 11.369 1.00 81.88 383 VAL A O 1
ATOM 3066 N N . ARG A 1 384 ? -21.035 2.468 12.088 1.00 86.00 384 ARG A N 1
ATOM 3067 C CA . ARG A 1 384 ? -19.893 2.941 12.853 1.00 86.00 384 ARG A CA 1
ATOM 3068 C C . ARG A 1 384 ? -20.332 3.688 14.096 1.00 86.00 384 ARG A C 1
ATOM 3070 O O . ARG A 1 384 ? -21.346 4.377 14.050 1.00 86.00 384 ARG A O 1
ATOM 3077 N N . ILE A 1 385 ? -19.505 3.618 15.126 1.00 89.31 385 ILE A N 1
ATOM 3078 C CA . ILE A 1 385 ? -19.502 4.511 16.283 1.00 89.31 385 ILE A CA 1
ATOM 3079 C C . ILE A 1 385 ? -18.045 4.926 16.591 1.00 89.31 385 ILE A C 1
ATOM 3081 O O . ILE A 1 385 ? -17.126 4.145 16.332 1.00 89.31 385 ILE A O 1
ATOM 3085 N N . PRO A 1 386 ? -17.789 6.129 17.117 1.00 87.06 386 PRO A N 1
ATOM 3086 C CA . PRO A 1 386 ? -18.748 7.212 17.269 1.00 87.06 386 PRO A CA 1
ATOM 3087 C C . PRO A 1 386 ? -19.284 7.743 15.926 1.00 87.06 386 PRO A C 1
ATOM 3089 O O . PRO A 1 386 ? -18.689 7.509 14.862 1.00 87.06 386 PRO A O 1
ATOM 3092 N N . ARG A 1 387 ? -20.417 8.451 15.964 1.00 76.38 387 ARG A N 1
ATOM 3093 C CA . ARG A 1 387 ? -21.017 9.134 14.799 1.00 76.38 387 ARG A CA 1
ATOM 3094 C C . ARG A 1 387 ? -21.007 10.652 14.904 1.00 76.38 387 ARG A C 1
ATOM 3096 O O . ARG A 1 387 ? -21.286 11.314 13.904 1.00 76.38 387 ARG A O 1
ATOM 3103 N N . HIS A 1 388 ? -20.685 11.192 16.073 1.00 77.56 388 HIS A N 1
ATOM 3104 C CA . HIS A 1 388 ? -20.513 12.627 16.249 1.00 77.56 388 HIS A CA 1
ATOM 3105 C C . HIS A 1 388 ? -19.400 13.199 15.353 1.00 77.56 388 HIS A C 1
ATOM 3107 O O . HIS A 1 388 ? -18.485 12.498 14.909 1.00 77.56 388 HIS A O 1
ATOM 3113 N N . GLU A 1 389 ? -19.467 14.508 15.111 1.00 68.19 389 GLU A N 1
ATOM 3114 C CA . GLU A 1 389 ? -18.499 15.211 14.274 1.00 68.19 389 GLU A CA 1
ATOM 3115 C C . GLU A 1 389 ? -17.063 14.986 14.774 1.00 68.19 389 GLU A C 1
ATOM 3117 O O . GLU A 1 389 ? -16.769 15.010 15.974 1.00 68.19 389 GLU A O 1
ATOM 3122 N N . GLY A 1 390 ? -16.165 14.702 13.832 1.00 74.25 390 GLY A N 1
ATOM 3123 C CA . GLY A 1 390 ? -14.745 14.505 14.094 1.00 74.25 390 GLY A CA 1
ATOM 3124 C C . GLY A 1 390 ? -14.339 13.122 14.603 1.00 74.25 390 GLY A C 1
ATOM 3125 O O . GLY A 1 390 ? -13.137 12.896 14.672 1.00 74.25 390 GLY A O 1
ATOM 3126 N N . ASP A 1 391 ? -15.266 12.208 14.920 1.00 83.69 391 ASP A N 1
ATOM 3127 C CA . ASP A 1 391 ? -15.008 10.817 15.349 1.00 83.69 391 ASP A CA 1
ATOM 3128 C C . ASP A 1 391 ? -13.910 10.668 16.428 1.00 83.69 391 ASP A C 1
ATOM 3130 O O . ASP A 1 391 ? -13.101 9.737 16.408 1.00 83.69 391 ASP A O 1
ATOM 3134 N N . ARG A 1 392 ? -13.802 11.651 17.325 1.00 91.56 392 ARG A N 1
ATOM 3135 C CA . ARG A 1 392 ? -12.744 11.736 18.337 1.00 91.56 392 ARG A CA 1
ATOM 3136 C C . ARG A 1 392 ? -13.244 11.341 19.716 1.00 91.56 392 ARG A C 1
ATOM 3138 O O . ARG A 1 392 ? -14.131 11.991 20.253 1.00 91.56 392 ARG A O 1
ATOM 3145 N N . VAL A 1 393 ? -12.587 10.362 20.323 1.00 94.81 393 VAL A N 1
ATOM 3146 C CA . VAL A 1 393 ? -12.834 9.959 21.709 1.00 94.81 393 VAL A CA 1
ATOM 3147 C C . VAL A 1 393 ? -11.547 10.066 22.504 1.00 94.81 393 VAL A C 1
ATOM 3149 O O . VAL A 1 393 ? -10.511 9.525 22.109 1.00 94.81 393 VAL A O 1
ATOM 3152 N N . THR A 1 394 ? -11.621 10.755 23.635 1.00 96.62 394 THR A N 1
ATOM 3153 C CA . THR A 1 394 ? -10.592 10.747 24.670 1.00 96.62 394 THR A CA 1
ATOM 3154 C C . THR A 1 394 ? -10.814 9.552 25.583 1.00 96.62 394 THR A C 1
ATOM 3156 O O . THR A 1 394 ? -11.859 9.440 26.217 1.00 96.62 394 THR A O 1
ATOM 3159 N N . TRP A 1 395 ? -9.826 8.668 25.653 1.00 97.62 395 TRP A N 1
ATOM 3160 C CA . TRP A 1 395 ? -9.789 7.506 26.532 1.00 97.62 395 TRP A CA 1
ATOM 3161 C C . TRP A 1 395 ? -8.873 7.809 27.705 1.00 97.62 395 TRP A C 1
ATOM 3163 O O . TRP A 1 395 ? -7.669 7.989 27.510 1.00 97.62 395 TRP A O 1
ATOM 3173 N N . THR A 1 396 ? -9.427 7.840 28.912 1.00 98.31 396 THR A N 1
ATOM 3174 C CA . THR A 1 396 ? -8.651 8.001 30.141 1.00 98.31 396 THR A CA 1
ATOM 3175 C C . THR A 1 396 ? -8.403 6.638 30.764 1.00 98.31 396 THR A C 1
ATOM 3177 O O . THR A 1 396 ? -9.334 5.881 31.062 1.00 98.31 396 THR A O 1
ATOM 3180 N N . TRP A 1 397 ? -7.129 6.348 30.982 1.00 98.44 397 TRP A N 1
ATOM 3181 C CA . TRP A 1 397 ? -6.620 5.114 31.545 1.00 98.44 397 TRP A CA 1
ATOM 3182 C C . TRP A 1 397 ? -6.051 5.376 32.927 1.00 98.44 397 TRP A C 1
ATOM 3184 O O . TRP A 1 397 ? -5.353 6.365 33.137 1.00 98.44 397 TRP A O 1
ATOM 3194 N N . LYS A 1 398 ? -6.298 4.453 33.851 1.00 98.06 398 LYS A N 1
ATOM 3195 C CA . LYS A 1 398 ? -5.720 4.475 35.188 1.00 98.06 398 LYS A CA 1
ATOM 3196 C C . LYS A 1 398 ? -5.049 3.152 35.501 1.00 98.06 398 LYS A C 1
ATOM 3198 O O . LYS A 1 398 ? -5.556 2.089 35.138 1.00 98.06 398 LYS A O 1
ATOM 3203 N N . ARG A 1 399 ? -3.911 3.219 36.182 1.00 96.81 399 ARG A N 1
ATOM 3204 C CA . ARG A 1 399 ? -3.227 2.047 36.709 1.00 96.81 399 ARG A CA 1
ATOM 3205 C C . ARG A 1 399 ? -3.965 1.544 37.948 1.00 96.81 399 ARG A C 1
ATOM 3207 O O . ARG A 1 399 ? -4.173 2.292 38.902 1.00 96.81 399 ARG A O 1
ATOM 3214 N N . ASN A 1 400 ? -4.381 0.285 37.929 1.00 94.38 400 ASN A N 1
ATOM 3215 C CA . ASN A 1 400 ? -5.002 -0.353 39.084 1.00 94.38 400 ASN A CA 1
ATOM 3216 C C . ASN A 1 400 ? -3.942 -0.809 40.108 1.00 94.38 400 ASN A C 1
ATOM 3218 O O . ASN A 1 400 ? -2.737 -0.704 39.874 1.00 94.38 400 ASN A O 1
ATOM 3222 N N . ALA A 1 401 ? -4.390 -1.358 41.241 1.00 91.50 401 ALA A N 1
ATOM 3223 C CA . ALA A 1 401 ? -3.503 -1.820 42.315 1.00 91.50 401 ALA A CA 1
ATOM 3224 C C . ALA A 1 401 ? -2.506 -2.915 41.878 1.00 91.50 401 ALA A C 1
ATOM 3226 O O . ALA A 1 401 ? -1.426 -3.020 42.448 1.00 91.50 401 ALA A O 1
ATOM 3227 N N . SER A 1 402 ? -2.839 -3.706 40.851 1.00 92.06 402 SER A N 1
ATOM 3228 C CA . SER A 1 402 ? -1.947 -4.718 40.261 1.00 92.06 402 SER A CA 1
ATOM 3229 C C . SER A 1 402 ? -0.979 -4.162 39.208 1.00 92.06 402 SER A C 1
ATOM 3231 O O . SER A 1 402 ? -0.227 -4.923 38.608 1.00 92.06 402 SER A O 1
ATOM 3233 N N . GLY A 1 403 ? -0.990 -2.852 38.953 1.00 92.50 403 GLY A N 1
ATOM 3234 C CA . GLY A 1 403 ? -0.123 -2.227 37.957 1.00 92.50 403 GLY A CA 1
ATOM 3235 C C . GLY A 1 403 ? -0.658 -2.269 36.520 1.00 92.50 403 GLY A C 1
ATOM 3236 O O . GLY A 1 403 ? 0.038 -1.834 35.608 1.00 92.50 403 GLY A O 1
ATOM 3237 N N . GLU A 1 404 ? -1.881 -2.754 36.293 1.00 95.69 404 GLU A N 1
ATOM 3238 C CA . GLU A 1 404 ? -2.492 -2.820 34.963 1.00 95.69 404 GLU A CA 1
ATOM 3239 C C . GLU A 1 404 ? -3.226 -1.524 34.613 1.00 95.69 404 GLU A C 1
ATOM 3241 O O . GLU A 1 404 ? -3.982 -0.992 35.425 1.00 95.69 404 GLU A O 1
ATOM 3246 N N . TRP A 1 405 ? -3.096 -1.064 33.369 1.00 98.06 405 TRP A N 1
ATOM 3247 C CA . TRP A 1 405 ? -3.902 0.043 32.857 1.00 98.06 405 TRP A CA 1
ATOM 3248 C C . TRP A 1 405 ? -5.317 -0.414 32.479 1.00 98.06 405 TRP A C 1
ATOM 3250 O O . TRP A 1 405 ? -5.494 -1.357 31.689 1.00 98.06 405 TRP A O 1
ATOM 3260 N N . LYS A 1 406 ? -6.314 0.288 33.025 1.00 98.38 406 LYS A N 1
ATOM 3261 C CA . LYS A 1 406 ? -7.750 0.093 32.789 1.00 98.38 406 LYS A CA 1
ATOM 3262 C C . LYS A 1 406 ? -8.401 1.399 32.344 1.00 98.38 406 LYS A C 1
ATOM 3264 O O . LYS A 1 406 ? -8.016 2.469 32.806 1.00 98.38 406 LYS A O 1
ATOM 3269 N N . VAL A 1 407 ? -9.398 1.314 31.471 1.00 98.38 407 VAL A N 1
ATOM 3270 C CA . VAL A 1 407 ? -10.206 2.461 31.044 1.00 98.38 407 VAL A CA 1
ATOM 3271 C C . VAL A 1 407 ? -11.106 2.882 32.201 1.00 98.38 407 VAL A C 1
ATOM 3273 O O . VAL A 1 407 ? -11.929 2.092 32.662 1.00 98.38 407 VAL A O 1
ATOM 3276 N N . ILE A 1 408 ? -10.978 4.131 32.642 1.00 97.88 408 ILE A N 1
ATOM 3277 C CA . ILE A 1 408 ? -11.832 4.716 33.688 1.00 97.88 408 ILE A CA 1
ATOM 3278 C C . ILE A 1 408 ? -12.835 5.732 33.140 1.00 97.88 408 ILE A C 1
ATOM 3280 O O . ILE A 1 408 ? -13.812 6.046 33.818 1.00 97.88 408 ILE A O 1
ATOM 3284 N N . ARG A 1 409 ? -12.616 6.245 31.924 1.00 97.94 409 ARG A N 1
ATOM 3285 C CA . ARG A 1 409 ? -13.509 7.210 31.275 1.00 97.94 409 ARG A CA 1
ATOM 3286 C C . ARG A 1 409 ? -13.299 7.232 29.766 1.00 97.94 409 ARG A C 1
ATOM 3288 O O . ARG A 1 409 ? -12.178 7.067 29.287 1.00 97.94 409 ARG A O 1
ATOM 3295 N N . THR A 1 410 ? -14.378 7.495 29.040 1.00 96.94 410 THR A N 1
ATOM 3296 C CA . THR A 1 410 ? -14.346 7.927 27.638 1.00 96.94 410 THR A CA 1
ATOM 3297 C C . THR A 1 410 ? -15.138 9.219 27.486 1.00 96.94 410 THR A C 1
ATOM 3299 O O . THR A 1 410 ? -16.228 9.327 28.057 1.00 96.94 410 THR A O 1
ATOM 3302 N N . THR A 1 411 ? -14.612 10.162 26.710 1.00 93.94 411 THR A N 1
ATOM 3303 C CA . THR A 1 411 ? -15.281 11.431 26.404 1.00 93.94 411 THR A CA 1
ATOM 3304 C C . THR A 1 411 ? -15.172 11.745 24.905 1.00 93.94 411 THR A C 1
ATOM 3306 O O . THR A 1 411 ? -14.053 11.938 24.429 1.00 93.94 411 THR A O 1
ATOM 3309 N N . PRO A 1 412 ? -16.289 11.846 24.160 1.00 91.75 412 PRO A N 1
ATOM 3310 C CA . PRO A 1 412 ? -17.653 11.469 24.555 1.00 91.75 412 PRO A CA 1
ATOM 3311 C C . PRO A 1 412 ? -17.783 9.989 24.958 1.00 91.75 412 PRO A C 1
ATOM 3313 O O . PRO A 1 412 ? -16.843 9.205 24.806 1.00 91.75 412 PRO A O 1
ATOM 3316 N N . ALA A 1 413 ? -18.942 9.606 25.497 1.00 91.19 413 ALA A N 1
ATOM 3317 C CA . ALA A 1 413 ? -19.248 8.219 25.841 1.00 91.19 413 ALA A CA 1
ATOM 3318 C C . ALA A 1 413 ? -19.042 7.277 24.640 1.00 91.19 413 ALA A C 1
ATOM 3320 O O . ALA A 1 413 ? -19.608 7.498 23.570 1.00 91.19 413 ALA A O 1
ATOM 3321 N N . LEU A 1 414 ? -18.248 6.219 24.823 1.00 92.69 414 LEU A N 1
ATOM 3322 C CA . LEU A 1 414 ? -18.055 5.158 23.840 1.00 92.69 414 LEU A CA 1
ATOM 3323 C C . LEU A 1 414 ? -17.874 3.820 24.578 1.00 92.69 414 LEU A C 1
ATOM 3325 O O . LEU A 1 414 ? -16.903 3.658 25.328 1.00 92.69 414 LEU A O 1
ATOM 3329 N N . PRO A 1 415 ? -18.766 2.838 24.367 1.00 92.81 415 PRO A N 1
ATOM 3330 C CA . PRO A 1 415 ? -19.917 2.825 23.456 1.00 92.81 415 PRO A CA 1
ATOM 3331 C C . PRO A 1 415 ? -21.051 3.776 23.881 1.00 92.81 415 PRO A C 1
ATOM 3333 O O . PRO A 1 415 ? -21.159 4.125 25.052 1.00 92.81 415 PRO A O 1
ATOM 3336 N N . ASN A 1 416 ? -21.921 4.159 22.938 1.00 87.44 416 ASN A N 1
ATOM 3337 C CA . ASN A 1 416 ? -23.092 5.005 23.193 1.00 87.44 416 ASN A CA 1
ATOM 3338 C C . ASN A 1 416 ? -24.370 4.351 22.640 1.00 87.44 416 ASN A C 1
ATOM 3340 O O . ASN A 1 416 ? -24.518 4.194 21.428 1.00 87.44 416 ASN A O 1
ATOM 3344 N N . PHE A 1 417 ? -25.312 3.993 23.519 1.00 83.06 417 PHE A N 1
ATOM 3345 C CA . PHE A 1 417 ? -26.577 3.376 23.109 1.00 83.06 417 PHE A CA 1
ATOM 3346 C C . PHE A 1 417 ? -27.442 4.285 22.241 1.00 83.06 417 PHE A C 1
ATOM 3348 O O . PHE A 1 417 ? -28.159 3.766 21.404 1.00 83.06 417 PHE A O 1
ATOM 3355 N N . GLY A 1 418 ? -27.408 5.607 22.410 1.00 78.94 418 GLY A N 1
ATOM 3356 C CA . GLY A 1 418 ? -28.173 6.518 21.554 1.00 78.94 418 GLY A CA 1
ATOM 3357 C C . GLY A 1 418 ? -27.735 6.410 20.093 1.00 78.94 418 GLY A C 1
ATOM 3358 O O . GLY A 1 418 ? -28.566 6.234 19.202 1.00 78.94 418 GLY A O 1
ATOM 3359 N N . GLU A 1 419 ? -26.422 6.404 19.854 1.00 80.38 419 GLU A N 1
ATOM 3360 C CA . GLU A 1 419 ? -25.864 6.200 18.514 1.00 80.38 419 GLU A CA 1
ATOM 3361 C C . GLU A 1 419 ? -26.142 4.790 17.970 1.00 80.38 419 GLU A C 1
ATOM 3363 O O . GLU A 1 419 ? -26.437 4.629 16.785 1.00 80.38 419 GLU A O 1
ATOM 3368 N N . MET A 1 420 ? -26.081 3.771 18.832 1.00 84.38 420 MET A N 1
ATOM 3369 C CA . MET A 1 420 ? -26.383 2.382 18.472 1.00 84.38 420 MET A CA 1
ATOM 3370 C C . MET A 1 420 ? -27.873 2.145 18.195 1.00 84.38 420 MET A C 1
ATOM 3372 O O . MET A 1 420 ? -28.227 1.463 17.247 1.00 84.38 420 MET A O 1
ATOM 3376 N N . LEU A 1 421 ? -28.785 2.719 18.974 1.00 76.19 421 LEU A N 1
ATOM 3377 C CA . LEU A 1 421 ? -30.222 2.561 18.754 1.00 76.19 421 LEU A CA 1
ATOM 3378 C C . LEU A 1 421 ? -30.661 3.236 17.460 1.00 76.19 421 LEU A C 1
ATOM 3380 O O . LEU A 1 421 ? -31.576 2.739 16.817 1.00 76.19 421 LEU A O 1
ATOM 3384 N N . TRP A 1 422 ? -29.989 4.311 17.042 1.00 71.56 422 TRP A N 1
ATOM 3385 C CA . TRP A 1 422 ? -30.224 4.907 15.729 1.00 71.56 422 TRP A CA 1
ATOM 3386 C C . TRP A 1 422 ? -29.953 3.917 14.592 1.00 71.56 422 TRP A C 1
ATOM 3388 O O . TRP A 1 422 ? -30.727 3.840 13.647 1.00 71.56 422 TRP A O 1
ATOM 3398 N N . ILE A 1 423 ? -28.879 3.130 14.708 1.00 69.44 423 ILE A N 1
ATOM 3399 C CA . ILE A 1 423 ? -28.528 2.061 13.758 1.00 69.44 423 ILE A CA 1
ATOM 3400 C C . ILE A 1 423 ? -29.651 1.012 13.677 1.00 69.44 423 ILE A C 1
ATOM 3402 O O . ILE A 1 423 ? -29.821 0.378 12.644 1.00 69.44 423 ILE A O 1
ATOM 3406 N N . GLY A 1 424 ? -30.424 0.864 14.756 1.00 61.34 424 GLY A N 1
ATOM 3407 C CA . GLY A 1 424 ? -31.565 -0.033 14.883 1.00 61.34 424 GLY A CA 1
ATOM 3408 C C . GLY A 1 424 ? -32.949 0.607 14.685 1.00 61.34 424 GLY A C 1
ATOM 3409 O O . GLY A 1 424 ? -33.915 0.018 15.163 1.00 61.34 424 GLY A O 1
ATOM 3410 N N . ARG A 1 425 ? -33.091 1.794 14.068 1.00 64.75 425 ARG A N 1
ATOM 3411 C CA . ARG A 1 425 ? -34.414 2.382 13.742 1.00 64.75 425 ARG A CA 1
ATOM 3412 C C . ARG A 1 425 ? -34.852 2.011 12.317 1.00 64.75 425 ARG A C 1
ATOM 3414 O O . ARG A 1 425 ? -34.014 1.938 11.424 1.00 64.75 425 ARG A O 1
ATOM 3421 N N . GLY A 1 426 ? -36.156 1.796 12.123 1.00 56.59 426 GLY A N 1
ATOM 3422 C CA . GLY A 1 426 ? -36.757 1.524 10.811 1.00 56.59 426 GLY A CA 1
ATOM 3423 C C . GLY A 1 426 ? -36.644 2.709 9.841 1.00 56.59 426 GLY A C 1
ATOM 3424 O O . GLY A 1 426 ? -36.531 3.864 10.260 1.00 56.59 426 GLY A O 1
ATOM 3425 N N . HIS A 1 427 ? -36.669 2.417 8.534 1.00 54.19 427 HIS A N 1
ATOM 3426 C CA . HIS A 1 427 ? -36.543 3.405 7.437 1.00 54.19 427 HIS A CA 1
ATOM 3427 C C . HIS A 1 427 ? -37.703 4.395 7.334 1.00 54.19 427 HIS A C 1
ATOM 3429 O O . HIS A 1 427 ? -37.642 5.357 6.572 1.00 54.19 427 HIS A O 1
ATOM 3435 N N . ASP A 1 428 ? -38.779 4.143 8.064 1.00 57.25 428 ASP A N 1
ATOM 3436 C CA . ASP A 1 428 ? -40.005 4.927 8.085 1.00 57.25 428 ASP A CA 1
ATOM 3437 C C . ASP A 1 428 ? -39.916 6.172 8.984 1.00 57.25 428 ASP A C 1
ATOM 3439 O O . ASP A 1 428 ? -40.836 6.991 8.986 1.00 57.25 428 ASP A O 1
ATOM 3443 N N . VAL A 1 429 ? -38.809 6.359 9.712 1.00 54.56 429 VAL A N 1
ATOM 3444 C CA . VAL A 1 429 ? -38.623 7.490 10.630 1.00 54.56 429 VAL A CA 1
ATOM 3445 C C . VAL A 1 429 ? -37.798 8.609 9.967 1.00 54.56 429 VAL A C 1
ATOM 3447 O O . VAL A 1 429 ? -36.615 8.414 9.708 1.00 54.56 429 VAL A O 1
ATOM 3450 N N . PRO A 1 430 ? -38.352 9.816 9.729 1.00 49.22 430 PRO A N 1
ATOM 3451 C CA . PRO A 1 430 ? -37.580 10.980 9.279 1.00 49.22 430 PRO A CA 1
ATOM 3452 C C . PRO A 1 430 ? -36.535 11.401 10.326 1.00 49.22 430 PRO A C 1
ATOM 3454 O O . PRO A 1 430 ? -36.812 11.353 11.523 1.00 49.22 430 PRO A O 1
ATOM 3457 N N . HIS A 1 431 ? -35.342 11.839 9.907 1.00 54.94 431 HIS A N 1
ATOM 3458 C CA . HIS A 1 431 ? -34.218 12.086 10.827 1.00 54.94 431 HIS A CA 1
ATOM 3459 C C . HIS A 1 431 ? -33.768 13.556 10.882 1.00 54.94 431 HIS A C 1
ATOM 3461 O O . HIS A 1 431 ? -33.558 14.177 9.839 1.00 54.94 431 HIS A O 1
ATOM 3467 N N . THR A 1 432 ? -33.506 14.084 12.091 1.00 51.06 432 THR A N 1
ATOM 3468 C CA . THR A 1 432 ? -32.860 15.400 12.299 1.00 51.06 432 THR A CA 1
ATOM 3469 C C . THR A 1 432 ? -31.652 15.330 13.247 1.00 51.06 432 THR A C 1
ATOM 3471 O O . THR A 1 432 ? -31.709 14.703 14.302 1.00 51.06 432 THR A O 1
ATOM 3474 N N . MET A 1 433 ? -30.544 16.004 12.894 1.00 44.72 433 MET A N 1
ATOM 3475 C CA . MET A 1 433 ? -29.254 15.996 13.627 1.00 44.72 433 MET A CA 1
ATOM 3476 C C . MET A 1 433 ? -29.297 16.571 15.059 1.00 44.72 433 MET A C 1
ATOM 3478 O O . MET A 1 433 ? -28.329 16.436 15.806 1.00 44.72 433 MET A O 1
ATOM 3482 N N . SER A 1 434 ? -30.404 17.180 15.480 1.00 55.19 434 SER A N 1
ATOM 3483 C CA . SER A 1 434 ? -30.604 17.693 16.842 1.00 55.19 434 SER A CA 1
ATOM 3484 C C . SER A 1 434 ? -30.976 16.619 17.872 1.00 55.19 434 SER A C 1
ATOM 3486 O O . SER A 1 434 ? -30.804 16.848 19.065 1.00 55.19 434 SER A O 1
ATOM 3488 N N . GLU A 1 435 ? -31.430 15.436 17.445 1.00 51.25 435 GLU A N 1
ATOM 3489 C CA . GLU A 1 435 ? -31.785 14.313 18.340 1.00 51.25 435 GLU A CA 1
ATOM 3490 C C . GLU A 1 435 ? -30.573 13.665 19.041 1.00 51.25 435 GLU A C 1
ATOM 3492 O O . GLU A 1 435 ? -30.728 12.824 19.922 1.00 51.25 435 GLU A O 1
ATOM 3497 N N . PHE A 1 436 ? -29.355 14.036 18.645 1.00 51.41 436 PHE A N 1
ATOM 3498 C CA . PHE A 1 436 ? -28.111 13.344 18.994 1.00 51.41 436 PHE A CA 1
ATOM 3499 C C . PHE A 1 436 ? -27.415 13.919 20.235 1.00 51.41 436 PHE A C 1
ATOM 3501 O O . PHE A 1 436 ? -26.408 13.383 20.697 1.00 51.41 436 PHE A O 1
ATOM 3508 N N . ALA A 1 437 ?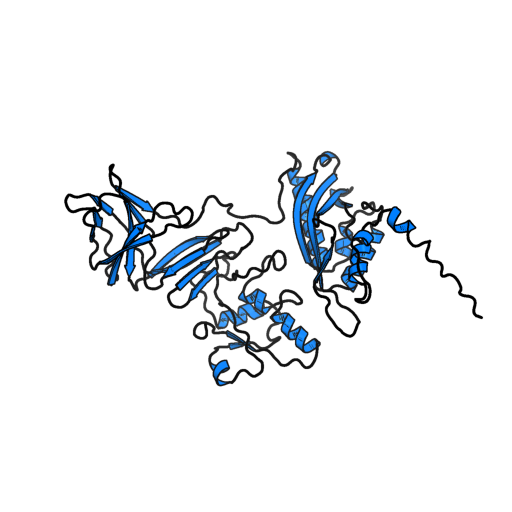 -27.938 15.013 20.787 1.00 48.44 437 ALA A N 1
ATOM 3509 C CA . ALA A 1 437 ? -27.442 15.591 22.020 1.00 48.44 437 ALA A CA 1
ATOM 3510 C C . ALA A 1 437 ? -28.142 14.916 23.208 1.00 48.44 437 ALA A C 1
ATOM 3512 O O . ALA A 1 437 ? -29.204 15.377 23.613 1.00 48.44 437 ALA A O 1
ATOM 3513 N N . ASP A 1 438 ? -27.540 13.883 23.814 1.00 46.03 438 ASP A N 1
ATOM 3514 C CA . ASP A 1 438 ? -27.945 13.358 25.139 1.00 46.03 438 ASP A CA 1
ATOM 3515 C C . ASP A 1 438 ? -27.553 14.365 26.238 1.00 46.03 438 ASP A C 1
ATOM 3517 O O . ASP A 1 438 ? -26.747 14.126 27.134 1.00 46.03 438 ASP A O 1
ATOM 3521 N N . THR A 1 439 ? -28.084 15.574 26.091 1.00 49.22 439 THR A N 1
ATOM 3522 C CA . THR A 1 439 ? -28.040 16.648 27.069 1.00 49.22 439 THR A CA 1
ATOM 3523 C C . THR A 1 439 ? -29.240 16.484 27.994 1.00 49.22 439 THR A C 1
ATOM 3525 O O . THR A 1 439 ? -30.289 16.003 27.551 1.00 49.22 439 THR A O 1
ATOM 3528 N N . PRO A 1 440 ? -29.166 16.940 29.254 1.00 44.62 440 PRO A N 1
ATOM 3529 C CA . PRO A 1 440 ? -30.334 16.997 30.131 1.00 44.62 440 PRO A CA 1
ATOM 3530 C C . PRO A 1 440 ? -31.563 17.659 29.475 1.00 44.62 440 PRO A C 1
ATOM 3532 O O . PRO A 1 440 ? -32.685 17.239 29.735 1.00 44.62 440 PRO A O 1
ATOM 3535 N N . ALA A 1 441 ? -31.353 18.615 28.560 1.00 46.22 441 ALA A N 1
ATOM 3536 C CA . ALA A 1 441 ? -32.403 19.305 27.806 1.00 46.22 441 ALA A CA 1
ATOM 3537 C C . ALA A 1 441 ? -33.145 18.423 26.775 1.00 46.22 441 ALA A C 1
ATOM 3539 O O . ALA A 1 441 ? -34.308 18.680 26.474 1.00 46.22 441 ALA A O 1
ATOM 3540 N N . SER A 1 442 ? -32.521 17.360 26.257 1.00 44.50 442 SER A N 1
ATOM 3541 C CA . SER A 1 442 ? -33.186 16.407 25.347 1.00 44.50 442 SER A CA 1
ATOM 3542 C C . SER A 1 442 ? -34.219 15.520 26.052 1.00 44.50 442 SER A C 1
ATOM 3544 O O . SER A 1 442 ? -35.128 14.991 25.417 1.00 44.50 442 SER A O 1
ATOM 3546 N N . ARG A 1 443 ? -34.121 15.393 27.384 1.00 46.97 443 ARG A N 1
ATOM 3547 C CA . ARG A 1 443 ? -35.000 14.546 28.207 1.00 46.97 443 ARG A CA 1
ATOM 3548 C C . ARG A 1 443 ? -36.317 15.230 28.574 1.00 46.97 443 ARG A C 1
ATOM 3550 O O . ARG A 1 443 ? -37.264 14.552 28.956 1.00 46.97 443 ARG A O 1
ATOM 3557 N N . THR A 1 444 ? -36.392 16.554 28.438 1.00 45.06 444 THR A N 1
ATOM 3558 C CA . THR A 1 444 ? -37.589 17.356 28.738 1.00 45.06 444 THR A CA 1
ATOM 3559 C C . THR A 1 444 ? -38.626 17.366 27.612 1.00 45.06 444 THR A C 1
ATOM 3561 O O . THR A 1 444 ? -39.806 17.524 27.896 1.00 45.06 444 THR A O 1
ATOM 3564 N N . ASN A 1 445 ? -38.238 17.117 26.356 1.00 42.31 445 ASN A N 1
ATOM 3565 C CA . ASN A 1 445 ? -39.146 17.269 25.207 1.00 42.31 445 ASN A CA 1
ATOM 3566 C C . ASN A 1 445 ? -40.136 16.108 24.991 1.00 42.31 445 ASN A C 1
ATOM 3568 O O . ASN A 1 445 ? -40.991 16.200 24.116 1.00 42.31 445 ASN A O 1
ATOM 3572 N N . HIS A 1 446 ? -40.052 15.022 25.765 1.00 41.72 446 HIS A N 1
ATOM 3573 C CA . HIS A 1 446 ? -40.950 13.867 25.616 1.00 41.72 446 HIS A CA 1
ATOM 3574 C C . HIS A 1 446 ? -42.137 13.844 26.592 1.00 41.72 446 HIS A C 1
ATOM 3576 O O . HIS A 1 446 ? -42.946 12.922 26.522 1.00 41.72 446 HIS A O 1
ATOM 3582 N N . LEU A 1 447 ? -42.274 14.838 27.479 1.00 39.66 447 LEU A N 1
ATOM 3583 C CA . LEU A 1 447 ? -43.382 14.897 28.444 1.00 39.66 447 LEU A CA 1
ATOM 3584 C C . LEU A 1 447 ? -44.622 15.670 27.954 1.00 39.66 447 LEU A C 1
ATOM 3586 O O . LEU A 1 447 ? -45.675 15.524 28.566 1.00 39.66 447 LEU A O 1
ATOM 3590 N N . ASP A 1 448 ? -44.544 16.394 26.832 1.00 37.38 448 ASP A N 1
ATOM 3591 C CA . ASP A 1 448 ? -45.642 17.256 26.346 1.00 37.38 448 ASP A CA 1
ATOM 3592 C C . ASP A 1 448 ? -46.524 16.637 25.245 1.00 37.38 448 ASP A C 1
ATOM 3594 O O . ASP A 1 448 ? -47.395 17.303 24.691 1.00 37.38 448 ASP A O 1
ATOM 3598 N N . LEU A 1 449 ? -46.364 15.348 24.935 1.00 40.09 449 LEU A N 1
ATOM 3599 C CA . LEU A 1 449 ? -47.258 14.644 24.009 1.00 40.09 449 LEU A CA 1
ATOM 3600 C C . LEU A 1 449 ? -48.228 13.738 24.777 1.00 40.09 449 LEU A C 1
ATOM 3602 O O . LEU A 1 449 ? -48.128 12.513 24.727 1.00 40.09 449 LEU A O 1
ATOM 3606 N N . GLN A 1 450 ? -49.189 14.343 25.482 1.00 33.00 450 GLN A N 1
ATOM 3607 C CA . GLN A 1 450 ? -50.460 13.669 25.770 1.00 33.00 450 GLN A CA 1
ATOM 3608 C C . GLN A 1 450 ? -51.452 13.937 24.625 1.00 33.00 450 GLN A C 1
ATOM 3610 O O . GLN A 1 450 ? -51.554 15.076 24.172 1.00 33.00 450 GLN A O 1
ATOM 3615 N N . PRO A 1 451 ? -52.192 12.925 24.140 1.00 39.28 451 PRO A N 1
ATOM 3616 C CA . PRO A 1 451 ? -53.175 13.120 23.084 1.00 39.28 451 PRO A CA 1
ATOM 3617 C C . PRO A 1 451 ? -54.452 13.751 23.655 1.00 39.28 451 PRO A C 1
ATOM 3619 O O . PRO A 1 451 ? -55.080 13.190 24.554 1.00 39.28 451 PRO A O 1
ATOM 3622 N N . GLU A 1 452 ? -54.865 14.899 23.111 1.00 32.44 452 GLU A N 1
ATOM 3623 C CA . GLU A 1 452 ? -56.207 15.434 23.341 1.00 32.44 452 GLU A CA 1
ATOM 3624 C C . GLU A 1 452 ? -57.256 14.445 22.813 1.00 32.44 452 GLU A C 1
ATOM 3626 O O . GLU A 1 452 ? -57.292 14.090 21.632 1.00 32.44 452 GLU A O 1
ATOM 3631 N N . ALA A 1 453 ? -58.125 13.991 23.715 1.00 36.84 453 ALA A N 1
ATOM 3632 C CA . ALA A 1 453 ? -59.311 13.225 23.384 1.00 36.84 453 ALA A CA 1
ATOM 3633 C C . ALA A 1 453 ? -60.285 14.108 22.587 1.00 36.84 453 ALA A C 1
ATOM 3635 O O . ALA A 1 453 ? -60.827 15.086 23.103 1.00 36.84 453 ALA A O 1
ATOM 3636 N N . SER A 1 454 ? -60.532 13.750 21.328 1.00 35.69 454 SER A N 1
ATOM 3637 C CA . SER A 1 454 ? -61.559 14.383 20.504 1.00 35.69 454 SER A CA 1
ATOM 3638 C C . SER A 1 454 ? -62.944 13.854 20.888 1.00 35.69 454 SER A C 1
ATOM 3640 O O . SER A 1 454 ? -63.245 12.665 20.783 1.00 35.69 454 SER A O 1
ATOM 3642 N N . HIS A 1 455 ? -63.804 14.762 21.349 1.00 32.25 455 HIS A N 1
ATOM 3643 C CA . HIS A 1 455 ? -65.231 14.515 21.505 1.00 32.25 455 HIS A CA 1
ATOM 3644 C C . HIS A 1 455 ? -65.915 14.452 20.135 1.00 32.25 455 HIS A C 1
ATOM 3646 O O . HIS A 1 455 ? -65.850 15.391 19.345 1.00 32.25 455 HIS A O 1
ATOM 3652 N N . VAL A 1 456 ? -66.619 13.346 19.904 1.00 38.00 456 VAL A N 1
ATOM 3653 C CA . VAL A 1 456 ? -67.568 13.147 18.806 1.00 38.00 456 VAL A CA 1
ATOM 3654 C C . VAL A 1 456 ? -68.867 13.910 19.094 1.00 38.00 456 VAL A C 1
ATOM 3656 O O . VAL A 1 456 ? -69.462 13.749 20.165 1.00 38.00 456 VAL A O 1
ATOM 3659 N N . ARG A 1 457 ? -69.335 14.678 18.107 1.00 35.09 457 ARG A N 1
ATOM 3660 C CA . ARG A 1 457 ? -70.754 14.801 17.756 1.00 35.09 457 ARG A CA 1
ATOM 3661 C C . ARG A 1 457 ? -70.915 14.532 16.273 1.00 35.09 457 ARG A C 1
ATOM 3663 O O . ARG A 1 457 ? -70.059 15.034 15.513 1.00 35.09 457 ARG A O 1
#

Foldseek 3Di:
DLVQQQEAEEDADDPDVVSVLLQCCCCPVFAHVVLLCCQQQNDDPCPVDHFPHRQQQQQNPDHHYHYNPRDPVSCVSHNYYHYRPPDNHNVRNNVVSCVGTPADPFCPDVPDGQAFHWDDDPFKIKTHRRCQPWWAKHKGKDKAFDWWAPWDWDQDPQAIKIFTDDDPQFQWKWKWFFDPDDDQATDTDTDDIGHRDRMDGDGPYQFGKMFMKTQGQDIDMDMDIETHPDMDMGGRRIGDTQKIWGGDPVGIDIDGDDNYDPVTDNTDDQAPDCVAPDPPCNVVVVQVSVLVVQLQVCQQVLPLVSNLVQADQLAQEPLRDGSVVQSVLSVLVSVFFDRWGKDKYWDYKDCVCVVVQKIKTKIQMWTKGWGADPDPPGTPGMDTPPPDPRSIKIFMWGQDPVRHTHTRYIVHDPPDVQSVVVVVDDPPDDDDPVCPPPDPVNVPPPPPDDDDDDDDD

Radius of gyration: 30.52 Å; chains: 1; bounding box: 106×50×76 Å